Prot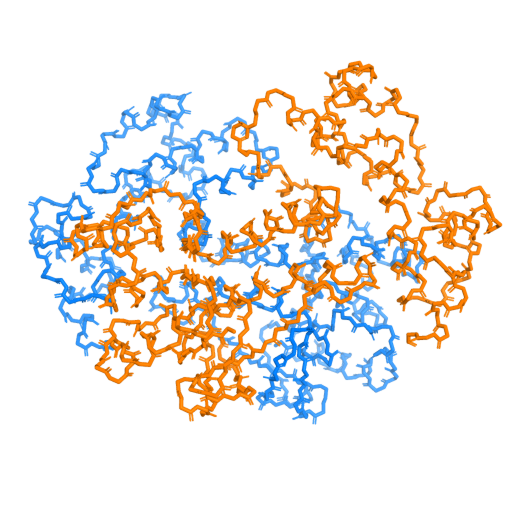ein AF-0000000078981317 (afdb_homodimer)

Organism: Ruegeria pomeroyi (strain ATCC 700808 / DSM 15171 / DSS-3) (NCBI:txid246200)

Nearest PDB structures (foldseek):
  3gra-assembly1_A  TM=8.826E-01  e=1.393E-12  Pseudomonas putida KT2440
  3oio-assembly1_A  TM=9.422E-01  e=3.203E-07  Chromobacterium violaceum
  3w6v-assembly1_A  TM=9.359E-01  e=4.358E-06  Streptomyces griseus
  6swi-assembly1_A  TM=9.236E-01  e=1.293E-05  Geobacillus stearothermophilus
  4fe7-assembly1_A-2  TM=3.419E-01  e=1.391E-06  Escherichia coli

Structure (mmCIF, N/CA/C/O backbone):
data_AF-0000000078981317-model_v1
#
loop_
_entity.id
_entity.type
_entity.pdbx_description
1 polymer 'Transcriptional regulator, AraC family'
#
loop_
_atom_site.group_PDB
_atom_site.id
_atom_site.type_symbol
_atom_site.label_atom_id
_atom_site.label_alt_id
_atom_site.label_comp_id
_atom_site.label_asym_id
_atom_site.label_entity_id
_atom_site.label_seq_id
_atom_site.pdbx_PDB_ins_code
_atom_site.Cartn_x
_atom_site.Cartn_y
_atom_site.Cartn_z
_atom_site.occupancy
_atom_site.B_iso_or_equiv
_atom_site.auth_seq_id
_atom_site.auth_comp_id
_atom_site.auth_asym_id
_atom_site.auth_atom_id
_atom_site.pdbx_PDB_model_num
ATOM 1 N N . MET A 1 1 ? 15.586 -2.607 10.516 1 96.06 1 MET A N 1
ATOM 2 C CA . MET A 1 1 ? 14.547 -1.584 10.578 1 96.06 1 MET A CA 1
ATOM 3 C C . MET A 1 1 ? 14.289 -1.156 12.016 1 96.06 1 MET A C 1
ATOM 5 O O . MET A 1 1 ? 14 -1.992 12.875 1 96.06 1 MET A O 1
ATOM 9 N N . LEU A 1 2 ? 14.453 0.09 12.234 1 97.19 2 LEU A N 1
ATOM 10 C CA . LEU A 1 2 ? 14.25 0.643 13.57 1 97.19 2 LEU A CA 1
ATOM 11 C C . LEU A 1 2 ? 12.82 1.151 13.734 1 97.19 2 LEU A C 1
ATOM 13 O O . LEU A 1 2 ? 12.43 2.123 13.086 1 97.19 2 LEU A O 1
ATOM 17 N N . LEU A 1 3 ? 12.125 0.528 14.609 1 95.5 3 LEU A N 1
ATOM 18 C CA . LEU A 1 3 ? 10.719 0.836 14.828 1 95.5 3 LEU A CA 1
ATOM 19 C C . LEU A 1 3 ? 10.516 1.532 16.172 1 95.5 3 LEU A C 1
ATOM 21 O O . LEU A 1 3 ? 11.273 1.293 17.125 1 95.5 3 LEU A O 1
ATOM 25 N N . PHE A 1 4 ? 9.539 2.42 16.203 1 94.88 4 PHE A N 1
ATOM 26 C CA . PHE A 1 4 ? 9.078 3.119 17.406 1 94.88 4 PHE A CA 1
ATOM 27 C C . PHE A 1 4 ? 7.598 2.869 17.641 1 94.88 4 PHE A C 1
ATOM 29 O O . PHE A 1 4 ? 6.898 2.346 16.766 1 94.88 4 PHE A O 1
ATOM 36 N N . ASP A 1 5 ? 7.168 3.17 18.828 1 91.94 5 ASP A N 1
ATOM 37 C CA . ASP A 1 5 ? 5.73 3.08 19.062 1 91.94 5 ASP A CA 1
ATOM 38 C C . ASP A 1 5 ? 4.957 3.961 18.094 1 91.94 5 ASP A C 1
ATOM 40 O O . ASP A 1 5 ? 5.363 5.09 17.812 1 91.94 5 ASP A O 1
ATOM 44 N N . ASN A 1 6 ? 3.916 3.381 17.516 1 90.25 6 ASN A N 1
ATOM 45 C CA . ASN A 1 6 ? 3.014 4.039 16.578 1 90.25 6 ASN A CA 1
ATOM 46 C C . ASN A 1 6 ? 3.641 4.164 15.195 1 90.25 6 ASN A C 1
ATOM 48 O O . ASN A 1 6 ? 3.301 5.074 14.438 1 90.25 6 ASN A O 1
ATOM 52 N N . PHE A 1 7 ? 4.551 3.277 14.938 1 91.62 7 PHE A N 1
ATOM 53 C CA . PHE A 1 7 ? 5.059 3.264 13.57 1 91.62 7 PHE A CA 1
ATOM 54 C C . PHE A 1 7 ? 3.945 2.93 12.578 1 91.62 7 PHE A C 1
ATOM 56 O O . PHE A 1 7 ? 2.949 2.305 12.953 1 91.62 7 PHE A O 1
ATOM 63 N N . SER A 1 8 ? 4.141 3.418 11.383 1 91.12 8 SER A N 1
ATOM 64 C CA . SER A 1 8 ? 3.162 3.137 10.344 1 91.12 8 SER A CA 1
ATOM 65 C C . SER A 1 8 ? 3.293 1.706 9.828 1 91.12 8 SER A C 1
ATOM 67 O O . SER A 1 8 ? 4.262 1.37 9.148 1 91.12 8 SER A O 1
ATOM 69 N N . ASN A 1 9 ? 2.328 0.909 10.094 1 91.62 9 ASN A N 1
ATOM 70 C CA . ASN A 1 9 ? 2.311 -0.439 9.539 1 91.62 9 ASN A CA 1
ATOM 71 C C . ASN A 1 9 ? 2.256 -0.412 8.008 1 91.62 9 ASN A C 1
ATOM 73 O O . ASN A 1 9 ? 2.799 -1.299 7.352 1 91.62 9 ASN A O 1
ATOM 77 N N . HIS A 1 10 ? 1.558 0.57 7.547 1 91.38 10 HIS A N 1
ATOM 78 C CA . HIS A 1 10 ? 1.468 0.735 6.102 1 91.38 10 HIS A CA 1
ATOM 79 C C . HIS A 1 10 ? 2.846 0.949 5.484 1 91.38 10 HIS A C 1
ATOM 81 O O . HIS A 1 10 ? 3.176 0.337 4.465 1 91.38 10 HIS A O 1
ATOM 87 N N . CYS A 1 11 ? 3.602 1.801 6.074 1 92.75 11 CYS A N 1
ATOM 88 C CA . CYS A 1 11 ? 4.957 2.057 5.598 1 92.75 11 CYS A CA 1
ATOM 89 C C . CYS A 1 11 ? 5.816 0.804 5.707 1 92.75 11 CYS A C 1
ATOM 91 O O . CYS A 1 11 ? 6.543 0.463 4.773 1 92.75 11 CYS A O 1
ATOM 93 N N . LEU A 1 12 ? 5.719 0.129 6.824 1 94.06 12 LEU A N 1
ATOM 94 C CA . LEU A 1 12 ? 6.5 -1.082 7.039 1 94.06 12 LEU A CA 1
ATOM 95 C C . LEU A 1 12 ? 6.141 -2.152 6.016 1 94.06 12 LEU A C 1
ATOM 97 O O . LEU A 1 12 ? 7.027 -2.781 5.434 1 94.06 12 LEU A O 1
ATOM 101 N N . ALA A 1 13 ? 4.891 -2.383 5.832 1 92.62 13 ALA A N 1
ATOM 102 C CA . ALA A 1 13 ? 4.43 -3.406 4.895 1 92.62 13 ALA A CA 1
ATOM 103 C C . ALA A 1 13 ? 4.898 -3.098 3.475 1 92.62 13 ALA A C 1
ATOM 105 O O . ALA A 1 13 ? 5.348 -3.99 2.754 1 92.62 13 ALA A O 1
ATOM 106 N N . ASN A 1 14 ? 4.789 -1.853 3.109 1 91.75 14 ASN A N 1
ATOM 107 C CA . ASN A 1 14 ? 5.211 -1.424 1.781 1 91.75 14 ASN A CA 1
ATOM 108 C C . ASN A 1 14 ? 6.723 -1.538 1.61 1 91.75 14 ASN A C 1
ATOM 110 O O . ASN A 1 14 ? 7.227 -1.541 0.486 1 91.75 14 ASN A O 1
ATOM 114 N N . THR A 1 15 ? 7.426 -1.597 2.678 1 94.94 15 THR A N 1
ATOM 115 C CA . THR A 1 15 ? 8.875 -1.753 2.652 1 94.94 15 THR A CA 1
ATOM 116 C C . THR A 1 15 ? 9.258 -3.229 2.582 1 94.94 15 THR A C 1
ATOM 118 O O . THR A 1 15 ? 10.047 -3.631 1.722 1 94.94 15 THR A O 1
ATOM 121 N N . VAL A 1 16 ? 8.664 -4.07 3.367 1 95.38 16 VAL A N 1
ATOM 122 C CA . VAL A 1 16 ? 9.102 -5.445 3.576 1 95.38 16 VAL A CA 1
ATOM 123 C C . VAL A 1 16 ? 8.578 -6.332 2.449 1 95.38 16 VAL A C 1
ATOM 125 O O . VAL A 1 16 ? 9.297 -7.191 1.939 1 95.38 16 VAL A O 1
ATOM 128 N N . GLU A 1 17 ? 7.375 -6.113 2.021 1 91.5 17 GLU A N 1
ATOM 129 C CA . GLU A 1 17 ? 6.691 -7.082 1.169 1 91.5 17 GLU A CA 1
ATOM 130 C C . GLU A 1 17 ? 7.348 -7.164 -0.206 1 91.5 17 GLU A C 1
ATOM 132 O O . GLU A 1 17 ? 7.527 -8.258 -0.749 1 91.5 17 GLU A O 1
ATOM 137 N N . PRO A 1 18 ? 7.723 -6.016 -0.777 1 92.06 18 PRO A N 1
ATOM 138 C CA . PRO A 1 18 ? 8.422 -6.164 -2.057 1 92.06 18 PRO A CA 1
ATOM 139 C C . PRO A 1 18 ? 9.766 -6.883 -1.916 1 92.06 18 PRO A C 1
ATOM 141 O O . PRO A 1 18 ? 10.188 -7.598 -2.83 1 92.06 18 PRO A O 1
ATOM 144 N N . MET A 1 19 ? 10.445 -6.734 -0.813 1 95.62 19 MET A N 1
ATOM 145 C CA . MET A 1 19 ? 11.68 -7.477 -0.571 1 95.62 19 MET A CA 1
ATOM 146 C C . MET A 1 19 ? 11.398 -8.969 -0.451 1 95.62 19 MET A C 1
ATOM 148 O O . MET A 1 19 ? 12.133 -9.789 -1.006 1 95.62 19 MET A O 1
ATOM 152 N N . ARG A 1 20 ? 10.375 -9.242 0.26 1 92.12 20 ARG A N 1
ATOM 153 C CA . ARG A 1 20 ? 9.969 -10.633 0.39 1 92.12 20 ARG A CA 1
ATOM 154 C C . ARG A 1 20 ? 9.641 -11.242 -0.971 1 92.12 20 ARG A C 1
ATOM 156 O O . ARG A 1 20 ? 10.062 -12.352 -1.28 1 92.12 20 ARG A O 1
ATOM 163 N N . ALA A 1 21 ? 8.898 -10.523 -1.735 1 89.38 21 ALA A N 1
ATOM 164 C CA . ALA A 1 21 ? 8.523 -10.969 -3.074 1 89.38 21 ALA A CA 1
ATOM 165 C C . ALA A 1 21 ? 9.758 -11.188 -3.945 1 89.38 21 ALA A C 1
ATOM 167 O O . ALA A 1 21 ? 9.828 -12.148 -4.711 1 89.38 21 ALA A O 1
ATOM 168 N N . ALA A 1 22 ? 10.719 -10.281 -3.842 1 93.62 22 ALA A N 1
ATOM 169 C CA . ALA A 1 22 ? 11.961 -10.414 -4.602 1 93.62 22 ALA A CA 1
ATOM 170 C C . ALA A 1 22 ? 12.688 -11.711 -4.246 1 93.62 22 ALA A C 1
ATOM 172 O O . ALA A 1 22 ? 13.172 -12.422 -5.129 1 93.62 22 ALA A O 1
ATOM 173 N N . ASN A 1 23 ? 12.75 -11.992 -2.926 1 92.12 23 ASN A N 1
ATOM 174 C CA . ASN A 1 23 ? 13.344 -13.242 -2.482 1 92.12 23 ASN A CA 1
ATOM 175 C C . ASN A 1 23 ? 12.617 -14.453 -3.074 1 92.12 23 ASN A C 1
ATOM 177 O O . ASN A 1 23 ? 13.258 -15.375 -3.58 1 92.12 23 ASN A O 1
ATOM 181 N N . MET A 1 24 ? 11.352 -14.336 -2.998 1 83.38 24 MET A N 1
ATOM 182 C CA . MET A 1 24 ? 10.523 -15.445 -3.471 1 83.38 24 MET A CA 1
ATOM 183 C C . MET A 1 24 ? 10.703 -15.656 -4.969 1 83.38 24 MET A C 1
ATOM 185 O O . MET A 1 24 ? 10.977 -16.766 -5.414 1 83.38 24 MET A O 1
ATOM 189 N N . LEU A 1 25 ? 10.656 -14.617 -5.742 1 82.75 25 LEU A N 1
ATOM 190 C CA . LEU A 1 25 ? 10.688 -14.688 -7.199 1 82.75 25 LEU A CA 1
ATOM 191 C C . LEU A 1 25 ? 12.07 -15.086 -7.691 1 82.75 25 LEU A C 1
ATOM 193 O O . LEU A 1 25 ? 12.195 -15.828 -8.672 1 82.75 25 LEU A O 1
ATOM 197 N N . SER A 1 26 ? 13.062 -14.594 -7.008 1 86.81 26 SER A N 1
ATOM 198 C CA . SER A 1 26 ? 14.43 -14.875 -7.426 1 86.81 26 SER A CA 1
ATOM 199 C C . SER A 1 26 ? 14.906 -16.219 -6.883 1 86.81 26 SER A C 1
ATOM 201 O O . SER A 1 26 ? 15.93 -16.75 -7.324 1 86.81 26 SER A O 1
ATOM 203 N N . ARG A 1 27 ? 14.188 -16.672 -5.824 1 82.62 27 ARG A N 1
ATOM 204 C CA . ARG A 1 27 ? 14.539 -17.891 -5.102 1 82.62 27 ARG A CA 1
ATOM 205 C C . ARG A 1 27 ? 15.914 -17.75 -4.453 1 82.62 27 ARG A C 1
ATOM 207 O O . ARG A 1 27 ? 16.672 -18.734 -4.387 1 82.62 27 ARG A O 1
ATOM 214 N N . ARG A 1 28 ? 16.297 -16.625 -4.184 1 90.38 28 ARG A N 1
ATOM 215 C CA . ARG A 1 28 ? 17.531 -16.297 -3.473 1 90.38 28 ARG A CA 1
ATOM 216 C C . ARG A 1 28 ? 17.25 -15.367 -2.293 1 90.38 28 ARG A C 1
ATOM 218 O O . ARG A 1 28 ? 16.328 -14.539 -2.348 1 90.38 28 ARG A O 1
ATOM 225 N N . PRO A 1 29 ? 18 -15.578 -1.292 1 93.38 29 PRO A N 1
ATOM 226 C CA . PRO A 1 29 ? 17.859 -14.641 -0.176 1 93.38 29 PRO A CA 1
ATOM 227 C C . PRO A 1 29 ? 18.547 -13.297 -0.449 1 93.38 29 PRO A C 1
ATOM 229 O O . PRO A 1 29 ? 19.531 -12.953 0.21 1 93.38 29 PRO A O 1
ATOM 232 N N . LEU A 1 30 ? 18 -12.586 -1.387 1 96.38 30 LEU A N 1
ATOM 233 C CA . LEU A 1 30 ? 18.562 -11.297 -1.777 1 96.38 30 LEU A CA 1
ATOM 234 C C . LEU A 1 30 ? 18.5 -10.305 -0.619 1 96.38 30 LEU A C 1
ATOM 236 O O . LEU A 1 30 ? 19.375 -9.43 -0.5 1 96.38 30 LEU A O 1
ATOM 240 N N . TYR A 1 31 ? 17.469 -10.461 0.193 1 96.25 31 TYR A N 1
ATOM 241 C CA . TYR A 1 31 ? 17.25 -9.57 1.327 1 96.25 31 TYR A CA 1
ATOM 242 C C . TYR A 1 31 ? 16.984 -10.367 2.602 1 96.25 31 TYR A C 1
ATOM 244 O O . TYR A 1 31 ? 16.312 -11.406 2.566 1 96.25 31 TYR A O 1
ATOM 252 N N . ALA A 1 32 ? 17.594 -9.922 3.588 1 95.44 32 ALA A N 1
ATOM 253 C CA . ALA A 1 32 ? 17.281 -10.305 4.965 1 95.44 32 ALA A CA 1
ATOM 254 C C . ALA A 1 32 ? 17.078 -9.078 5.844 1 95.44 32 ALA A C 1
ATOM 256 O O . ALA A 1 32 ? 17.766 -8.07 5.688 1 95.44 32 ALA A O 1
ATOM 257 N N . TRP A 1 33 ? 16.031 -9.164 6.734 1 94.25 33 TRP A N 1
ATOM 258 C CA . TRP A 1 33 ? 15.781 -7.98 7.543 1 94.25 33 TRP A CA 1
ATOM 259 C C . TRP A 1 33 ? 15.484 -8.359 8.992 1 94.25 33 TRP A C 1
ATOM 261 O O . TRP A 1 33 ? 15.086 -9.492 9.273 1 94.25 33 TRP A O 1
ATOM 271 N N . ARG A 1 34 ? 15.773 -7.461 9.875 1 94.69 34 ARG A N 1
ATOM 272 C CA . ARG A 1 34 ? 15.469 -7.559 11.297 1 94.69 34 ARG A CA 1
ATOM 273 C C . ARG A 1 34 ? 14.75 -6.309 11.789 1 94.69 34 ARG A C 1
ATOM 275 O O . ARG A 1 34 ? 15.016 -5.207 11.305 1 94.69 34 ARG A O 1
ATOM 282 N N . PHE A 1 35 ? 13.914 -6.559 12.742 1 95.25 35 PHE A N 1
ATOM 283 C CA . PHE A 1 35 ? 13.258 -5.449 13.414 1 95.25 35 PHE A CA 1
ATOM 284 C C . PHE A 1 35 ? 13.977 -5.09 14.711 1 95.25 35 PHE A C 1
ATOM 286 O O . PHE A 1 35 ? 14.281 -5.965 15.523 1 95.25 35 PHE A O 1
ATOM 293 N N . LEU A 1 36 ? 14.266 -3.811 14.812 1 96.38 36 LEU A N 1
ATOM 294 C CA . LEU A 1 36 ? 14.922 -3.291 16.016 1 96.38 36 LEU A CA 1
ATOM 295 C C . LEU A 1 36 ? 14.062 -2.225 16.688 1 96.38 36 LEU A C 1
ATOM 297 O O . LEU A 1 36 ? 13.242 -1.576 16.016 1 96.38 36 LEU A O 1
ATOM 301 N N . THR A 1 37 ? 14.148 -2.1 17.984 1 95.19 37 THR A N 1
ATOM 302 C CA . THR A 1 37 ? 13.625 -0.965 18.734 1 95.19 37 THR A CA 1
ATOM 303 C C . THR A 1 37 ? 14.734 -0.309 19.562 1 95.19 37 THR A C 1
ATOM 305 O O . THR A 1 37 ? 15.812 -0.878 19.734 1 95.19 37 THR A O 1
ATOM 308 N N . PRO A 1 38 ? 14.477 0.902 20.016 1 94.38 38 PRO A N 1
ATOM 309 C CA . PRO A 1 38 ? 15.562 1.584 20.719 1 94.38 38 PRO A CA 1
ATOM 310 C C . PRO A 1 38 ? 16.062 0.79 21.938 1 94.38 38 PRO A C 1
ATOM 312 O O . PRO A 1 38 ? 17.266 0.675 22.141 1 94.38 38 PRO A O 1
ATOM 315 N N . ASP A 1 39 ? 15.172 0.093 22.625 1 94.12 39 ASP A N 1
ATOM 316 C CA . ASP A 1 39 ? 15.57 -0.527 23.891 1 94.12 39 ASP A CA 1
ATOM 317 C C . ASP A 1 39 ? 15.281 -2.027 23.875 1 94.12 39 ASP A C 1
ATOM 319 O O . ASP A 1 39 ? 15.438 -2.701 24.906 1 94.12 39 ASP A O 1
ATOM 323 N N . GLY A 1 40 ? 14.82 -2.545 22.828 1 93.88 40 GLY A N 1
ATOM 324 C CA . GLY A 1 40 ? 14.547 -3.969 22.719 1 93.88 40 GLY A CA 1
ATOM 325 C C . GLY A 1 40 ? 13.156 -4.344 23.188 1 93.88 40 GLY A C 1
ATOM 326 O O . GLY A 1 40 ? 12.766 -5.512 23.125 1 93.88 40 GLY A O 1
ATOM 327 N N . ALA A 1 41 ? 12.383 -3.391 23.578 1 94 41 ALA A N 1
ATOM 328 C CA . ALA A 1 41 ? 11.016 -3.639 24.031 1 94 41 ALA A CA 1
ATOM 329 C C . ALA A 1 41 ? 10.055 -3.691 22.844 1 94 41 ALA A C 1
ATOM 331 O O . ALA A 1 41 ? 10.297 -3.07 21.812 1 94 41 ALA A O 1
ATOM 332 N N . PRO A 1 42 ? 8.961 -4.438 23.031 1 92.81 42 PRO A N 1
ATOM 333 C CA . PRO A 1 42 ? 7.945 -4.469 21.969 1 92.81 42 PRO A CA 1
ATOM 334 C C . PRO A 1 42 ? 7.32 -3.1 21.719 1 92.81 42 PRO A C 1
ATOM 336 O O . PRO A 1 42 ? 7.277 -2.258 22.625 1 92.81 42 PRO A O 1
ATOM 339 N N . VAL A 1 43 ? 6.895 -2.887 20.453 1 92.44 43 VAL A N 1
ATOM 340 C CA . VAL A 1 43 ? 6.211 -1.655 20.078 1 92.44 43 VAL A CA 1
ATOM 341 C C . VAL A 1 43 ? 4.91 -1.988 19.344 1 92.44 43 VAL A C 1
ATOM 343 O O . VAL A 1 43 ? 4.719 -3.119 18.891 1 92.44 43 VAL A O 1
ATOM 346 N N . HIS A 1 44 ? 4.059 -0.973 19.266 1 89.75 44 HIS A N 1
ATOM 347 C CA . HIS A 1 44 ? 2.783 -1.13 18.578 1 89.75 44 HIS A CA 1
ATOM 348 C C . HIS A 1 44 ? 2.711 -0.235 17.344 1 89.75 44 HIS A C 1
ATOM 350 O O . HIS A 1 44 ? 3.158 0.914 17.391 1 89.75 44 HIS A O 1
ATOM 356 N N . SER A 1 45 ? 2.164 -0.84 16.312 1 89.81 45 SER A N 1
ATOM 357 C CA . SER A 1 45 ? 1.966 -0.063 15.086 1 89.81 45 SER A CA 1
ATOM 358 C C . SER A 1 45 ? 0.765 0.869 15.211 1 89.81 45 SER A C 1
ATOM 360 O O . SER A 1 45 ? -0.025 0.747 16.156 1 89.81 45 SER A O 1
ATOM 362 N N . SER A 1 46 ? 0.673 1.776 14.219 1 83.81 46 SER A N 1
ATOM 363 C CA . SER A 1 46 ? -0.469 2.68 14.133 1 83.81 46 SER A CA 1
ATOM 364 C C . SER A 1 46 ? -1.775 1.908 13.984 1 83.81 46 SER A C 1
ATOM 366 O O . SER A 1 46 ? -2.836 2.385 14.391 1 83.81 46 SER A O 1
ATOM 368 N N . SER A 1 47 ? -1.678 0.637 13.477 1 81.25 47 SER A N 1
ATOM 369 C CA . SER A 1 47 ? -2.855 -0.193 13.25 1 81.25 47 SER A CA 1
ATOM 370 C C . SER A 1 47 ? -3.15 -1.074 14.461 1 81.25 47 SER A C 1
ATOM 372 O O . SER A 1 47 ? -4.059 -1.904 14.43 1 81.25 47 SER A O 1
ATOM 374 N N . GLY A 1 48 ? -2.338 -0.958 15.398 1 79.62 48 GLY A N 1
ATOM 375 C CA . GLY A 1 48 ? -2.582 -1.701 16.625 1 79.62 48 GLY A CA 1
ATOM 376 C C . GLY A 1 48 ? -1.873 -3.041 16.656 1 79.62 48 GLY A C 1
ATOM 377 O O . GLY A 1 48 ? -2.156 -3.877 17.516 1 79.62 48 GLY A O 1
ATOM 378 N N . LEU A 1 49 ? -0.985 -3.279 15.75 1 83.62 49 LEU A N 1
ATOM 379 C CA . LEU A 1 49 ? -0.244 -4.535 15.711 1 83.62 49 LEU A CA 1
ATOM 380 C C . LEU A 1 49 ? 1.003 -4.457 16.594 1 83.62 49 LEU A C 1
ATOM 382 O O . LEU A 1 49 ? 1.7 -3.439 16.594 1 83.62 49 LEU A O 1
ATOM 386 N N . GLN A 1 50 ? 1.187 -5.477 17.266 1 84.25 50 GLN A N 1
ATOM 387 C CA . GLN A 1 50 ? 2.379 -5.512 18.109 1 84.25 50 GLN A CA 1
ATOM 388 C C . GLN A 1 50 ? 3.555 -6.141 17.375 1 84.25 50 GLN A C 1
ATOM 390 O O . GLN A 1 50 ? 3.383 -7.117 16.641 1 84.25 50 GLN A O 1
ATOM 395 N N . VAL A 1 51 ? 4.688 -5.594 17.516 1 85 51 VAL A N 1
ATOM 396 C CA . VAL A 1 51 ? 5.934 -6.16 17 1 85 51 VAL A CA 1
ATOM 397 C C . VAL A 1 51 ? 6.906 -6.402 18.156 1 85 51 VAL A C 1
ATOM 399 O O . VAL A 1 51 ? 7.254 -5.473 18.875 1 85 51 VAL A O 1
ATOM 402 N N . ALA A 1 52 ? 7.211 -7.68 18.281 1 87.88 52 ALA A N 1
ATOM 403 C CA . ALA A 1 52 ? 8.359 -8.008 19.125 1 87.88 52 ALA A CA 1
ATOM 404 C C . ALA A 1 52 ? 9.664 -7.895 18.328 1 87.88 52 ALA A C 1
ATOM 406 O O . ALA A 1 52 ? 9.898 -8.656 17.391 1 87.88 52 ALA A O 1
ATOM 407 N N . PRO A 1 53 ? 10.477 -6.934 18.734 1 92 53 PRO A N 1
ATOM 408 C CA . PRO A 1 53 ? 11.703 -6.762 17.953 1 92 53 PRO A CA 1
ATOM 409 C C . PRO A 1 53 ? 12.656 -7.945 18.094 1 92 53 PRO A C 1
ATOM 411 O O . PRO A 1 53 ? 12.562 -8.711 19.047 1 92 53 PRO A O 1
ATOM 414 N N . HIS A 1 54 ? 13.508 -8.117 17.109 1 92.31 54 HIS A N 1
ATOM 415 C CA . HIS A 1 54 ? 14.57 -9.109 17.172 1 92.31 54 HIS A CA 1
ATOM 416 C C . HIS A 1 54 ? 15.648 -8.695 18.172 1 92.31 54 HIS A C 1
ATOM 418 O O . HIS A 1 54 ? 16.281 -9.547 18.797 1 92.31 54 HIS A O 1
ATOM 424 N N . ASP A 1 55 ? 15.852 -7.395 18.281 1 94.12 55 ASP A N 1
ATOM 425 C CA . ASP A 1 55 ? 16.891 -6.875 19.172 1 94.12 55 ASP A CA 1
ATOM 426 C C . ASP A 1 55 ? 16.703 -5.379 19.406 1 94.12 55 ASP A C 1
ATOM 428 O O . ASP A 1 55 ? 15.812 -4.754 18.828 1 94.12 55 ASP A O 1
ATOM 432 N N . ARG A 1 56 ? 17.547 -4.871 20.391 1 96.25 56 ARG A N 1
ATOM 433 C CA . ARG A 1 56 ? 17.656 -3.424 20.547 1 96.25 56 ARG A CA 1
ATOM 434 C C . ARG A 1 56 ? 18.594 -2.832 19.5 1 96.25 56 ARG A C 1
ATOM 436 O O . ARG A 1 56 ? 19.438 -3.539 18.953 1 96.25 56 ARG A O 1
ATOM 443 N N . LEU A 1 57 ? 18.469 -1.521 19.234 1 96.94 57 LEU A N 1
ATOM 444 C CA . LEU A 1 57 ? 19.25 -0.854 18.203 1 96.94 57 LEU A CA 1
ATOM 445 C C . LEU A 1 57 ? 20.75 -1.036 18.453 1 96.94 57 LEU A C 1
ATOM 447 O O . LEU A 1 57 ? 21.5 -1.303 17.516 1 96.94 57 LEU A O 1
ATOM 451 N N . ALA A 1 58 ? 21.172 -0.914 19.672 1 95.94 58 ALA A N 1
ATOM 452 C CA . ALA A 1 58 ? 22.594 -0.931 20.047 1 95.94 58 ALA A CA 1
ATOM 453 C C . ALA A 1 58 ? 23.234 -2.266 19.688 1 95.94 58 ALA A C 1
ATOM 455 O O . ALA A 1 58 ? 24.453 -2.34 19.484 1 95.94 58 ALA A O 1
ATOM 456 N N . ALA A 1 59 ? 22.516 -3.277 19.516 1 95.88 59 ALA A N 1
ATOM 457 C CA . ALA A 1 59 ? 23.031 -4.613 19.25 1 95.88 59 ALA A CA 1
ATOM 458 C C . ALA A 1 59 ? 23.016 -4.926 17.75 1 95.88 59 ALA A C 1
ATOM 460 O O . ALA A 1 59 ? 23.516 -5.969 17.328 1 95.88 59 ALA A O 1
ATOM 461 N N . GLY A 1 60 ? 22.516 -4.02 17.031 1 94.94 60 GLY A N 1
ATOM 462 C CA . GLY A 1 60 ? 22.297 -4.324 15.633 1 94.94 60 GLY A CA 1
ATOM 463 C C . GLY A 1 60 ? 23.422 -3.844 14.734 1 94.94 60 GLY A C 1
ATOM 464 O O . GLY A 1 60 ? 24.172 -2.93 15.094 1 94.94 60 GLY A O 1
ATOM 465 N N . ARG A 1 61 ? 23.594 -4.5 13.578 1 96.19 61 ARG A N 1
ATOM 466 C CA . ARG A 1 61 ? 24.453 -4.117 12.469 1 96.19 61 ARG A CA 1
ATOM 467 C C . ARG A 1 61 ? 23.891 -4.625 11.141 1 96.19 61 ARG A C 1
ATOM 469 O O . ARG A 1 61 ? 23.047 -5.52 11.125 1 96.19 61 ARG A O 1
ATOM 476 N N . GLY A 1 62 ? 24.312 -4.004 10.07 1 96.25 62 GLY A N 1
ATOM 477 C CA . GLY A 1 62 ? 23.812 -4.453 8.773 1 96.25 62 GLY A CA 1
ATOM 478 C C . GLY A 1 62 ? 24.203 -3.535 7.633 1 96.25 62 GLY A C 1
ATOM 479 O O . GLY A 1 62 ? 25 -2.615 7.816 1 96.25 62 GLY A O 1
ATOM 480 N N . ALA A 1 63 ? 23.672 -3.805 6.477 1 97.12 63 ALA A N 1
ATOM 481 C CA . ALA A 1 63 ? 24 -3.041 5.277 1 97.12 63 ALA A CA 1
ATOM 482 C C . ALA A 1 63 ? 23.297 -1.69 5.273 1 97.12 63 ALA A C 1
ATOM 484 O O . ALA A 1 63 ? 23.812 -0.715 4.715 1 97.12 63 ALA A O 1
ATOM 485 N N . MET A 1 64 ? 22.094 -1.651 5.934 1 98 64 MET A N 1
ATOM 486 C CA . MET A 1 64 ? 21.266 -0.449 5.91 1 98 64 MET A CA 1
ATOM 487 C C . MET A 1 64 ? 20.375 -0.382 7.145 1 98 64 MET A C 1
ATOM 489 O O . MET A 1 64 ? 19.844 -1.402 7.59 1 98 64 MET A O 1
ATOM 493 N N . LEU A 1 65 ? 20.281 0.755 7.734 1 98.44 65 LEU A N 1
ATOM 494 C CA . LEU A 1 65 ? 19.312 1.008 8.797 1 98.44 65 LEU A CA 1
ATOM 495 C C . LEU A 1 65 ? 18.156 1.862 8.297 1 98.44 65 LEU A C 1
ATOM 497 O O . LEU A 1 65 ? 18.375 2.99 7.84 1 98.44 65 LEU A O 1
ATOM 501 N N . LEU A 1 66 ? 17.016 1.308 8.305 1 98.19 66 LEU A N 1
ATOM 502 C CA . LEU A 1 66 ? 15.805 2.051 7.984 1 98.19 66 LEU A CA 1
ATOM 503 C C . LEU A 1 66 ? 15.125 2.566 9.25 1 98.19 66 LEU A C 1
ATOM 505 O O . LEU A 1 66 ? 14.711 1.778 10.102 1 98.19 66 LEU A O 1
ATOM 509 N N . VAL A 1 67 ? 15.008 3.867 9.383 1 97.88 67 VAL A N 1
ATOM 510 C CA . VAL A 1 67 ? 14.438 4.496 10.57 1 97.88 67 VAL A CA 1
ATOM 511 C C . VAL A 1 67 ? 12.969 4.828 10.312 1 97.88 67 VAL A C 1
ATOM 513 O O . VAL A 1 67 ? 12.648 5.621 9.422 1 97.88 67 VAL A O 1
ATOM 516 N N . MET A 1 68 ? 12.062 4.234 11.156 1 94.62 68 MET A N 1
ATOM 517 C CA . MET A 1 68 ? 10.633 4.355 10.891 1 94.62 68 MET A CA 1
ATOM 518 C C . MET A 1 68 ? 9.867 4.711 12.164 1 94.62 68 MET A C 1
ATOM 520 O O . MET A 1 68 ? 9.164 3.873 12.727 1 94.62 68 MET A O 1
ATOM 524 N N . PRO A 1 69 ? 9.828 5.91 12.539 1 89.25 69 PRO A N 1
ATOM 525 C CA . PRO A 1 69 ? 8.984 6.312 13.664 1 89.25 69 PRO A CA 1
ATOM 526 C C . PRO A 1 69 ? 7.531 6.555 13.258 1 89.25 69 PRO A C 1
ATOM 528 O O . PRO A 1 69 ? 6.605 6.145 13.961 1 89.25 69 PRO A O 1
ATOM 531 N N . SER A 1 70 ? 7.207 7.258 12.234 1 83.12 70 SER A N 1
ATOM 532 C CA . SER A 1 70 ? 5.984 7.68 11.562 1 83.12 70 SER A CA 1
ATOM 533 C C . SER A 1 70 ? 5.18 8.641 12.422 1 83.12 70 SER A C 1
ATOM 535 O O . SER A 1 70 ? 5.402 9.852 12.391 1 83.12 70 SER A O 1
ATOM 537 N N . TYR A 1 71 ? 4.492 8.195 13.516 1 76.44 71 TYR A N 1
ATOM 538 C CA . TYR A 1 71 ? 3.658 9.094 14.297 1 76.44 71 TYR A CA 1
ATOM 539 C C . TYR A 1 71 ? 4.324 9.445 15.625 1 76.44 71 TYR A C 1
ATOM 541 O O . TYR A 1 71 ? 5.125 8.664 16.141 1 76.44 71 TYR A O 1
ATOM 549 N N . GLY A 1 72 ? 4.059 10.672 16.109 1 77.25 72 GLY A N 1
ATOM 550 C CA . GLY A 1 72 ? 4.609 11.109 17.375 1 77.25 72 GLY A CA 1
ATOM 551 C C . GLY A 1 72 ? 6.117 11.266 17.359 1 77.25 72 GLY A C 1
ATOM 552 O O . GLY A 1 72 ? 6.77 11.203 18.391 1 77.25 72 GLY A O 1
ATOM 553 N N . PHE A 1 73 ? 6.688 11.398 16.25 1 80.88 73 PHE A N 1
ATOM 554 C CA . PHE A 1 73 ? 8.125 11.336 16.031 1 80.88 73 PHE A CA 1
ATOM 555 C C . PHE A 1 73 ? 8.836 12.508 16.688 1 80.88 73 PHE A C 1
ATOM 557 O O . PHE A 1 73 ? 10.016 12.422 17.031 1 80.88 73 PHE A O 1
ATOM 564 N N . ARG A 1 74 ? 8.195 13.539 16.906 1 76.75 74 ARG A N 1
ATOM 565 C CA . ARG A 1 74 ? 8.836 14.742 17.438 1 76.75 74 ARG A CA 1
ATOM 566 C C . ARG A 1 74 ? 9.211 14.562 18.906 1 76.75 74 ARG A C 1
ATOM 568 O O . ARG A 1 74 ? 10.078 15.281 19.422 1 76.75 74 ARG A O 1
ATOM 575 N N . THR A 1 75 ? 8.484 13.633 19.531 1 77.81 75 THR A N 1
ATOM 576 C CA . THR A 1 75 ? 8.805 13.375 20.922 1 77.81 75 THR A CA 1
ATOM 577 C C . THR A 1 75 ? 9.867 12.289 21.047 1 77.81 75 THR A C 1
ATOM 579 O O . THR A 1 75 ? 10.297 11.953 22.156 1 77.81 75 THR A O 1
ATOM 582 N N . LEU A 1 76 ? 10.281 11.852 19.938 1 83.19 76 LEU A N 1
ATOM 583 C CA . LEU A 1 76 ? 11.227 10.734 19.938 1 83.19 76 LEU A CA 1
ATOM 584 C C . LEU A 1 76 ? 12.656 11.234 19.75 1 83.19 76 LEU A C 1
ATOM 586 O O . LEU A 1 76 ? 13.594 10.445 19.734 1 83.19 76 LEU A O 1
ATOM 590 N N . ASP A 1 77 ? 12.836 12.547 19.656 1 80.06 77 ASP A N 1
ATOM 591 C CA . ASP A 1 77 ? 14.148 13.055 19.281 1 80.06 77 ASP A CA 1
ATOM 592 C C . ASP A 1 77 ? 14.922 13.516 20.516 1 80.06 77 ASP A C 1
ATOM 594 O O . ASP A 1 77 ? 15.711 14.461 20.453 1 80.06 77 ASP A O 1
ATOM 598 N N . GLY A 1 78 ? 14.633 12.844 21.594 1 85.5 78 GLY A N 1
ATOM 599 C CA . GLY A 1 78 ? 15.43 13.102 22.781 1 85.5 78 GLY A CA 1
ATOM 600 C C . GLY A 1 78 ? 16.859 12.625 22.656 1 85.5 78 GLY A C 1
ATOM 601 O O . GLY A 1 78 ? 17.203 11.898 21.719 1 85.5 78 GLY A O 1
ATOM 602 N N . TRP A 1 79 ? 17.688 13.023 23.672 1 85.56 79 TRP A N 1
ATOM 603 C CA . TRP A 1 79 ? 19.125 12.789 23.625 1 85.56 79 TRP A CA 1
ATOM 604 C C . TRP A 1 79 ? 19.422 11.297 23.516 1 85.56 79 TRP A C 1
ATOM 606 O O . TRP A 1 79 ? 20.281 10.891 22.734 1 85.56 79 TRP A O 1
ATOM 616 N N . PRO A 1 80 ? 18.797 10.461 24.172 1 89.44 80 PRO A N 1
ATOM 617 C CA . PRO A 1 80 ? 19.125 9.039 24.062 1 89.44 80 PRO A CA 1
ATOM 618 C C . PRO A 1 80 ? 18.906 8.484 22.656 1 89.44 80 PRO A C 1
ATOM 620 O O . PRO A 1 80 ? 19.734 7.707 22.156 1 89.44 80 PRO A O 1
ATOM 623 N N . THR A 1 81 ? 17.812 8.914 22.031 1 91.62 81 THR A N 1
ATOM 624 C CA . THR A 1 81 ? 17.5 8.445 20.688 1 91.62 81 THR A CA 1
ATOM 625 C C . THR A 1 81 ? 18.547 8.961 19.688 1 91.62 81 THR A C 1
ATOM 627 O O . THR A 1 81 ? 19.047 8.195 18.859 1 91.62 81 THR A O 1
ATOM 630 N N . LEU A 1 82 ? 18.922 10.203 19.812 1 94.88 82 LEU A N 1
ATOM 631 C CA . LEU A 1 82 ? 19.844 10.828 18.875 1 94.88 82 LEU A CA 1
ATOM 632 C C . LEU A 1 82 ? 21.25 10.242 19.031 1 94.88 82 LEU A C 1
ATOM 634 O O . LEU A 1 82 ? 21.938 10 18.031 1 94.88 82 LEU A O 1
ATOM 638 N N . ARG A 1 83 ? 21.672 10.039 20.234 1 95.19 83 ARG A N 1
ATOM 639 C CA . ARG A 1 83 ? 22.953 9.422 20.484 1 95.19 83 ARG A CA 1
ATOM 640 C C . ARG A 1 83 ? 23.016 8.008 19.906 1 95.19 83 ARG A C 1
ATOM 642 O O . ARG A 1 83 ? 24.031 7.605 19.328 1 95.19 83 ARG A O 1
ATOM 649 N N . ALA A 1 84 ? 21.953 7.293 20.094 1 95.81 84 ALA A N 1
ATOM 650 C CA . ALA A 1 84 ? 21.891 5.926 19.594 1 95.81 84 ALA A CA 1
ATOM 651 C C . ALA A 1 84 ? 21.969 5.898 18.062 1 95.81 84 ALA A C 1
ATOM 653 O O . ALA A 1 84 ? 22.625 5.023 17.5 1 95.81 84 ALA A O 1
ATOM 654 N N . LEU A 1 85 ? 21.328 6.844 17.422 1 96.81 85 LEU A N 1
ATOM 655 C CA . LEU A 1 85 ? 21.359 6.926 15.961 1 96.81 85 LEU A CA 1
ATOM 656 C C . LEU A 1 85 ? 22.766 7.258 15.461 1 96.81 85 LEU A C 1
ATOM 658 O O . LEU A 1 85 ? 23.234 6.672 14.484 1 96.81 85 LEU A O 1
ATOM 662 N N . ARG A 1 86 ? 23.422 8.188 16.109 1 97.19 86 ARG A N 1
ATOM 663 C CA . ARG A 1 86 ? 24.781 8.539 15.727 1 97.19 86 ARG A CA 1
ATOM 664 C C . ARG A 1 86 ? 25.719 7.344 15.883 1 97.19 86 ARG A C 1
ATOM 666 O O . ARG A 1 86 ? 26.578 7.109 15.031 1 97.19 86 ARG A O 1
ATOM 673 N N . ALA A 1 87 ? 25.516 6.648 16.969 1 97.19 87 ALA A N 1
ATOM 674 C CA . ALA A 1 87 ? 26.328 5.449 17.172 1 97.19 87 ALA A CA 1
ATOM 675 C C . ALA A 1 87 ? 26.047 4.402 16.109 1 97.19 87 ALA A C 1
ATOM 677 O O . ALA A 1 87 ? 26.969 3.725 15.633 1 97.19 87 ALA A O 1
ATOM 678 N N . ALA A 1 88 ? 24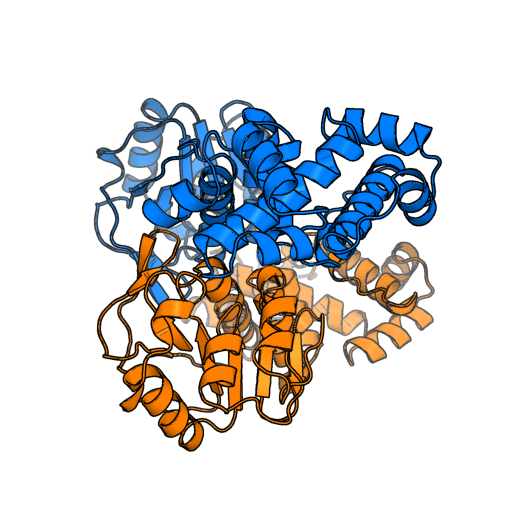.797 4.242 15.719 1 97 88 ALA A N 1
ATOM 679 C CA . ALA A 1 88 ? 24.391 3.254 14.727 1 97 88 ALA A CA 1
ATOM 680 C C . ALA A 1 88 ? 25 3.568 13.359 1 97 88 ALA A C 1
ATOM 682 O O . ALA A 1 88 ? 25.266 2.662 12.562 1 97 88 ALA A O 1
ATOM 683 N N . ALA A 1 89 ? 25.219 4.844 13.078 1 97.06 89 ALA A N 1
ATOM 684 C CA . ALA A 1 89 ? 25.75 5.285 11.789 1 97.06 89 ALA A CA 1
ATOM 685 C C . ALA A 1 89 ? 27.094 4.625 11.5 1 97.06 89 ALA A C 1
ATOM 687 O O . ALA A 1 89 ? 27.469 4.469 10.336 1 97.06 89 ALA A O 1
ATOM 688 N N . GLN A 1 90 ? 27.766 4.176 12.523 1 96.25 90 GLN A N 1
ATOM 689 C CA . GLN A 1 90 ? 29.047 3.521 12.359 1 96.25 90 GLN A CA 1
ATOM 690 C C . GLN A 1 90 ? 28.891 2.051 11.992 1 96.25 90 GLN A C 1
ATOM 692 O O . GLN A 1 90 ? 29.812 1.43 11.461 1 96.25 90 GLN A O 1
ATOM 697 N N . ARG A 1 91 ? 27.766 1.528 12.234 1 97.69 91 ARG A N 1
ATOM 698 C CA . ARG A 1 91 ? 27.531 0.1 12.047 1 97.69 91 ARG A CA 1
ATOM 699 C C . ARG A 1 91 ? 26.703 -0.159 10.797 1 97.69 91 ARG A C 1
ATOM 701 O O . ARG A 1 91 ? 26.562 -1.304 10.359 1 97.69 91 ARG A O 1
ATOM 708 N N . TYR A 1 92 ? 26.141 0.864 10.258 1 98.12 92 TYR A N 1
ATOM 709 C CA . TYR A 1 92 ? 25.328 0.775 9.047 1 98.12 92 TYR A CA 1
ATOM 710 C C . TYR A 1 92 ? 25.844 1.737 7.977 1 98.12 92 TYR A C 1
ATOM 712 O O . TYR A 1 92 ? 25.672 2.953 8.102 1 98.12 92 TYR A O 1
ATOM 720 N N . PRO A 1 93 ? 26.391 1.222 6.949 1 97.31 93 PRO A N 1
ATOM 721 C CA . PRO A 1 93 ? 26.938 2.076 5.891 1 97.31 93 PRO A CA 1
ATOM 722 C C . PRO A 1 93 ? 25.875 2.957 5.234 1 97.31 93 PRO A C 1
ATOM 724 O O . PRO A 1 93 ? 26.188 4.055 4.77 1 97.31 93 PRO A O 1
ATOM 727 N N . VAL A 1 94 ? 24.672 2.455 5.148 1 98.38 94 VAL A N 1
ATOM 728 C CA . VAL A 1 94 ? 23.578 3.219 4.559 1 98.38 94 VAL A CA 1
ATOM 729 C C . VAL A 1 94 ? 22.531 3.514 5.617 1 98.38 94 VAL A C 1
ATOM 731 O O . VAL A 1 94 ? 22.141 2.629 6.387 1 98.38 94 VAL A O 1
ATOM 734 N N . LEU A 1 95 ? 22.141 4.758 5.719 1 98.62 95 LEU A N 1
ATOM 735 C CA . LEU A 1 95 ? 21.047 5.191 6.582 1 98.62 95 LEU A CA 1
ATOM 736 C C . LEU A 1 95 ? 19.859 5.684 5.754 1 98.62 95 LEU A C 1
ATOM 738 O O . LEU A 1 95 ? 20.031 6.492 4.836 1 98.62 95 LEU A O 1
ATOM 742 N N . ALA A 1 96 ? 18.703 5.16 6.102 1 98.69 96 ALA A N 1
ATOM 743 C CA . ALA A 1 96 ? 17.5 5.551 5.387 1 98.69 96 ALA A CA 1
ATOM 744 C C . ALA A 1 96 ? 16.422 6.043 6.352 1 98.69 96 ALA A C 1
ATOM 746 O O . ALA A 1 96 ? 16.188 5.426 7.391 1 98.69 96 ALA A O 1
ATOM 747 N N . GLY A 1 97 ? 15.883 7.195 6.082 1 98.19 97 GLY A N 1
ATOM 748 C CA . GLY A 1 97 ? 14.734 7.711 6.812 1 98.19 97 GLY A CA 1
ATOM 749 C C . GLY A 1 97 ? 13.43 7.586 6.043 1 98.19 97 GLY A C 1
ATOM 750 O O . GLY A 1 97 ? 13.266 8.195 4.984 1 98.19 97 GLY A O 1
ATOM 751 N N . LEU A 1 98 ? 12.477 6.828 6.574 1 96.19 98 LEU A N 1
ATOM 752 C CA . LEU A 1 98 ? 11.188 6.633 5.91 1 96.19 98 LEU A CA 1
ATOM 753 C C . LEU A 1 98 ? 10.094 7.422 6.613 1 96.19 98 LEU A C 1
ATOM 755 O O . LEU A 1 98 ? 10.031 7.445 7.844 1 96.19 98 LEU A O 1
ATOM 759 N N . ASP A 1 99 ? 9.164 8 5.77 1 91.19 99 ASP A N 1
ATOM 760 C CA . ASP A 1 99 ? 8.117 8.852 6.324 1 91.19 99 ASP A CA 1
ATOM 761 C C . ASP A 1 99 ? 8.711 9.969 7.184 1 91.19 99 ASP A C 1
ATOM 763 O O . ASP A 1 99 ? 9.484 10.789 6.695 1 91.19 99 ASP A O 1
ATOM 767 N N . THR A 1 100 ? 8.555 9.961 8.516 1 92.12 100 THR A N 1
ATOM 768 C CA . THR A 1 100 ? 9.094 11 9.383 1 92.12 100 THR A CA 1
ATOM 769 C C . THR A 1 100 ? 10.445 10.578 9.961 1 92.12 100 THR A C 1
ATOM 771 O O . THR A 1 100 ? 11.023 11.281 10.789 1 92.12 100 THR A O 1
ATOM 774 N N . GLY A 1 101 ? 10.969 9.469 9.453 1 95.88 101 GLY A N 1
ATOM 775 C CA . GLY A 1 101 ? 12.289 9.031 9.875 1 95.88 101 GLY A CA 1
ATOM 776 C C . GLY A 1 101 ? 13.398 9.992 9.484 1 95.88 101 GLY A C 1
ATOM 777 O O . GLY A 1 101 ? 14.414 10.094 10.164 1 95.88 101 GLY A O 1
ATOM 778 N N . SER A 1 102 ? 13.164 10.734 8.43 1 96.94 102 SER A N 1
ATOM 779 C CA . SER A 1 102 ? 14.125 11.734 7.969 1 96.94 102 SER A CA 1
ATOM 780 C C . SER A 1 102 ? 14.328 12.828 9.008 1 96.94 102 SER A C 1
ATOM 782 O O . SER A 1 102 ? 15.422 13.383 9.117 1 96.94 102 SER A O 1
ATOM 784 N N . TRP A 1 103 ? 13.281 13.07 9.758 1 95.5 103 TRP A N 1
ATOM 785 C CA . TRP A 1 103 ? 13.383 14.086 10.805 1 95.5 103 TRP A CA 1
ATOM 786 C C . TRP A 1 103 ? 14.406 13.68 11.859 1 95.5 103 TRP A C 1
ATOM 788 O O . TRP A 1 103 ? 15.266 14.477 12.242 1 95.5 103 TRP A O 1
ATOM 798 N N . LEU A 1 104 ? 14.328 12.43 12.32 1 96.44 104 LEU A N 1
ATOM 799 C CA . LEU A 1 104 ? 15.227 11.938 13.367 1 96.44 104 LEU A CA 1
ATOM 800 C C . LEU A 1 104 ? 16.672 11.898 12.867 1 96.44 104 LEU A C 1
ATOM 802 O O . LEU A 1 104 ? 17.594 12.234 13.609 1 96.44 104 LEU A O 1
ATOM 806 N N . LEU A 1 105 ? 16.859 11.516 11.625 1 97.88 105 LEU A N 1
ATOM 807 C CA . LEU A 1 105 ? 18.203 11.5 11.055 1 97.88 105 LEU A CA 1
ATOM 808 C C . LEU A 1 105 ? 18.766 12.914 10.969 1 97.88 105 LEU A C 1
ATOM 810 O O . LEU A 1 105 ? 19.938 13.133 11.281 1 97.88 105 LEU A O 1
ATOM 814 N N . ALA A 1 106 ? 17.938 13.828 10.531 1 97.81 106 ALA A N 1
ATOM 815 C CA . ALA A 1 106 ? 18.375 15.219 10.43 1 97.81 106 ALA A CA 1
ATOM 816 C C . ALA A 1 106 ? 18.719 15.789 11.797 1 97.81 106 ALA A C 1
ATOM 818 O O . ALA A 1 106 ? 19.75 16.453 11.961 1 97.81 106 ALA A O 1
ATOM 819 N N . ARG A 1 107 ? 17.828 15.531 12.766 1 96.62 107 ARG A N 1
ATOM 820 C CA . ARG A 1 107 ? 18.047 16.016 14.125 1 96.62 107 ARG A CA 1
ATOM 821 C C . ARG A 1 107 ? 19.359 15.461 14.695 1 96.62 107 ARG A C 1
ATOM 823 O O . ARG A 1 107 ? 20.016 16.125 15.492 1 96.62 107 ARG A O 1
ATOM 830 N N . ALA A 1 108 ? 19.719 14.297 14.281 1 97.06 108 ALA A N 1
ATOM 831 C CA . ALA A 1 108 ? 20.938 13.656 14.734 1 97.06 108 ALA A CA 1
ATOM 832 C C . ALA A 1 108 ? 22.156 14.172 13.953 1 97.06 108 ALA A C 1
ATOM 834 O O . ALA A 1 108 ? 23.281 13.766 14.219 1 97.06 108 ALA A O 1
ATOM 835 N N . GLY A 1 109 ? 21.891 15.062 12.953 1 97.69 109 GLY A N 1
ATOM 836 C CA . GLY A 1 109 ? 22.969 15.617 12.148 1 97.69 109 GLY A CA 1
ATOM 837 C C . GLY A 1 109 ? 23.438 14.672 11.055 1 97.69 109 GLY A C 1
ATOM 838 O O . GLY A 1 109 ? 24.453 14.922 10.406 1 97.69 109 GLY A O 1
ATOM 839 N N . LEU A 1 110 ? 22.734 13.656 10.828 1 98.31 110 LEU A N 1
ATOM 840 C CA . LEU A 1 110 ? 23.172 12.586 9.938 1 98.31 110 LEU A CA 1
ATOM 841 C C . LEU A 1 110 ? 22.75 12.859 8.5 1 98.31 110 LEU A C 1
ATOM 843 O O . LEU A 1 110 ? 23.125 12.125 7.586 1 98.31 110 LEU A O 1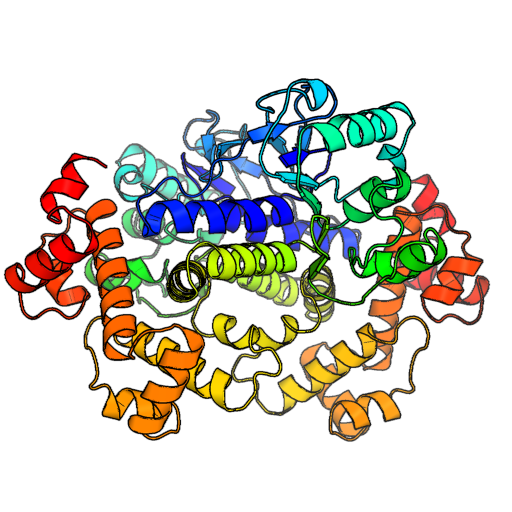
ATOM 847 N N . LEU A 1 111 ? 22 13.922 8.258 1 98.56 111 LEU A N 1
ATOM 848 C CA . LEU A 1 111 ? 21.609 14.297 6.906 1 98.56 111 LEU A CA 1
ATOM 849 C C . LEU A 1 111 ? 22.25 15.617 6.5 1 98.56 111 LEU A C 1
ATOM 851 O O . LEU A 1 111 ? 21.953 16.156 5.43 1 98.56 111 LEU A O 1
ATOM 855 N N . ASP A 1 112 ? 23.109 16.172 7.355 1 98.12 112 ASP A N 1
ATOM 856 C CA . ASP A 1 112 ? 23.766 17.438 7.047 1 98.12 112 ASP A CA 1
ATOM 857 C C . ASP A 1 112 ? 24.562 17.344 5.75 1 98.12 112 ASP A C 1
ATOM 859 O O . ASP A 1 112 ? 25.359 16.422 5.574 1 98.12 112 ASP A O 1
ATOM 863 N N . GLY A 1 113 ? 24.312 18.297 4.836 1 98.19 113 GLY A N 1
ATOM 864 C CA . GLY A 1 113 ? 25.047 18.359 3.584 1 98.19 113 GLY A CA 1
ATOM 865 C C . GLY A 1 113 ? 24.5 17.406 2.529 1 98.19 113 GLY A C 1
ATOM 866 O O . GLY A 1 113 ? 25.062 17.297 1.441 1 98.19 113 GLY A O 1
ATOM 867 N N . HIS A 1 114 ? 23.375 16.766 2.822 1 98.38 114 HIS A N 1
ATOM 868 C CA . HIS A 1 114 ? 22.781 15.82 1.885 1 98.38 114 HIS A CA 1
ATOM 869 C C . HIS A 1 114 ? 21.453 16.328 1.349 1 98.38 114 HIS A C 1
ATOM 871 O O . HIS A 1 114 ? 20.828 17.203 1.951 1 98.38 114 HIS A O 1
ATOM 877 N N . ARG A 1 115 ? 21.078 15.812 0.228 1 98.62 115 ARG A N 1
ATOM 878 C CA . ARG A 1 115 ? 19.703 15.961 -0.266 1 98.62 115 ARG A CA 1
ATOM 879 C C . ARG A 1 115 ? 18.766 14.961 0.404 1 98.62 115 ARG A C 1
ATOM 881 O O . ARG A 1 115 ? 19.141 13.805 0.626 1 98.62 115 ARG A O 1
ATOM 888 N N . ALA A 1 116 ? 17.578 15.398 0.746 1 98.44 116 ALA A N 1
ATOM 889 C CA . ALA A 1 116 ? 16.672 14.5 1.453 1 98.44 116 ALA A CA 1
ATOM 890 C C . ALA A 1 116 ? 15.219 14.938 1.266 1 98.44 116 ALA A C 1
ATOM 892 O O . ALA A 1 116 ? 14.953 16.062 0.858 1 98.44 116 ALA A O 1
ATOM 893 N N . THR A 1 117 ? 14.289 14.047 1.44 1 95.75 117 THR A N 1
ATOM 894 C CA . THR A 1 117 ? 12.867 14.328 1.526 1 95.75 117 THR A CA 1
ATOM 895 C C . THR A 1 117 ? 12.281 13.797 2.832 1 95.75 117 THR A C 1
ATOM 897 O O . THR A 1 117 ? 13.016 13.258 3.668 1 95.75 117 THR A O 1
ATOM 900 N N . ILE A 1 118 ? 11.07 14.016 3.094 1 93 118 ILE A N 1
ATOM 901 C CA . ILE A 1 118 ? 10.312 13.562 4.262 1 93 118 ILE A CA 1
ATOM 902 C C . ILE A 1 118 ? 8.828 13.492 3.918 1 93 118 ILE A C 1
ATOM 904 O O . ILE A 1 118 ? 8.43 13.812 2.797 1 93 118 ILE A O 1
ATOM 908 N N . HIS A 1 119 ? 8.094 13.031 4.82 1 85.06 119 HIS A N 1
ATOM 909 C CA . HIS A 1 119 ? 6.652 13.07 4.613 1 85.06 119 HIS A CA 1
ATOM 910 C C . HIS A 1 119 ? 6.207 14.461 4.152 1 85.06 119 HIS A C 1
ATOM 912 O O . HIS A 1 119 ? 6.652 15.469 4.695 1 85.06 119 HIS A O 1
ATOM 918 N N . TRP A 1 120 ? 5.387 14.461 3.199 1 74.5 120 TRP A N 1
ATOM 919 C CA . TRP A 1 120 ? 5.062 15.688 2.479 1 74.5 120 TRP A CA 1
ATOM 920 C C . TRP A 1 120 ? 4.527 16.75 3.432 1 74.5 120 TRP A C 1
ATOM 922 O O . TRP A 1 120 ? 4.812 17.938 3.264 1 74.5 120 TRP A O 1
ATOM 932 N N . GLU A 1 121 ? 3.816 16.312 4.395 1 73.62 121 GLU A N 1
ATOM 933 C CA . GLU A 1 121 ? 3.219 17.266 5.324 1 73.62 121 GLU A CA 1
ATOM 934 C C . GLU A 1 121 ? 4.285 17.984 6.148 1 73.62 121 GLU A C 1
ATOM 936 O O . GLU A 1 121 ? 4.035 19.047 6.711 1 73.62 121 GLU A O 1
ATOM 941 N N . GLU A 1 122 ? 5.379 17.359 6.25 1 82 122 GLU A N 1
ATOM 942 C CA . GLU A 1 122 ? 6.445 17.891 7.098 1 82 122 GLU A CA 1
ATOM 943 C C . GLU A 1 122 ? 7.535 18.562 6.266 1 82 122 GLU A C 1
ATOM 945 O O . GLU A 1 122 ? 8.5 19.094 6.816 1 82 122 GLU A O 1
ATOM 950 N N . LEU A 1 123 ? 7.324 18.641 5.004 1 86.25 123 LEU A N 1
ATOM 951 C CA . LEU A 1 123 ? 8.391 19.031 4.086 1 86.25 123 LEU A CA 1
ATOM 952 C C . LEU A 1 123 ? 8.844 20.453 4.359 1 86.25 123 LEU A C 1
ATOM 954 O O . LEU A 1 123 ? 10.047 20.719 4.473 1 86.25 123 LEU A O 1
ATOM 958 N N . THR A 1 124 ? 7.938 21.359 4.484 1 81.81 124 THR A N 1
ATOM 959 C CA . THR A 1 124 ? 8.266 22.766 4.695 1 81.81 124 THR A CA 1
ATOM 960 C C . THR A 1 124 ? 8.984 22.953 6.027 1 81.81 124 THR A C 1
ATOM 962 O O . THR A 1 124 ? 10.031 23.609 6.09 1 81.81 124 THR A O 1
ATOM 965 N N . ARG A 1 125 ? 8.43 22.391 7.035 1 84.19 125 ARG A N 1
ATOM 966 C CA . ARG A 1 125 ? 9.031 22.5 8.359 1 84.19 125 ARG A CA 1
ATOM 967 C C . ARG A 1 125 ? 10.414 21.875 8.383 1 84.19 125 ARG A C 1
ATOM 969 O O . ARG A 1 125 ? 11.32 22.359 9.062 1 84.19 125 ARG A O 1
ATOM 976 N N . PHE A 1 126 ? 10.484 20.812 7.777 1 91.94 126 PHE A N 1
ATOM 977 C CA . PHE A 1 126 ? 11.758 20.094 7.664 1 91.94 126 PHE A CA 1
ATOM 978 C C . PHE A 1 126 ? 12.828 20.984 7.051 1 91.94 126 PHE A C 1
ATOM 980 O O . PHE A 1 126 ? 13.93 21.109 7.582 1 91.94 126 PHE A O 1
ATOM 987 N N . ALA A 1 127 ? 12.516 21.703 6.004 1 93.12 127 ALA A N 1
ATOM 988 C CA . ALA A 1 127 ? 13.438 22.594 5.305 1 93.12 127 ALA A CA 1
ATOM 989 C C . ALA A 1 127 ? 13.828 23.781 6.184 1 93.12 127 ALA A C 1
ATOM 991 O O . ALA A 1 127 ? 14.977 24.219 6.176 1 93.12 127 ALA A O 1
ATOM 992 N N . GLU A 1 128 ? 12.891 24.25 6.941 1 90.75 128 GLU A N 1
ATOM 993 C CA . GLU A 1 128 ? 13.117 25.406 7.801 1 90.75 128 GLU A CA 1
ATOM 994 C C . GLU A 1 128 ? 13.961 25.031 9.016 1 90.75 128 GLU A C 1
ATOM 996 O O . GLU A 1 128 ? 14.812 25.812 9.453 1 90.75 128 GLU A O 1
ATOM 1001 N N . THR A 1 129 ? 13.719 23.891 9.555 1 92.94 129 THR A N 1
ATOM 1002 C CA . THR A 1 129 ? 14.359 23.453 10.789 1 92.94 129 THR A CA 1
ATOM 1003 C C . THR A 1 129 ? 15.789 23 10.516 1 92.94 129 THR A C 1
ATOM 1005 O O . THR A 1 129 ? 16.672 23.172 11.359 1 92.94 129 THR A O 1
ATOM 1008 N N . PHE A 1 130 ? 15.969 22.406 9.32 1 97.25 130 PHE A N 1
ATOM 1009 C CA . PHE A 1 130 ? 17.266 21.828 8.984 1 97.25 130 PHE A CA 1
ATOM 1010 C C . PHE A 1 130 ? 17.812 22.453 7.703 1 97.25 130 PHE A C 1
ATOM 1012 O O . PHE A 1 130 ? 17.953 21.766 6.688 1 97.25 130 PHE A O 1
ATOM 1019 N N . PRO A 1 131 ? 18.297 23.656 7.77 1 96.94 131 PRO A N 1
ATOM 1020 C CA . PRO A 1 131 ? 18.766 24.344 6.566 1 96.94 131 PRO A CA 1
ATOM 1021 C C . PRO A 1 131 ? 20 23.703 5.953 1 96.94 131 PRO A C 1
ATOM 1023 O O . PRO A 1 131 ? 20.328 23.969 4.793 1 96.94 131 PRO A O 1
ATOM 1026 N N . GLN A 1 132 ? 20.703 22.922 6.699 1 97.31 132 GLN A N 1
ATOM 1027 C CA . GLN A 1 132 ? 21.891 22.25 6.199 1 97.31 132 GLN A CA 1
ATOM 1028 C C . GLN A 1 132 ? 21.516 21.094 5.273 1 97.31 132 GLN A C 1
ATOM 1030 O O . GLN A 1 132 ? 22.375 20.531 4.586 1 97.31 132 GLN A O 1
ATOM 1035 N N . VAL A 1 133 ? 20.281 20.672 5.281 1 98.38 133 VAL A N 1
ATOM 1036 C CA . VAL A 1 133 ? 19.781 19.625 4.406 1 98.38 133 VAL A CA 1
ATOM 1037 C C . VAL A 1 133 ? 19.141 20.234 3.166 1 98.38 133 VAL A C 1
ATOM 1039 O O . VAL A 1 133 ? 18.359 21.188 3.27 1 98.38 133 VAL A O 1
ATOM 1042 N N . GLU A 1 134 ? 19.516 19.812 2.02 1 98.38 134 GLU A N 1
ATOM 1043 C CA . GLU A 1 134 ? 18.797 20.203 0.809 1 98.38 134 GLU A CA 1
ATOM 1044 C C . GLU A 1 134 ? 17.5 19.438 0.651 1 98.38 134 GLU A C 1
ATOM 1046 O O . GLU A 1 134 ? 17.484 18.312 0.136 1 98.38 134 GLU A O 1
ATOM 1051 N N . THR A 1 135 ? 16.453 20.078 1.016 1 97 135 THR A N 1
ATOM 1052 C CA . THR A 1 135 ? 15.141 19.438 1.039 1 97 135 THR A CA 1
ATOM 1053 C C . THR A 1 135 ? 14.531 19.406 -0.359 1 97 135 THR A C 1
ATOM 1055 O O . THR A 1 135 ? 14.453 20.438 -1.032 1 97 135 THR A O 1
ATOM 1058 N N . LEU A 1 136 ? 14.141 18.219 -0.804 1 93.94 136 LEU A N 1
ATOM 1059 C CA . LEU A 1 136 ? 13.531 18.047 -2.117 1 93.94 136 LEU A CA 1
ATOM 1060 C C . LEU A 1 136 ? 12.109 17.516 -1.992 1 93.94 136 LEU A C 1
ATOM 1062 O O . LEU A 1 136 ? 11.828 16.672 -1.146 1 93.94 136 LEU A O 1
ATOM 1066 N N . ARG A 1 137 ? 11.25 18.031 -2.748 1 87.19 137 ARG A N 1
ATOM 1067 C CA . ARG A 1 137 ? 9.883 17.516 -2.844 1 87.19 137 ARG A CA 1
ATOM 1068 C C . ARG A 1 137 ? 9.812 16.328 -3.803 1 87.19 137 ARG A C 1
ATOM 1070 O O . ARG A 1 137 ? 9.43 16.5 -4.965 1 87.19 137 ARG A O 1
ATOM 1077 N N . GLU A 1 138 ? 10.227 15.164 -3.344 1 86.19 138 GLU A N 1
ATOM 1078 C CA . GLU A 1 138 ? 10.258 13.914 -4.094 1 86.19 138 GLU A CA 1
ATOM 1079 C C . GLU A 1 138 ? 9.695 12.758 -3.264 1 86.19 138 GLU A C 1
ATOM 1081 O O . GLU A 1 138 ? 9.594 12.859 -2.039 1 86.19 138 GLU A O 1
ATOM 1086 N N . ARG A 1 139 ? 9.25 11.75 -3.965 1 87.62 139 ARG A N 1
ATOM 1087 C CA . ARG A 1 139 ? 8.758 10.562 -3.271 1 87.62 139 ARG A CA 1
ATOM 1088 C C . ARG A 1 139 ? 9.859 9.906 -2.453 1 87.62 139 ARG A C 1
ATOM 1090 O O . ARG A 1 139 ? 9.617 9.422 -1.346 1 87.62 139 ARG A O 1
ATOM 1097 N N . PHE A 1 140 ? 10.984 9.828 -3.072 1 93.94 140 PHE A N 1
ATOM 1098 C CA . PHE A 1 140 ? 12.172 9.359 -2.361 1 93.94 140 PHE A CA 1
ATOM 1099 C C . PHE A 1 140 ? 13.438 9.977 -2.951 1 93.94 140 PHE A C 1
ATOM 1101 O O . PHE A 1 140 ? 13.43 10.445 -4.09 1 93.94 140 PHE A O 1
ATOM 1108 N N . VAL A 1 141 ? 14.492 10.086 -2.145 1 97 141 VAL A N 1
ATOM 1109 C CA . VAL A 1 141 ? 15.766 10.688 -2.539 1 97 141 VAL A CA 1
ATOM 1110 C C . VAL A 1 141 ? 16.906 9.75 -2.164 1 97 141 VAL A C 1
ATOM 1112 O O . VAL A 1 141 ? 16.984 9.273 -1.028 1 97 141 VAL A O 1
ATOM 1115 N N . LEU A 1 142 ? 17.672 9.406 -3.156 1 97.69 142 LEU A N 1
ATOM 1116 C CA . LEU A 1 142 ? 18.922 8.703 -2.924 1 97.69 142 LEU A CA 1
ATOM 1117 C C . LEU A 1 142 ? 20.109 9.656 -3.037 1 97.69 142 LEU A C 1
ATOM 1119 O O . LEU A 1 142 ? 20.344 10.25 -4.094 1 97.69 142 LEU A O 1
ATOM 1123 N N . ASP A 1 143 ? 20.781 9.898 -1.977 1 98.19 143 ASP A N 1
ATOM 1124 C CA . ASP A 1 143 ? 21.984 10.719 -1.946 1 98.19 143 ASP A CA 1
ATOM 1125 C C . ASP A 1 143 ? 23.156 9.961 -1.303 1 98.19 143 ASP A C 1
ATOM 1127 O O . ASP A 1 143 ? 23.453 10.172 -0.128 1 98.19 143 ASP A O 1
ATOM 1131 N N . GLY A 1 144 ? 23.906 9.148 -2.223 1 96.25 144 GLY A N 1
ATOM 1132 C CA . GLY A 1 144 ? 24.953 8.297 -1.69 1 96.25 144 GLY A CA 1
ATOM 1133 C C . GLY A 1 144 ? 24.453 7.336 -0.626 1 96.25 144 GLY A C 1
ATOM 1134 O O . GLY A 1 144 ? 23.531 6.562 -0.863 1 96.25 144 GLY A O 1
ATOM 1135 N N . PRO A 1 145 ? 25.094 7.48 0.603 1 97.31 145 PRO A N 1
ATOM 1136 C CA . PRO A 1 145 ? 24.734 6.547 1.672 1 97.31 145 PRO A CA 1
ATOM 1137 C C . PRO A 1 145 ? 23.484 6.988 2.447 1 97.31 145 PRO A C 1
ATOM 1139 O O . PRO A 1 145 ? 23.141 6.383 3.467 1 97.31 145 PRO A O 1
ATOM 1142 N N . ARG A 1 146 ? 22.875 8.062 2.014 1 98.69 146 ARG A N 1
ATOM 1143 C CA . ARG A 1 146 ? 21.656 8.57 2.658 1 98.69 146 ARG A CA 1
ATOM 1144 C C . ARG A 1 146 ? 20.453 8.414 1.746 1 98.69 146 ARG A C 1
ATOM 1146 O O . ARG A 1 146 ? 20.453 8.891 0.611 1 98.69 146 ARG A O 1
ATOM 1153 N N . ILE A 1 147 ? 19.484 7.715 2.268 1 98.62 147 ILE A N 1
ATOM 1154 C CA . ILE A 1 147 ? 18.234 7.512 1.537 1 98.62 147 ILE A CA 1
ATOM 1155 C C . ILE A 1 147 ? 17.062 8.055 2.355 1 98.62 147 ILE A C 1
ATOM 1157 O O . ILE A 1 147 ? 17 7.855 3.572 1 98.62 147 ILE A O 1
ATOM 1161 N N . THR A 1 148 ? 16.141 8.773 1.732 1 98.19 148 THR A N 1
ATOM 1162 C CA . THR A 1 148 ? 14.945 9.258 2.418 1 98.19 148 THR A CA 1
ATOM 1163 C C . THR A 1 148 ? 13.703 9.039 1.559 1 98.19 148 THR A C 1
ATOM 1165 O O . THR A 1 148 ? 13.789 9.023 0.329 1 98.19 148 THR A O 1
ATOM 1168 N N . CYS A 1 149 ? 12.578 8.852 2.234 1 95.19 149 CYS A N 1
ATOM 1169 C CA . CYS A 1 149 ? 11.328 8.516 1.568 1 95.19 149 CYS A CA 1
ATOM 1170 C C . CYS A 1 149 ? 10.148 9.227 2.225 1 95.19 149 CYS A C 1
ATOM 1172 O O . CYS A 1 149 ? 10.078 9.32 3.451 1 95.19 149 CYS A O 1
ATOM 1174 N N . SER A 1 150 ? 9.195 9.734 1.491 1 87.94 150 SER A N 1
ATOM 1175 C CA . SER A 1 150 ? 8.18 10.672 1.95 1 87.94 150 SER A CA 1
ATOM 1176 C C . SER A 1 150 ? 7.035 9.945 2.652 1 87.94 150 SER A C 1
ATOM 1178 O O . SER A 1 150 ? 6.324 10.531 3.465 1 87.94 150 SER A O 1
ATOM 1180 N N . GLY A 1 151 ? 6.695 8.625 2.242 1 83 151 GLY A N 1
ATOM 1181 C CA . GLY A 1 151 ? 5.586 7.957 2.908 1 83 151 GLY A CA 1
ATOM 1182 C C . GLY A 1 151 ? 5.469 6.488 2.545 1 83 151 GLY A C 1
ATOM 1183 O O . GLY A 1 151 ? 6.402 5.902 1.998 1 83 151 GLY A O 1
ATOM 1184 N N . ALA A 1 152 ? 4.277 6 3.006 1 83.38 152 ALA A N 1
ATOM 1185 C CA . ALA A 1 152 ? 4.074 4.555 2.949 1 83.38 152 ALA A CA 1
ATOM 1186 C C . ALA A 1 152 ? 4.082 4.059 1.506 1 83.38 152 ALA A C 1
ATOM 1188 O O . ALA A 1 152 ? 4.801 3.117 1.169 1 83.38 152 ALA A O 1
ATOM 1189 N N . MET A 1 153 ? 3.34 4.699 0.699 1 80.94 153 MET A N 1
ATOM 1190 C CA . MET A 1 153 ? 3.266 4.234 -0.683 1 80.94 153 MET A CA 1
ATOM 1191 C C . MET A 1 153 ? 4.578 4.488 -1.415 1 80.94 153 MET A C 1
ATOM 1193 O O . MET A 1 153 ? 4.973 3.711 -2.285 1 80.94 153 MET A O 1
ATOM 1197 N N . ALA A 1 154 ? 5.23 5.594 -1.081 1 87.62 154 ALA A N 1
ATOM 1198 C CA . ALA A 1 154 ? 6.535 5.895 -1.663 1 87.62 154 ALA A CA 1
ATOM 1199 C C . ALA A 1 154 ? 7.566 4.844 -1.27 1 87.62 154 ALA A C 1
ATOM 1201 O O . ALA A 1 154 ? 8.5 4.57 -2.025 1 87.62 154 ALA A O 1
ATOM 1202 N N . ALA A 1 155 ? 7.371 4.262 -0.084 1 92.81 155 ALA A N 1
ATOM 1203 C CA . ALA A 1 155 ? 8.289 3.225 0.375 1 92.81 155 ALA A CA 1
ATOM 1204 C C . ALA A 1 155 ? 8.281 2.023 -0.567 1 92.81 155 ALA A C 1
ATOM 1206 O O . ALA A 1 155 ? 9.32 1.426 -0.837 1 92.81 155 ALA A O 1
ATOM 1207 N N . PHE A 1 156 ? 7.117 1.647 -1.029 1 89.56 156 PHE A N 1
ATOM 1208 C CA . PHE A 1 156 ? 7.016 0.56 -1.995 1 89.56 156 PHE A CA 1
ATOM 1209 C C . PHE A 1 156 ? 7.832 0.867 -3.246 1 89.56 156 PHE A C 1
ATOM 1211 O O . PHE A 1 156 ? 8.602 0.027 -3.711 1 89.56 156 PHE A O 1
ATOM 1218 N N . ASP A 1 157 ? 7.719 2.094 -3.742 1 88.81 157 ASP A N 1
ATOM 1219 C CA . ASP A 1 157 ? 8.438 2.533 -4.934 1 88.81 157 ASP A CA 1
ATOM 1220 C C . ASP A 1 157 ? 9.945 2.578 -4.684 1 88.81 157 ASP A C 1
ATOM 1222 O O . ASP A 1 157 ? 10.734 2.242 -5.566 1 88.81 157 ASP A O 1
ATOM 1226 N N . LEU A 1 158 ? 10.266 3.031 -3.547 1 94 158 LEU A N 1
ATOM 1227 C CA . LEU A 1 158 ? 11.672 3.074 -3.182 1 94 158 LEU A CA 1
ATOM 1228 C C . LEU A 1 158 ? 12.289 1.681 -3.223 1 94 158 LEU A C 1
ATOM 1230 O O . LEU A 1 158 ? 13.352 1.483 -3.824 1 94 158 LEU A O 1
ATOM 1234 N N . ILE A 1 159 ? 11.633 0.734 -2.621 1 96.19 159 ILE A N 1
ATOM 1235 C CA . ILE A 1 159 ? 12.18 -0.616 -2.551 1 96.19 159 ILE A CA 1
ATOM 1236 C C . ILE A 1 159 ? 12.219 -1.23 -3.947 1 96.19 159 ILE A C 1
ATOM 1238 O O . ILE A 1 159 ? 13.18 -1.919 -4.305 1 96.19 159 ILE A O 1
ATOM 1242 N N . LEU A 1 160 ? 11.203 -0.949 -4.754 1 91.94 160 LEU A N 1
ATOM 1243 C CA . LEU A 1 160 ? 11.227 -1.416 -6.133 1 91.94 160 LEU A CA 1
ATOM 1244 C C . LEU A 1 160 ? 12.43 -0.842 -6.879 1 91.94 160 LEU A C 1
ATOM 1246 O O . LEU A 1 160 ? 13.086 -1.549 -7.648 1 91.94 160 LEU A O 1
ATOM 1250 N N . HIS A 1 161 ? 12.641 0.449 -6.664 1 93.88 161 HIS A N 1
ATOM 1251 C CA . HIS A 1 161 ? 13.797 1.096 -7.281 1 93.88 161 HIS A CA 1
ATOM 1252 C C . HIS A 1 161 ? 15.094 0.418 -6.867 1 93.88 161 HIS A C 1
ATOM 1254 O O . HIS A 1 161 ? 15.953 0.141 -7.711 1 93.88 161 HIS A O 1
ATOM 1260 N N . LEU A 1 162 ? 15.211 0.092 -5.637 1 96.88 162 LEU A N 1
ATOM 1261 C CA . LEU A 1 162 ? 16.422 -0.55 -5.129 1 96.88 162 LEU A CA 1
ATOM 1262 C C . LEU A 1 162 ? 16.562 -1.96 -5.691 1 96.88 162 LEU A C 1
ATOM 1264 O O . LEU A 1 162 ? 17.672 -2.389 -6.031 1 96.88 162 LEU A O 1
ATOM 1268 N N . ILE A 1 163 ? 15.461 -2.695 -5.789 1 96 163 ILE A N 1
ATOM 1269 C CA . ILE A 1 163 ? 15.477 -4.023 -6.391 1 96 163 ILE A CA 1
ATOM 1270 C C . ILE A 1 163 ? 15.969 -3.932 -7.836 1 96 163 ILE A C 1
ATOM 1272 O O . ILE A 1 163 ? 16.828 -4.707 -8.258 1 96 163 ILE A O 1
ATOM 1276 N N . GLY A 1 164 ? 15.414 -2.967 -8.578 1 93.62 164 GLY A N 1
ATOM 1277 C CA . GLY A 1 164 ? 15.836 -2.777 -9.953 1 93.62 164 GLY A CA 1
ATOM 1278 C C . GLY A 1 164 ? 17.297 -2.414 -10.086 1 93.62 164 GLY A C 1
ATOM 1279 O O . GLY A 1 164 ? 18.016 -2.963 -10.93 1 93.62 164 GLY A O 1
ATOM 1280 N N . ARG A 1 165 ? 17.688 -1.528 -9.258 1 93.31 165 ARG A N 1
ATOM 1281 C CA . ARG A 1 165 ? 19.078 -1.062 -9.273 1 93.31 165 ARG A CA 1
ATOM 1282 C C . ARG A 1 165 ? 20.031 -2.193 -8.922 1 93.31 165 ARG A C 1
ATOM 1284 O O . ARG A 1 165 ? 21.062 -2.367 -9.586 1 93.31 165 ARG A O 1
ATOM 1291 N N . ASP A 1 166 ? 19.703 -3.008 -7.941 1 95.56 166 ASP A N 1
ATOM 1292 C CA . ASP A 1 166 ? 20.656 -3.943 -7.359 1 95.56 166 ASP A CA 1
ATOM 1293 C C . ASP A 1 166 ? 20.531 -5.32 -8.008 1 95.56 166 ASP A C 1
ATOM 1295 O O . ASP A 1 166 ? 21.5 -6.09 -8.016 1 95.56 166 ASP A O 1
ATOM 1299 N N . HIS A 1 167 ? 19.344 -5.605 -8.555 1 95.31 167 HIS A N 1
ATOM 1300 C CA . HIS A 1 167 ? 19.125 -6.984 -8.977 1 95.31 167 HIS A CA 1
ATOM 1301 C C . HIS A 1 167 ? 18.484 -7.039 -10.359 1 95.31 167 HIS A C 1
ATOM 1303 O O . HIS A 1 167 ? 18.125 -8.117 -10.844 1 95.31 167 HIS A O 1
ATOM 1309 N N . GLY A 1 168 ? 18.328 -5.871 -10.945 1 92 168 GLY A N 1
ATOM 1310 C CA . GLY A 1 168 ? 17.812 -5.832 -12.312 1 92 168 GLY A CA 1
ATOM 1311 C C . GLY A 1 168 ? 16.375 -5.352 -12.398 1 92 168 GLY A C 1
ATOM 1312 O O . GLY A 1 168 ? 15.562 -5.68 -11.539 1 92 168 GLY A O 1
ATOM 1313 N N . GLN A 1 169 ? 16.062 -4.66 -13.492 1 89.06 169 GLN A N 1
ATOM 1314 C CA . GLN A 1 169 ? 14.758 -4.035 -13.688 1 89.06 169 GLN A CA 1
ATOM 1315 C C . GLN A 1 169 ? 13.688 -5.082 -13.969 1 89.06 169 GLN A C 1
ATOM 1317 O O . GLN A 1 169 ? 12.516 -4.879 -13.648 1 89.06 169 GLN A O 1
ATOM 1322 N N . LEU A 1 170 ? 14.102 -6.109 -14.547 1 85.25 170 LEU A N 1
ATOM 1323 C CA . LEU A 1 170 ? 13.133 -7.168 -14.828 1 85.25 170 LEU A CA 1
ATOM 1324 C C . LEU A 1 170 ? 12.578 -7.75 -13.531 1 85.25 170 LEU A C 1
ATOM 1326 O O . LEU A 1 170 ? 11.367 -7.973 -13.422 1 85.25 170 LEU A O 1
ATOM 1330 N N . LEU A 1 171 ? 13.477 -7.988 -12.547 1 89.5 171 LEU A N 1
ATOM 1331 C CA . LEU A 1 171 ? 13 -8.469 -11.25 1 89.5 171 LEU A CA 1
ATOM 1332 C C . LEU A 1 171 ? 12.078 -7.449 -10.602 1 89.5 171 LEU A C 1
ATOM 1334 O O . LEU A 1 171 ? 11.047 -7.816 -10.023 1 89.5 171 LEU A O 1
ATOM 1338 N N . ALA A 1 172 ? 12.438 -6.191 -10.703 1 90.75 172 ALA A N 1
ATOM 1339 C CA . ALA A 1 172 ? 11.594 -5.137 -10.156 1 90.75 172 ALA A CA 1
ATOM 1340 C C . ALA A 1 172 ? 10.203 -5.168 -10.789 1 90.75 172 ALA A C 1
ATOM 1342 O O . ALA A 1 172 ? 9.195 -5.008 -10.094 1 90.75 172 ALA A O 1
ATOM 1343 N N . LEU A 1 173 ? 10.172 -5.406 -12.047 1 81.94 173 LEU A N 1
ATOM 1344 C CA . LEU A 1 173 ? 8.906 -5.5 -12.766 1 81.94 173 LEU A CA 1
ATOM 1345 C C . LEU A 1 173 ? 8.086 -6.691 -12.273 1 81.94 173 LEU A C 1
ATOM 1347 O O . LEU A 1 173 ? 6.879 -6.574 -12.055 1 81.94 173 LEU A O 1
ATOM 1351 N N . GLU A 1 174 ? 8.734 -7.793 -12.133 1 83.62 174 GLU A N 1
ATOM 1352 C CA . GLU A 1 174 ? 8.062 -9 -11.656 1 83.62 174 GLU A CA 1
ATOM 1353 C C . GLU A 1 174 ? 7.457 -8.781 -10.273 1 83.62 174 GLU A C 1
ATOM 1355 O O . GLU A 1 174 ? 6.324 -9.195 -10.016 1 83.62 174 GLU A O 1
ATOM 1360 N N . VAL A 1 175 ? 8.227 -8.188 -9.445 1 87.31 175 VAL A N 1
ATOM 1361 C CA . VAL A 1 175 ? 7.762 -7.891 -8.094 1 87.31 175 VAL A CA 1
ATOM 1362 C C . VAL A 1 175 ? 6.559 -6.953 -8.156 1 87.31 175 VAL A C 1
ATOM 1364 O O . VAL A 1 175 ? 5.539 -7.199 -7.504 1 87.31 175 VAL A O 1
ATOM 1367 N N . ALA A 1 176 ? 6.664 -5.887 -8.93 1 81.88 176 ALA A N 1
ATOM 1368 C CA . ALA A 1 176 ? 5.578 -4.922 -9.055 1 81.88 176 ALA A CA 1
ATOM 1369 C C . ALA A 1 176 ? 4.289 -5.598 -9.523 1 81.88 176 ALA A C 1
ATOM 1371 O O . ALA A 1 176 ? 3.205 -5.293 -9.023 1 81.88 176 ALA A O 1
ATOM 1372 N N . GLN A 1 177 ? 4.398 -6.504 -10.359 1 73.81 177 GLN A N 1
ATOM 1373 C CA . GLN A 1 177 ? 3.25 -7.164 -10.977 1 73.81 177 GLN A CA 1
ATOM 1374 C C . GLN A 1 177 ? 2.51 -8.031 -9.953 1 73.81 177 GLN A C 1
ATOM 1376 O O . GLN A 1 177 ? 1.309 -8.273 -10.094 1 73.81 177 GLN A O 1
ATOM 1381 N N . LEU A 1 178 ? 3.252 -8.461 -8.992 1 74.25 178 LEU A N 1
ATOM 1382 C CA . LEU A 1 178 ? 2.615 -9.266 -7.949 1 74.25 178 LEU A CA 1
ATOM 1383 C C . LEU A 1 178 ? 1.664 -8.414 -7.113 1 74.25 178 LEU A C 1
ATOM 1385 O O . LEU A 1 178 ? 0.744 -8.938 -6.484 1 74.25 178 LEU A O 1
ATOM 1389 N N . PHE A 1 179 ? 1.927 -7.113 -7.066 1 72.94 179 PHE A N 1
ATOM 1390 C CA . PHE A 1 179 ? 1.171 -6.262 -6.156 1 72.94 179 PHE A CA 1
ATOM 1391 C C . PHE A 1 179 ? 0.221 -5.352 -6.93 1 72.94 179 PHE A C 1
ATOM 1393 O O . PHE A 1 179 ? -0.665 -4.727 -6.34 1 72.94 179 PHE A O 1
ATOM 1400 N N . MET A 1 180 ? 0.461 -5.043 -8.141 1 57.31 180 MET A N 1
ATOM 1401 C CA . MET A 1 180 ? -0.294 -4.023 -8.859 1 57.31 180 MET A CA 1
ATOM 1402 C C . MET A 1 180 ? -1.255 -4.66 -9.859 1 57.31 180 MET A C 1
ATOM 1404 O O . MET A 1 180 ? -0.951 -5.703 -10.438 1 57.31 180 MET A O 1
ATOM 1408 N N . THR A 1 181 ? -2.438 -4.387 -9.508 1 48 181 THR A N 1
ATOM 1409 C CA . THR A 1 181 ? -3.373 -4.781 -10.555 1 48 181 THR A CA 1
ATOM 1410 C C . THR A 1 181 ? -3.189 -3.918 -11.797 1 48 181 THR A C 1
ATOM 1412 O O . THR A 1 181 ? -2.471 -2.916 -11.766 1 48 181 THR A O 1
ATOM 1415 N N . ARG A 1 182 ? -3.969 -4.242 -12.773 1 43.78 182 ARG A N 1
ATOM 1416 C CA . ARG A 1 182 ? -4.047 -3.684 -14.117 1 43.78 182 ARG A CA 1
ATOM 1417 C C . ARG A 1 182 ? -3.922 -2.164 -14.086 1 43.78 182 ARG A C 1
ATOM 1419 O O . ARG A 1 182 ? -3.139 -1.588 -14.844 1 43.78 182 ARG A O 1
ATOM 1426 N N . ASP A 1 183 ? -4.723 -1.639 -13.367 1 42.69 183 ASP A N 1
ATOM 1427 C CA . ASP A 1 183 ? -4.902 -0.195 -13.484 1 42.69 183 ASP A CA 1
ATOM 1428 C C . ASP A 1 183 ? -3.887 0.557 -12.633 1 42.69 183 ASP A C 1
ATOM 1430 O O . ASP A 1 183 ? -3.629 1.74 -12.859 1 42.69 183 ASP A O 1
ATOM 1434 N N . SER A 1 184 ? -3.322 -0.057 -11.703 1 44.91 184 SER A N 1
ATOM 1435 C CA . SER A 1 184 ? -2.389 0.641 -10.82 1 44.91 184 SER A CA 1
ATOM 1436 C C . SER A 1 184 ? -1.019 0.784 -11.477 1 44.91 184 SER A C 1
ATOM 1438 O O . SER A 1 184 ? -0.205 1.606 -11.047 1 44.91 184 SER A O 1
ATOM 1440 N N . ALA A 1 185 ? -0.574 -0.277 -12.211 1 39.25 185 ALA A N 1
ATOM 1441 C CA . ALA A 1 185 ? 0.701 -0.121 -12.906 1 39.25 185 ALA A CA 1
ATOM 1442 C C . ALA A 1 185 ? 0.729 1.173 -13.719 1 39.25 185 ALA A C 1
ATOM 1444 O O . ALA A 1 185 ? 1.798 1.633 -14.125 1 39.25 185 ALA A O 1
ATOM 1445 N N . ARG A 1 186 ? -0.457 1.58 -14.008 1 38.5 186 ARG A N 1
ATOM 1446 C CA . ARG A 1 186 ? -0.574 2.768 -14.852 1 38.5 186 ARG A CA 1
ATOM 1447 C C . ARG A 1 186 ? -0.072 4.008 -14.117 1 38.5 186 ARG A C 1
ATOM 1449 O O . ARG A 1 186 ? 0.226 5.027 -14.742 1 38.5 186 ARG A O 1
ATOM 1456 N N . SER A 1 187 ? -0.368 3.93 -12.867 1 39.03 187 SER A N 1
ATOM 1457 C CA . SER A 1 187 ? -0.159 5.184 -12.148 1 39.03 187 SER A CA 1
ATOM 1458 C C . SER A 1 187 ? 1.325 5.512 -12.031 1 39.03 187 SER A C 1
ATOM 1460 O O . SER A 1 187 ? 1.69 6.609 -11.602 1 39.03 187 SER A O 1
ATOM 1462 N N . HIS A 1 188 ? 2.039 4.492 -11.961 1 36.78 188 HIS A N 1
ATOM 1463 C CA . HIS A 1 188 ? 3.447 4.828 -11.781 1 36.78 188 HIS A CA 1
ATOM 1464 C C . HIS A 1 188 ? 4.004 5.531 -13.016 1 36.78 188 HIS A C 1
ATOM 1466 O O . HIS A 1 188 ? 5.223 5.578 -13.211 1 36.78 188 HIS A O 1
ATOM 1472 N N . ASP A 1 189 ? 3.189 5.789 -13.812 1 35.66 189 ASP A N 1
ATOM 1473 C CA . ASP A 1 189 ? 3.791 6.438 -14.977 1 35.66 189 ASP A CA 1
ATOM 1474 C C . ASP A 1 189 ? 4.379 7.797 -14.602 1 35.66 189 ASP A C 1
ATOM 1476 O O . ASP A 1 189 ? 3.641 8.742 -14.336 1 35.66 189 ASP A O 1
ATOM 1480 N N . ALA A 1 190 ? 5.363 7.824 -13.891 1 37.38 190 ALA A N 1
ATOM 1481 C CA . ALA A 1 190 ? 6.07 9.094 -14.07 1 37.38 190 ALA A CA 1
ATOM 1482 C C . ALA A 1 190 ? 5.773 9.695 -15.438 1 37.38 190 ALA A C 1
ATOM 1484 O O . ALA A 1 190 ? 5.445 8.977 -16.391 1 37.38 190 ALA A O 1
ATOM 1485 N N . PRO A 1 191 ? 5.598 10.969 -15.367 1 38.66 191 PRO A N 1
ATOM 1486 C CA . PRO A 1 191 ? 5.586 11.469 -16.75 1 38.66 191 PRO A CA 1
ATOM 1487 C C . PRO A 1 191 ? 6.453 10.641 -17.688 1 38.66 191 PRO A C 1
ATOM 1489 O O . PRO A 1 191 ? 7.676 10.82 -17.734 1 38.66 191 PRO A O 1
ATOM 1492 N N . ALA A 1 192 ? 6.18 9.461 -17.641 1 43.88 192 ALA A N 1
ATOM 1493 C CA . ALA A 1 192 ? 7.027 8.641 -18.5 1 43.88 192 ALA A CA 1
ATOM 1494 C C . ALA A 1 192 ? 6.949 9.102 -19.953 1 43.88 192 ALA A C 1
ATOM 1496 O O . ALA A 1 192 ? 5.879 9.461 -20.438 1 43.88 192 ALA A O 1
ATOM 1497 N N . GLY A 1 193 ? 8.016 9.484 -20.359 1 51.75 193 GLY A N 1
ATOM 1498 C CA . GLY A 1 193 ? 8.086 9.719 -21.797 1 51.75 193 GLY A CA 1
ATOM 1499 C C . GLY A 1 193 ? 7.348 8.664 -22.609 1 51.75 193 GLY A C 1
ATOM 1500 O O . GLY A 1 193 ? 6.887 7.664 -22.062 1 51.75 193 GLY A O 1
ATOM 1501 N N . GLY A 1 194 ? 6.883 8.984 -23.688 1 51.47 194 GLY A N 1
ATOM 1502 C CA . GLY A 1 194 ? 6.172 8.133 -24.625 1 51.47 194 GLY A CA 1
ATOM 1503 C C . GLY A 1 194 ? 6.652 6.691 -24.609 1 51.47 194 GLY A C 1
ATOM 1504 O O . GLY A 1 194 ? 5.844 5.762 -24.625 1 51.47 194 GLY A O 1
ATOM 1505 N N . GLY A 1 195 ? 7.883 6.465 -24.453 1 64.56 195 GLY A N 1
ATOM 1506 C CA . GLY A 1 195 ? 8.461 5.129 -24.453 1 64.56 195 GLY A CA 1
ATOM 1507 C C . GLY A 1 195 ? 8.078 4.305 -23.234 1 64.56 195 GLY A C 1
ATOM 1508 O O . GLY A 1 195 ? 7.734 3.129 -23.375 1 64.56 195 GLY A O 1
ATOM 1509 N N . THR A 1 196 ? 7.973 4.863 -22.203 1 73.62 196 THR A N 1
ATOM 1510 C CA . THR A 1 196 ? 7.637 4.176 -20.953 1 73.62 196 THR A CA 1
ATOM 1511 C C . THR A 1 196 ? 6.168 3.76 -20.953 1 73.62 196 THR A C 1
ATOM 1513 O O . THR A 1 196 ? 5.828 2.666 -20.5 1 73.62 196 THR A O 1
ATOM 1516 N N . ARG A 1 197 ? 5.41 4.512 -21.578 1 77.19 197 ARG A N 1
ATOM 1517 C CA . ARG A 1 197 ? 3.982 4.211 -21.656 1 77.19 197 ARG A CA 1
ATOM 1518 C C . ARG A 1 197 ? 3.721 2.977 -22.5 1 77.19 197 ARG A C 1
ATOM 1520 O O . ARG A 1 197 ? 2.912 2.121 -22.141 1 77.19 197 ARG A O 1
ATOM 1527 N N . GLN A 1 198 ? 4.418 2.984 -23.578 1 86.31 198 GLN A N 1
ATOM 1528 C CA . GLN A 1 198 ? 4.23 1.858 -24.5 1 86.31 198 GLN A CA 1
ATOM 1529 C C . GLN A 1 198 ? 4.703 0.554 -23.859 1 86.31 198 GLN A C 1
ATOM 1531 O O . GLN A 1 198 ? 4.055 -0.485 -24 1 86.31 198 GLN A O 1
ATOM 1536 N N . VAL A 1 199 ? 5.805 0.636 -23.156 1 87.69 199 VAL A N 1
ATOM 1537 C CA . VAL A 1 199 ? 6.34 -0.543 -22.484 1 87.69 199 VAL A CA 1
ATOM 1538 C C . VAL A 1 199 ? 5.371 -1.002 -21.391 1 87.69 199 VAL A C 1
ATOM 1540 O O . VAL A 1 199 ? 5.074 -2.193 -21.281 1 87.69 199 VAL A O 1
ATOM 1543 N N . ASN A 1 200 ? 4.836 -0.104 -20.719 1 80.81 200 ASN A N 1
ATOM 1544 C CA . ASN A 1 200 ? 3.881 -0.43 -19.672 1 80.81 200 ASN A CA 1
ATOM 1545 C C . ASN A 1 200 ? 2.615 -1.069 -20.234 1 80.81 200 ASN A C 1
ATOM 1547 O O . ASN A 1 200 ? 2.107 -2.047 -19.672 1 80.81 200 ASN A O 1
ATOM 1551 N N . ARG A 1 201 ? 2.156 -0.5 -21.219 1 81.94 201 ARG A N 1
ATOM 1552 C CA . ARG A 1 201 ? 0.967 -1.049 -21.859 1 81.94 201 ARG A CA 1
ATOM 1553 C C . ARG A 1 201 ? 1.222 -2.465 -22.375 1 81.94 201 ARG A C 1
ATOM 1555 O O . ARG A 1 201 ? 0.358 -3.338 -22.25 1 81.94 201 ARG A O 1
ATOM 1562 N N . ALA A 1 202 ? 2.35 -2.605 -22.938 1 90.12 202 ALA A N 1
ATOM 1563 C CA . ALA A 1 202 ? 2.705 -3.934 -23.438 1 90.12 202 ALA A CA 1
ATOM 1564 C C . ALA A 1 202 ? 2.715 -4.957 -22.297 1 90.12 202 ALA A C 1
ATOM 1566 O O . ALA A 1 202 ? 2.195 -6.066 -22.453 1 90.12 202 ALA A O 1
ATOM 1567 N N . VAL A 1 203 ? 3.283 -4.582 -21.234 1 87.06 203 VAL A N 1
ATOM 1568 C CA . VAL A 1 203 ? 3.371 -5.477 -20.078 1 87.06 203 VAL A CA 1
ATOM 1569 C C . VAL A 1 203 ? 1.97 -5.805 -19.578 1 87.06 203 VAL A C 1
ATOM 1571 O O . VAL A 1 203 ? 1.688 -6.941 -19.203 1 87.06 203 VAL A O 1
ATOM 1574 N N . MET A 1 204 ? 1.119 -4.887 -19.641 1 79.94 204 MET A N 1
ATOM 1575 C CA . MET A 1 204 ? -0.263 -5.098 -19.219 1 79.94 204 MET A CA 1
ATOM 1576 C C . MET A 1 204 ? -0.962 -6.098 -20.141 1 79.94 204 MET A C 1
ATOM 1578 O O . MET A 1 204 ? -1.688 -6.977 -19.672 1 79.94 204 MET A O 1
ATOM 1582 N N . VAL A 1 205 ? -0.757 -5.926 -21.344 1 85.44 205 VAL A N 1
ATOM 1583 C CA . VAL A 1 205 ? -1.333 -6.844 -22.328 1 85.44 205 VAL A CA 1
ATOM 1584 C C . VAL A 1 205 ? -0.802 -8.258 -22.078 1 85.44 205 VAL A C 1
ATOM 1586 O O . VAL A 1 205 ? -1.561 -9.227 -22.125 1 85.44 205 VAL A O 1
ATOM 1589 N N . MET A 1 206 ? 0.456 -8.297 -21.812 1 89.19 206 MET A N 1
ATOM 1590 C CA . MET A 1 206 ? 1.069 -9.586 -21.516 1 89.19 206 MET A CA 1
ATOM 1591 C C . MET A 1 206 ? 0.412 -10.242 -20.312 1 89.19 206 MET A C 1
ATOM 1593 O O . MET A 1 206 ? 0.066 -11.422 -20.344 1 89.19 206 MET A O 1
ATO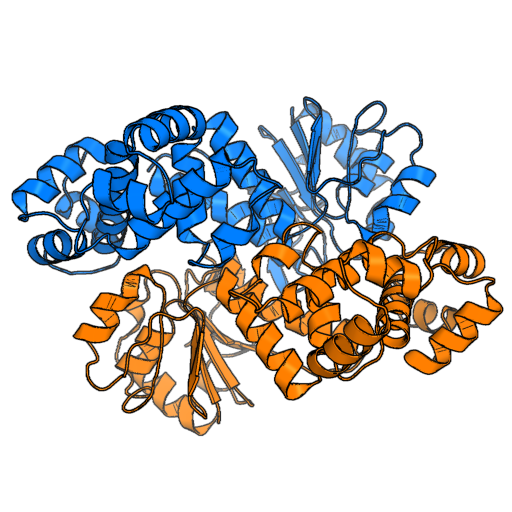M 1597 N N . GLN A 1 207 ? 0.226 -9.508 -19.359 1 81.69 207 GLN A N 1
ATOM 1598 C CA . GLN A 1 207 ? -0.361 -10.016 -18.125 1 81.69 207 GLN A CA 1
ATOM 1599 C C . GLN A 1 207 ? -1.779 -10.523 -18.359 1 81.69 207 GLN A C 1
ATOM 1601 O O . GLN A 1 207 ? -2.195 -11.516 -17.766 1 81.69 207 GLN A O 1
ATOM 1606 N N . ASP A 1 208 ? -2.43 -9.875 -19.234 1 76.81 208 ASP A N 1
ATOM 1607 C CA . ASP A 1 208 ? -3.834 -10.188 -19.484 1 76.81 208 ASP A CA 1
ATOM 1608 C C . ASP A 1 208 ? -3.971 -11.414 -20.375 1 76.81 208 ASP A C 1
ATOM 1610 O O . ASP A 1 208 ? -5.059 -11.984 -20.5 1 76.81 208 ASP A O 1
ATOM 1614 N N . THR A 1 209 ? -2.877 -11.844 -20.891 1 88.12 209 THR A N 1
ATOM 1615 C CA . THR A 1 209 ? -2.977 -12.891 -21.906 1 88.12 209 THR A CA 1
ATOM 1616 C C . THR A 1 209 ? -1.985 -14.016 -21.609 1 88.12 209 THR A C 1
ATOM 1618 O O . THR A 1 209 ? -1.399 -14.586 -22.531 1 88.12 209 THR A O 1
ATOM 1621 N N . LEU A 1 210 ? -1.751 -14.32 -20.391 1 87.62 210 LEU A N 1
ATOM 1622 C CA . LEU A 1 210 ? -0.767 -15.328 -20 1 87.62 210 LEU A CA 1
ATOM 1623 C C . LEU A 1 210 ? -1.23 -16.719 -20.391 1 87.62 210 LEU A C 1
ATOM 1625 O O . LEU A 1 210 ? -0.417 -17.562 -20.781 1 87.62 210 LEU A O 1
ATOM 1629 N N . GLU A 1 211 ? -2.516 -16.938 -20.297 1 86.5 211 GLU A N 1
ATOM 1630 C CA . GLU A 1 211 ? -3.064 -18.25 -20.625 1 86.5 211 GLU A CA 1
ATOM 1631 C C . GLU A 1 211 ? -3.104 -18.484 -22.125 1 86.5 211 GLU A C 1
ATOM 1633 O O . GLU A 1 211 ? -2.916 -19.609 -22.594 1 86.5 211 GLU A O 1
ATOM 1638 N N . GLN A 1 212 ? -3.426 -17.484 -22.844 1 91.94 212 GLN A N 1
ATOM 1639 C CA . GLN A 1 212 ? -3.439 -17.484 -24.297 1 91.94 212 GLN A CA 1
ATOM 1640 C C . GLN A 1 212 ? -2.533 -16.391 -24.859 1 91.94 212 GLN A C 1
ATOM 1642 O O . GLN A 1 212 ? -3.018 -15.375 -25.359 1 91.94 212 GLN A O 1
ATOM 1647 N N . PRO A 1 213 ? -1.27 -16.797 -24.844 1 94.44 213 PRO A N 1
ATOM 1648 C CA . PRO A 1 213 ? -0.305 -15.758 -25.219 1 94.44 213 PRO A CA 1
ATOM 1649 C C . PRO A 1 213 ? -0.491 -15.258 -26.641 1 94.44 213 PRO A C 1
ATOM 1651 O O . PRO A 1 213 ? -0.781 -16.047 -27.547 1 94.44 213 PRO A O 1
ATOM 1654 N N . LEU A 1 214 ? -0.287 -13.992 -26.797 1 95.5 214 LEU A N 1
ATOM 1655 C CA . LEU A 1 214 ? -0.348 -13.344 -28.094 1 95.5 214 LEU A CA 1
ATOM 1656 C C . LEU A 1 214 ? 1.04 -13.242 -28.719 1 95.5 214 LEU A C 1
ATOM 1658 O O . LEU A 1 214 ? 2.047 -13.234 -28.016 1 95.5 214 LEU A O 1
ATOM 1662 N N . PRO A 1 215 ? 0.991 -13.195 -30.062 1 96.88 215 PRO A N 1
ATOM 1663 C CA . PRO A 1 215 ? 2.268 -12.859 -30.703 1 96.88 215 PRO A CA 1
ATOM 1664 C C . PRO A 1 215 ? 2.775 -11.477 -30.312 1 96.88 215 PRO A C 1
ATOM 1666 O O . PRO A 1 215 ? 1.979 -10.555 -30.125 1 96.88 215 PRO A O 1
ATOM 1669 N N . ILE A 1 216 ? 4.105 -11.344 -30.281 1 96.94 216 ILE A N 1
ATOM 1670 C CA . ILE A 1 216 ? 4.727 -10.102 -29.844 1 96.94 216 ILE A CA 1
ATOM 1671 C C . ILE A 1 216 ? 4.266 -8.953 -30.75 1 96.94 216 ILE A C 1
ATOM 1673 O O . ILE A 1 216 ? 4.074 -7.828 -30.281 1 96.94 216 ILE A O 1
ATOM 1677 N N . ALA A 1 217 ? 4.082 -9.281 -32.031 1 97.06 217 ALA A N 1
ATOM 1678 C CA . ALA A 1 217 ? 3.607 -8.266 -32.969 1 97.06 217 ALA A CA 1
ATOM 1679 C C . ALA A 1 217 ? 2.242 -7.727 -32.531 1 97.06 217 ALA A C 1
ATOM 1681 O O . ALA A 1 217 ? 1.978 -6.527 -32.656 1 97.06 217 ALA A O 1
ATOM 1682 N N . GLU A 1 218 ? 1.423 -8.57 -32.094 1 97.12 218 GLU A N 1
ATOM 1683 C CA . GLU A 1 218 ? 0.088 -8.172 -31.656 1 97.12 218 GLU A CA 1
ATOM 1684 C C . GLU A 1 218 ? 0.15 -7.371 -30.344 1 97.12 218 GLU A C 1
ATOM 1686 O O . GLU A 1 218 ? -0.599 -6.406 -30.172 1 97.12 218 GLU A O 1
ATOM 1691 N N . ILE A 1 219 ? 1.033 -7.777 -29.453 1 96.19 219 ILE A N 1
ATOM 1692 C CA . ILE A 1 219 ? 1.244 -7.043 -28.219 1 96.19 219 ILE A CA 1
ATOM 1693 C C . ILE A 1 219 ? 1.709 -5.621 -28.531 1 96.19 219 ILE A C 1
ATOM 1695 O O . ILE A 1 219 ? 1.223 -4.66 -27.938 1 96.19 219 ILE A O 1
ATOM 1699 N N . ALA A 1 220 ? 2.617 -5.5 -29.438 1 96.06 220 ALA A N 1
ATOM 1700 C CA . ALA A 1 220 ? 3.133 -4.195 -29.844 1 96.06 220 ALA A CA 1
ATOM 1701 C C . ALA A 1 220 ? 2.02 -3.318 -30.406 1 96.06 220 ALA A C 1
ATOM 1703 O O . ALA A 1 220 ? 1.922 -2.135 -30.078 1 96.06 220 ALA A O 1
ATOM 1704 N N . ARG A 1 221 ? 1.184 -3.896 -31.234 1 95.25 221 ARG A N 1
ATOM 1705 C CA . ARG A 1 221 ? 0.068 -3.172 -31.828 1 95.25 221 ARG A CA 1
ATOM 1706 C C . ARG A 1 221 ? -0.872 -2.631 -30.75 1 95.25 221 ARG A C 1
ATOM 1708 O O . ARG A 1 221 ? -1.267 -1.464 -30.797 1 95.25 221 ARG A O 1
ATOM 1715 N N . ARG A 1 222 ? -1.105 -3.404 -29.812 1 92.75 222 ARG A N 1
ATOM 1716 C CA . ARG A 1 222 ? -2.014 -2.996 -28.75 1 92.75 222 ARG A CA 1
ATOM 1717 C C . ARG A 1 222 ? -1.37 -1.938 -27.859 1 92.75 222 ARG A C 1
ATOM 1719 O O . ARG A 1 222 ? -2.068 -1.135 -27.234 1 92.75 222 ARG A O 1
ATOM 1726 N N . ALA A 1 223 ? -0.106 -2.014 -27.812 1 90.69 223 ALA A N 1
ATOM 1727 C CA . ALA A 1 223 ? 0.625 -1.022 -27.031 1 90.69 223 ALA A CA 1
ATOM 1728 C C . ALA A 1 223 ? 0.838 0.261 -27.828 1 90.69 223 ALA A C 1
ATOM 1730 O O . ALA A 1 223 ? 1.369 1.243 -27.297 1 90.69 223 ALA A O 1
ATOM 1731 N N . GLY A 1 224 ? 0.493 0.248 -29.109 1 92.44 224 GLY A N 1
ATOM 1732 C CA . GLY A 1 224 ? 0.526 1.446 -29.938 1 92.44 224 GLY A CA 1
ATOM 1733 C C . GLY A 1 224 ? 1.873 1.683 -30.594 1 92.44 224 GLY A C 1
ATOM 1734 O O . GLY A 1 224 ? 2.293 2.828 -30.766 1 92.44 224 GLY A O 1
ATOM 1735 N N . CYS A 1 225 ? 2.604 0.63 -30.922 1 94.06 225 CYS A N 1
ATOM 1736 C CA . CYS A 1 225 ? 3.898 0.796 -31.578 1 94.06 225 CYS A CA 1
ATOM 1737 C C . CYS A 1 225 ? 4.23 -0.412 -32.438 1 94.06 225 CYS A C 1
ATOM 1739 O O . CYS A 1 225 ? 3.424 -1.334 -32.562 1 94.06 225 CYS A O 1
ATOM 1741 N N . THR A 1 226 ? 5.316 -0.302 -33.156 1 95 226 THR A N 1
ATOM 1742 C CA . THR A 1 226 ? 5.797 -1.435 -33.938 1 95 226 THR A CA 1
ATOM 1743 C C . THR A 1 226 ? 6.543 -2.426 -33.062 1 95 226 THR A C 1
ATOM 1745 O O . THR A 1 226 ? 6.961 -2.086 -31.953 1 95 226 THR A O 1
ATOM 1748 N N . GLN A 1 227 ? 6.645 -3.609 -33.562 1 96.12 227 GLN A N 1
ATOM 1749 C CA . GLN A 1 227 ? 7.387 -4.621 -32.812 1 96.12 227 GLN A CA 1
ATOM 1750 C C . GLN A 1 227 ? 8.836 -4.188 -32.594 1 96.12 227 GLN A C 1
ATOM 1752 O O . GLN A 1 227 ? 9.398 -4.422 -31.531 1 96.12 227 GLN A O 1
ATOM 1757 N N . LYS A 1 228 ? 9.406 -3.609 -33.594 1 96.06 228 LYS A N 1
ATOM 1758 C CA . LYS A 1 228 ? 10.789 -3.137 -33.469 1 96.06 228 LYS A CA 1
ATOM 1759 C C . LYS A 1 228 ? 10.914 -2.098 -32.375 1 96.06 228 LYS A C 1
ATOM 1761 O O . LYS A 1 228 ? 11.852 -2.15 -31.578 1 96.06 228 LYS A O 1
ATOM 1766 N N . THR A 1 229 ? 10.016 -1.207 -32.312 1 95.31 229 THR A N 1
ATOM 1767 C CA . THR A 1 229 ? 10 -0.176 -31.281 1 95.31 229 THR A CA 1
ATOM 1768 C C . THR A 1 229 ? 9.859 -0.799 -29.891 1 95.31 229 THR A C 1
ATOM 1770 O O . THR A 1 229 ? 10.547 -0.399 -28.953 1 95.31 229 THR A O 1
ATOM 1773 N N . LEU A 1 230 ? 8.984 -1.723 -29.781 1 96 230 LEU A N 1
ATOM 1774 C CA . LEU A 1 230 ? 8.773 -2.385 -28.5 1 96 230 LEU A CA 1
ATOM 1775 C C . LEU A 1 230 ? 10.039 -3.102 -28.047 1 96 230 LEU A C 1
ATOM 1777 O O . LEU A 1 230 ? 10.398 -3.051 -26.859 1 96 230 LEU A O 1
ATOM 1781 N N . GLU A 1 231 ? 10.641 -3.762 -28.938 1 95.5 231 GLU A N 1
ATOM 1782 C CA . GLU A 1 231 ? 11.875 -4.469 -28.625 1 95.5 231 GLU A CA 1
ATOM 1783 C C . GLU A 1 231 ? 12.953 -3.512 -28.109 1 95.5 231 GLU A C 1
ATOM 1785 O O . GLU A 1 231 ? 13.602 -3.777 -27.109 1 95.5 231 GLU A O 1
ATOM 1790 N N . THR A 1 232 ? 13.109 -2.424 -28.797 1 94.94 232 THR A N 1
ATOM 1791 C CA . THR A 1 232 ? 14.109 -1.429 -28.422 1 94.94 232 THR A CA 1
ATOM 1792 C C . THR A 1 232 ? 13.805 -0.852 -27.047 1 94.94 232 THR A C 1
ATOM 1794 O O . THR A 1 232 ? 14.688 -0.768 -26.188 1 94.94 232 THR A O 1
ATOM 1797 N N . ARG A 1 233 ? 12.609 -0.564 -26.859 1 92.94 233 ARG A N 1
ATOM 1798 C CA . ARG A 1 233 ? 12.219 0.098 -25.609 1 92.94 233 ARG A CA 1
ATOM 1799 C C . ARG A 1 233 ? 12.266 -0.871 -24.438 1 92.94 233 ARG A C 1
ATOM 1801 O O . ARG A 1 233 ? 12.625 -0.486 -23.328 1 92.94 233 ARG A O 1
ATOM 1808 N N . MET A 1 234 ? 11.891 -2.051 -24.672 1 92.06 234 MET A N 1
ATOM 1809 C CA . MET A 1 234 ? 11.914 -3.037 -23.594 1 92.06 234 MET A CA 1
ATOM 1810 C C . MET A 1 234 ? 13.344 -3.416 -23.234 1 92.06 234 MET A C 1
ATOM 1812 O O . MET A 1 234 ? 13.648 -3.646 -22.062 1 92.06 234 MET A O 1
ATOM 1816 N N . ARG A 1 235 ? 14.148 -3.514 -24.234 1 92.81 235 ARG A N 1
ATOM 1817 C CA . ARG A 1 235 ? 15.562 -3.736 -23.938 1 92.81 235 ARG A CA 1
ATOM 1818 C C . ARG A 1 235 ? 16.141 -2.594 -23.109 1 92.81 235 ARG A C 1
ATOM 1820 O O . ARG A 1 235 ? 16.906 -2.828 -22.172 1 92.81 235 ARG A O 1
ATOM 1827 N N . ALA A 1 236 ? 15.758 -1.465 -23.5 1 90.25 236 ALA A N 1
ATOM 1828 C CA . ALA A 1 236 ? 16.219 -0.289 -22.766 1 90.25 236 ALA A CA 1
ATOM 1829 C C . ALA A 1 236 ? 15.695 -0.286 -21.328 1 90.25 236 ALA A C 1
ATOM 1831 O O . ALA A 1 236 ? 16.406 0.085 -20.406 1 90.25 236 ALA A O 1
ATOM 1832 N N . ALA A 1 237 ? 14.508 -0.772 -21.203 1 86.69 237 ALA A N 1
ATOM 1833 C CA . ALA A 1 237 ? 13.828 -0.675 -19.906 1 86.69 237 ALA A CA 1
ATOM 1834 C C . ALA A 1 237 ? 14.227 -1.822 -18.984 1 86.69 237 ALA A C 1
ATOM 1836 O O . ALA A 1 237 ? 14.406 -1.626 -17.781 1 86.69 237 ALA A O 1
ATOM 1837 N N . PHE A 1 238 ? 14.32 -3.049 -19.594 1 89.38 238 PHE A N 1
ATOM 1838 C CA . PHE A 1 238 ? 14.414 -4.23 -18.75 1 89.38 238 PHE A CA 1
ATOM 1839 C C . PHE A 1 238 ? 15.648 -5.055 -19.109 1 89.38 238 PHE A C 1
ATOM 1841 O O . PHE A 1 238 ? 15.906 -6.086 -18.484 1 89.38 238 PHE A O 1
ATOM 1848 N N . ASP A 1 239 ? 16.391 -4.629 -20.078 1 90.88 239 ASP A N 1
ATOM 1849 C CA . ASP A 1 239 ? 17.516 -5.402 -20.609 1 90.88 239 ASP A CA 1
ATOM 1850 C C . ASP A 1 239 ? 17.078 -6.805 -21 1 90.88 239 ASP A C 1
ATOM 1852 O O . ASP A 1 239 ? 17.75 -7.789 -20.688 1 90.88 239 ASP A O 1
ATOM 1856 N N . ALA A 1 240 ? 15.922 -6.805 -21.625 1 92.38 240 ALA A N 1
ATOM 1857 C CA . ALA A 1 240 ? 15.328 -8.062 -22.062 1 92.38 240 ALA A CA 1
ATOM 1858 C C . ALA A 1 240 ? 14.383 -7.844 -23.25 1 92.38 240 ALA A C 1
ATOM 1860 O O . ALA A 1 240 ? 13.812 -6.762 -23.406 1 92.38 240 ALA A O 1
ATOM 1861 N N . THR A 1 241 ? 14.227 -8.836 -24 1 94.69 241 THR A N 1
ATOM 1862 C CA . THR A 1 241 ? 13.289 -8.773 -25.109 1 94.69 241 THR A CA 1
ATOM 1863 C C . THR A 1 241 ? 11.852 -8.984 -24.625 1 94.69 241 THR A C 1
ATOM 1865 O O . THR A 1 241 ? 11.633 -9.531 -23.547 1 94.69 241 THR A O 1
ATOM 1868 N N . PRO A 1 242 ? 10.93 -8.547 -25.484 1 95.31 242 PRO A N 1
ATOM 1869 C CA . PRO A 1 242 ? 9.531 -8.805 -25.125 1 95.31 242 PRO A CA 1
ATOM 1870 C C . PRO A 1 242 ? 9.25 -10.289 -24.906 1 95.31 242 PRO A C 1
ATOM 1872 O O . PRO A 1 242 ? 8.492 -10.648 -24 1 95.31 242 PRO A O 1
ATOM 1875 N N . GLN A 1 243 ? 9.859 -11.055 -25.688 1 94.94 243 GLN A N 1
ATOM 1876 C CA . GLN A 1 243 ? 9.664 -12.492 -25.547 1 94.94 243 GLN A CA 1
ATOM 1877 C C . GLN A 1 243 ? 10.148 -12.984 -24.188 1 94.94 243 GLN A C 1
ATOM 1879 O O . GLN A 1 243 ? 9.484 -13.797 -23.531 1 94.94 243 GLN A O 1
ATOM 1884 N N . THR A 1 244 ? 11.281 -12.484 -23.828 1 94.06 244 THR A N 1
ATOM 1885 C CA . THR A 1 244 ? 11.867 -12.875 -22.547 1 94.06 244 THR A CA 1
ATOM 1886 C C . THR A 1 244 ? 10.984 -12.414 -21.391 1 94.06 244 THR A C 1
ATOM 1888 O O . THR A 1 244 ? 10.734 -13.172 -20.453 1 94.06 244 THR A O 1
ATOM 1891 N N . VAL A 1 245 ? 10.516 -11.188 -21.484 1 93 245 VAL A N 1
ATOM 1892 C CA . VAL A 1 245 ? 9.664 -10.625 -20.453 1 93 245 VAL A CA 1
ATOM 1893 C C . VAL A 1 245 ? 8.383 -11.453 -20.328 1 93 245 VAL A C 1
ATOM 1895 O O . VAL A 1 245 ? 7.973 -11.82 -19.234 1 93 245 VAL A O 1
ATOM 1898 N N . TYR A 1 246 ? 7.801 -11.758 -21.453 1 94 246 TYR A N 1
ATOM 1899 C CA . TYR A 1 246 ? 6.555 -12.516 -21.5 1 94 246 TYR A CA 1
ATOM 1900 C C . TYR A 1 246 ? 6.73 -13.898 -20.906 1 94 246 TYR A C 1
ATOM 1902 O O . TYR A 1 246 ? 5.895 -14.352 -20.125 1 94 246 TYR A O 1
ATOM 1910 N N . ARG A 1 247 ? 7.805 -14.492 -21.234 1 93.75 247 ARG A N 1
ATOM 1911 C CA . ARG A 1 247 ? 8.125 -15.812 -20.703 1 93.75 247 ARG A CA 1
ATOM 1912 C C . ARG A 1 247 ? 8.305 -15.773 -19.188 1 93.75 247 ARG A C 1
ATOM 1914 O O . ARG A 1 247 ? 7.848 -16.672 -18.484 1 93.75 247 ARG A O 1
ATOM 1921 N N . ARG A 1 248 ? 8.969 -14.781 -18.75 1 92.19 248 ARG A N 1
ATOM 1922 C CA . ARG A 1 248 ? 9.211 -14.641 -17.328 1 92.19 248 ARG A CA 1
ATOM 1923 C C . ARG A 1 248 ? 7.895 -14.5 -16.562 1 92.19 248 ARG A C 1
ATOM 1925 O O . ARG A 1 248 ? 7.723 -15.078 -15.492 1 92.19 248 ARG A O 1
ATOM 1932 N N . LEU A 1 249 ? 7.051 -13.727 -17.125 1 88.81 249 LEU A N 1
ATOM 1933 C CA . LEU A 1 249 ? 5.75 -13.531 -16.484 1 88.81 249 LEU A CA 1
ATOM 1934 C C . LEU A 1 249 ? 4.973 -14.844 -16.422 1 88.81 249 LEU A C 1
ATOM 1936 O O . LEU A 1 249 ? 4.355 -15.156 -15.398 1 88.81 249 LEU A O 1
ATOM 1940 N N . ARG A 1 250 ? 5.023 -15.594 -17.453 1 91.44 250 ARG A N 1
ATOM 1941 C CA . ARG A 1 250 ? 4.324 -16.875 -17.516 1 91.44 250 ARG A CA 1
ATOM 1942 C C . ARG A 1 250 ? 4.934 -17.875 -16.531 1 91.44 250 ARG A C 1
ATOM 1944 O O . ARG A 1 250 ? 4.215 -18.625 -15.875 1 91.44 250 ARG A O 1
ATOM 1951 N N . LEU A 1 251 ? 6.203 -17.859 -16.453 1 91.56 251 LEU A N 1
ATOM 1952 C CA . LEU A 1 251 ? 6.883 -18.781 -15.562 1 91.56 251 LEU A CA 1
ATOM 1953 C C . LEU A 1 251 ? 6.648 -18.406 -14.102 1 91.56 251 LEU A C 1
ATOM 1955 O O . LEU A 1 251 ? 6.566 -19.281 -13.234 1 91.56 251 LEU A O 1
ATOM 1959 N N . ASN A 1 252 ? 6.578 -17.156 -13.859 1 86.94 252 ASN A N 1
ATOM 1960 C CA . ASN A 1 252 ? 6.238 -16.719 -12.508 1 86.94 252 ASN A CA 1
ATOM 1961 C C . ASN A 1 252 ? 4.863 -17.234 -12.094 1 86.94 252 ASN A C 1
ATOM 1963 O O . ASN A 1 252 ? 4.672 -17.641 -10.945 1 86.94 252 ASN A O 1
ATOM 1967 N N . LEU A 1 253 ? 3.967 -17.109 -13 1 84.19 253 LEU A N 1
ATOM 1968 C CA . LEU A 1 253 ? 2.641 -17.641 -12.727 1 84.19 253 LEU A CA 1
ATOM 1969 C C . LEU A 1 253 ? 2.709 -19.156 -12.477 1 84.19 253 LEU A C 1
ATOM 1971 O O . LEU A 1 253 ? 2.072 -19.656 -11.555 1 84.19 253 LEU A O 1
ATOM 1975 N N . ALA A 1 254 ? 3.479 -19.812 -13.266 1 90.06 254 ALA A N 1
ATOM 1976 C CA . ALA A 1 254 ? 3.643 -21.25 -13.109 1 90.06 254 ALA A CA 1
ATOM 1977 C C . ALA A 1 254 ? 4.199 -21.594 -11.727 1 90.06 254 ALA A C 1
ATOM 1979 O O . ALA A 1 254 ? 3.711 -22.516 -11.062 1 90.06 254 ALA A O 1
ATOM 1980 N N . ARG A 1 255 ? 5.191 -20.953 -11.375 1 86.75 255 ARG A N 1
ATOM 1981 C CA . ARG A 1 255 ? 5.797 -21.188 -10.062 1 86.75 255 ARG A CA 1
ATOM 1982 C C . ARG A 1 255 ? 4.777 -21 -8.945 1 86.75 255 ARG A C 1
ATOM 1984 O O . ARG A 1 255 ? 4.734 -21.781 -8 1 86.75 255 ARG A O 1
ATOM 1991 N N . LYS A 1 256 ? 4.105 -19.953 -9.055 1 76.75 256 LYS A N 1
ATOM 1992 C CA . LYS A 1 256 ? 3.078 -19.672 -8.062 1 76.75 256 LYS A CA 1
ATOM 1993 C C . LYS A 1 256 ? 2.068 -20.812 -7.977 1 76.75 256 LYS A C 1
ATOM 1995 O O . LYS A 1 256 ? 1.72 -21.25 -6.883 1 76.75 256 LYS A O 1
ATOM 2000 N N . LEU A 1 257 ? 1.644 -21.297 -9.164 1 81 257 LEU A N 1
ATOM 2001 C CA . LEU A 1 257 ? 0.656 -22.359 -9.211 1 81 257 LEU A CA 1
ATOM 2002 C C . LEU A 1 257 ? 1.237 -23.656 -8.672 1 81 257 LEU A C 1
ATOM 2004 O O . LEU A 1 257 ? 0.551 -24.406 -7.965 1 81 257 LEU A O 1
ATOM 2008 N N . VAL A 1 258 ? 2.453 -23.828 -8.922 1 85.75 258 VAL A N 1
ATOM 2009 C CA . VAL A 1 258 ? 3.133 -25.031 -8.445 1 85.75 258 VAL A CA 1
ATOM 2010 C C . VAL A 1 258 ? 3.217 -25.031 -6.926 1 85.75 258 VAL A C 1
ATOM 2012 O O . VAL A 1 258 ? 3.008 -26.047 -6.273 1 85.75 258 VAL A O 1
ATOM 2015 N N . THR A 1 259 ? 3.494 -23.922 -6.371 1 75.81 259 THR A N 1
ATOM 2016 C CA . THR A 1 259 ? 3.764 -23.812 -4.941 1 75.81 259 THR A CA 1
ATOM 2017 C C . THR A 1 259 ? 2.463 -23.688 -4.156 1 75.81 259 THR A C 1
ATOM 2019 O O . THR A 1 259 ? 2.385 -24.109 -3.002 1 75.81 259 THR A O 1
ATOM 2022 N N . GLU A 1 260 ? 1.471 -23.188 -4.828 1 67.94 260 GLU A N 1
ATOM 2023 C CA . GLU A 1 260 ? 0.3 -22.812 -4.043 1 67.94 260 GLU A CA 1
ATOM 2024 C C . GLU A 1 260 ? -0.893 -23.703 -4.359 1 67.94 260 GLU A C 1
ATOM 2026 O O . GLU A 1 260 ? -1.938 -23.609 -3.717 1 67.94 260 GLU A O 1
ATOM 2031 N N . THR A 1 261 ? -0.745 -24.531 -5.402 1 69.81 261 THR A N 1
ATOM 2032 C CA . THR A 1 261 ? -1.858 -25.391 -5.777 1 69.81 261 THR A CA 1
ATOM 2033 C C . THR A 1 261 ? -1.393 -26.844 -5.945 1 69.81 261 THR A C 1
ATOM 2035 O O . THR A 1 261 ? -0.193 -27.125 -5.91 1 69.81 261 THR A O 1
ATOM 2038 N N . ASP A 1 262 ? -2.412 -27.641 -5.98 1 74.81 262 ASP A N 1
ATOM 2039 C CA . ASP A 1 262 ? -2.113 -29.031 -6.25 1 74.81 262 ASP A CA 1
ATOM 2040 C C . ASP A 1 262 ? -2.48 -29.406 -7.684 1 74.81 262 ASP A C 1
ATOM 2042 O O . ASP A 1 262 ? -2.764 -30.578 -7.977 1 74.81 262 ASP A O 1
ATOM 2046 N N . LEU A 1 263 ? -2.521 -28.453 -8.484 1 81.5 263 LEU A N 1
ATOM 2047 C CA . LEU A 1 263 ? -2.873 -28.703 -9.875 1 81.5 263 LEU A CA 1
ATOM 2048 C C . LEU A 1 263 ? -1.822 -29.578 -10.555 1 81.5 263 LEU A C 1
ATOM 2050 O O . LEU A 1 263 ? -0.626 -29.422 -10.297 1 81.5 263 LEU A O 1
ATOM 2054 N N . PRO A 1 264 ? -2.381 -30.438 -11.352 1 89.56 264 PRO A N 1
ATOM 2055 C CA . PRO A 1 264 ? -1.404 -31.188 -12.156 1 89.56 264 PRO A CA 1
ATOM 2056 C C . PRO A 1 264 ? -0.575 -30.281 -13.062 1 89.56 264 PRO A C 1
ATOM 2058 O O . PRO A 1 264 ? -1.062 -29.234 -13.516 1 89.56 264 PRO A O 1
ATOM 2061 N N . VAL A 1 265 ? 0.631 -30.688 -13.359 1 93.31 265 VAL A N 1
ATOM 2062 C CA . VAL A 1 265 ? 1.567 -29.906 -14.156 1 93.31 265 VAL A CA 1
ATOM 2063 C C . VAL A 1 265 ? 0.962 -29.625 -15.531 1 93.31 265 VAL A C 1
ATOM 2065 O O . VAL A 1 265 ? 1.187 -28.547 -16.109 1 93.31 265 VAL A O 1
ATOM 2068 N N . SER A 1 266 ? 0.182 -30.594 -16 1 94.25 266 SER A N 1
ATOM 2069 C CA . SER A 1 266 ? -0.456 -30.406 -17.297 1 94.25 266 SER A CA 1
ATOM 2070 C C . SER A 1 266 ? -1.442 -29.25 -17.266 1 94.25 266 SER A C 1
ATOM 2072 O O . SER A 1 266 ? -1.52 -28.469 -18.219 1 94.25 266 SER A O 1
ATOM 2074 N N . GLU A 1 267 ? -2.115 -29.125 -16.234 1 91.25 267 GLU A N 1
ATOM 2075 C CA . GLU A 1 267 ? -3.066 -28.031 -16.078 1 91.25 267 GLU A CA 1
ATOM 2076 C C . GLU A 1 267 ? -2.348 -26.703 -15.914 1 91.25 267 GLU A C 1
ATOM 2078 O O . GLU A 1 267 ? -2.783 -25.688 -16.453 1 91.25 267 GLU A O 1
ATOM 2083 N N . ILE A 1 268 ? -1.286 -26.734 -15.133 1 92.19 268 ILE A N 1
ATOM 2084 C CA . ILE A 1 268 ? -0.489 -25.516 -14.945 1 92.19 268 ILE A CA 1
ATOM 2085 C C . ILE A 1 268 ? 0.072 -25.047 -16.281 1 92.19 268 ILE A C 1
ATOM 2087 O O . ILE A 1 268 ? 0.08 -23.859 -16.578 1 92.19 268 ILE A O 1
ATOM 2091 N N . ALA A 1 269 ? 0.494 -26 -17.047 1 95.19 269 ALA A N 1
ATOM 2092 C CA . ALA A 1 269 ? 1.017 -25.672 -18.375 1 95.19 269 ALA A CA 1
ATOM 2093 C C . ALA A 1 269 ? -0.025 -24.938 -19.203 1 95.19 269 ALA A C 1
ATOM 2095 O O . ALA A 1 269 ? 0.277 -23.906 -19.812 1 95.19 269 ALA A O 1
ATOM 2096 N N . THR A 1 270 ? -1.198 -25.406 -19.203 1 91.88 270 THR A N 1
ATOM 2097 C CA . THR A 1 270 ? -2.291 -24.812 -19.953 1 91.88 270 THR A CA 1
ATOM 2098 C C . THR A 1 270 ? -2.588 -23.406 -19.453 1 91.88 270 THR A C 1
ATOM 2100 O O . THR A 1 270 ? -2.713 -22.469 -20.25 1 91.88 270 THR A O 1
ATOM 2103 N N . ARG A 1 271 ? -2.549 -23.203 -18.234 1 87.75 271 ARG A N 1
ATOM 2104 C CA . ARG A 1 271 ? -2.91 -21.922 -17.625 1 87.75 271 ARG A CA 1
ATOM 2105 C C . ARG A 1 271 ? -1.828 -20.875 -17.859 1 87.75 271 ARG A C 1
ATOM 2107 O O . ARG A 1 271 ? -2.092 -19.672 -17.781 1 87.75 271 ARG A O 1
ATOM 2114 N N . CYS A 1 272 ? -0.689 -21.375 -18.078 1 92.88 272 CYS A N 1
ATOM 2115 C CA . CYS A 1 272 ? 0.437 -20.469 -18.25 1 92.88 272 CYS A CA 1
ATOM 2116 C C . CYS A 1 272 ? 0.812 -20.359 -19.734 1 92.88 272 CYS A C 1
ATOM 2118 O O . CYS A 1 272 ? 1.823 -19.734 -20.078 1 92.88 272 CYS A O 1
ATOM 2120 N N . GLY A 1 273 ? 0.017 -20.969 -20.578 1 93.81 273 GLY A N 1
ATOM 2121 C CA . GLY A 1 273 ? 0.161 -20.781 -22.016 1 93.81 273 GLY A CA 1
ATOM 2122 C C . GLY A 1 273 ? 1.215 -21.672 -22.641 1 93.81 273 GLY A C 1
ATOM 2123 O O . GLY A 1 273 ? 1.817 -21.328 -23.656 1 93.81 273 GLY A O 1
ATOM 2124 N N . TYR A 1 274 ? 1.513 -22.75 -22.031 1 95.56 274 TYR A N 1
ATOM 2125 C CA . TYR A 1 274 ? 2.428 -23.719 -22.625 1 95.56 274 TYR A CA 1
ATOM 2126 C C . TYR A 1 274 ? 1.661 -24.828 -23.344 1 95.56 274 TYR A C 1
ATOM 2128 O O . TYR A 1 274 ? 0.556 -25.188 -22.922 1 95.56 274 TYR A O 1
ATOM 2136 N N . ASP A 1 275 ? 2.285 -25.391 -24.328 1 93.62 275 ASP A N 1
ATOM 2137 C CA . ASP A 1 275 ? 1.638 -26.359 -25.188 1 93.62 275 ASP A CA 1
ATOM 2138 C C . ASP A 1 275 ? 1.363 -27.672 -24.453 1 93.62 275 ASP A C 1
ATOM 2140 O O . ASP A 1 275 ? 0.402 -28.375 -24.766 1 93.62 275 ASP A O 1
ATOM 2144 N N . ASN A 1 276 ? 2.277 -27.953 -23.547 1 94.75 276 ASN A N 1
ATOM 2145 C CA . ASN A 1 276 ? 2.145 -29.188 -22.781 1 94.75 276 ASN A CA 1
ATOM 2146 C C . ASN A 1 276 ? 3.021 -29.172 -21.531 1 94.75 276 ASN A C 1
ATOM 2148 O O . ASN A 1 276 ? 3.801 -28.234 -21.328 1 94.75 276 ASN A O 1
ATOM 2152 N N . ALA A 1 277 ? 2.869 -30.219 -20.75 1 95.31 277 ALA A N 1
ATOM 2153 C CA . ALA A 1 277 ? 3.564 -30.312 -19.484 1 95.31 277 ALA A CA 1
ATOM 2154 C C . ALA A 1 277 ? 5.074 -30.359 -19.672 1 95.31 277 ALA A C 1
ATOM 2156 O O . ALA A 1 277 ? 5.836 -29.812 -18.875 1 95.31 277 ALA A O 1
ATOM 2157 N N . SER A 1 278 ? 5.484 -31.062 -20.688 1 95.94 278 SER A N 1
ATOM 2158 C CA . SER A 1 278 ? 6.91 -31.203 -20.953 1 95.94 278 SER A CA 1
ATOM 2159 C C . SER A 1 278 ? 7.539 -29.859 -21.281 1 95.94 278 SER A C 1
ATOM 2161 O O . SER A 1 278 ? 8.641 -29.547 -20.812 1 95.94 278 SER A O 1
ATOM 2163 N N . ALA A 1 279 ? 6.855 -29.109 -22.062 1 96.12 279 ALA A N 1
ATOM 2164 C CA . ALA A 1 279 ? 7.352 -27.781 -22.438 1 96.12 279 ALA A CA 1
ATOM 2165 C C . ALA A 1 279 ? 7.48 -26.891 -21.203 1 96.12 279 ALA A C 1
ATOM 2167 O O . ALA A 1 279 ? 8.477 -26.172 -21.047 1 96.12 279 ALA A O 1
ATOM 2168 N N . LEU A 1 280 ? 6.496 -26.906 -20.406 1 96.56 280 LEU A N 1
ATOM 2169 C CA . LEU A 1 280 ? 6.555 -26.125 -19.172 1 96.56 280 LEU A CA 1
ATOM 2170 C C . LEU A 1 280 ? 7.699 -26.578 -18.281 1 96.56 280 LEU A C 1
ATOM 2172 O O . LEU A 1 280 ? 8.445 -25.766 -17.75 1 96.56 280 LEU A O 1
ATOM 2176 N N . THR A 1 281 ? 7.812 -27.844 -18.156 1 95 281 THR A N 1
ATOM 2177 C CA . THR A 1 281 ? 8.82 -28.422 -17.266 1 95 281 THR A CA 1
ATOM 2178 C C . THR A 1 281 ? 10.219 -28 -17.703 1 95 281 THR A C 1
ATOM 2180 O O . THR A 1 281 ? 11.07 -27.656 -16.875 1 95 281 THR A O 1
ATOM 2183 N N . ARG A 1 282 ? 10.453 -28.047 -18.953 1 95.31 282 ARG A N 1
ATOM 2184 C CA . ARG A 1 282 ? 11.75 -27.641 -19.484 1 95.31 282 ARG A CA 1
ATOM 2185 C C . ARG A 1 282 ? 12.031 -26.172 -19.188 1 95.31 282 ARG A C 1
ATOM 2187 O O . ARG A 1 282 ? 13.117 -25.828 -18.703 1 95.31 282 ARG A O 1
ATOM 2194 N N . ALA A 1 283 ? 11.102 -25.375 -19.469 1 94.81 283 ALA A N 1
ATOM 2195 C CA . ALA A 1 283 ? 11.266 -23.938 -19.25 1 94.81 283 ALA A CA 1
ATOM 2196 C C . ALA A 1 283 ? 11.414 -23.625 -17.75 1 94.81 283 ALA A C 1
ATOM 2198 O O . ALA A 1 283 ? 12.211 -22.766 -17.375 1 94.81 283 ALA A O 1
ATOM 2199 N N . PHE A 1 284 ? 10.625 -24.281 -17.016 1 94.69 284 PHE A N 1
ATOM 2200 C CA . PHE A 1 284 ? 10.625 -24.125 -15.57 1 94.69 284 PHE A CA 1
ATOM 2201 C C . PHE A 1 284 ? 11.969 -24.516 -14.977 1 94.69 284 PHE A C 1
ATOM 2203 O O . PHE A 1 284 ? 12.531 -23.781 -14.164 1 94.69 284 PHE A O 1
ATOM 2210 N N . ARG A 1 285 ? 12.508 -25.578 -15.398 1 92.69 285 ARG A N 1
ATOM 2211 C CA . ARG A 1 285 ? 13.812 -26.031 -14.945 1 92.69 285 ARG A CA 1
ATOM 2212 C C . ARG A 1 285 ? 14.914 -25.047 -15.336 1 92.69 285 ARG A C 1
ATOM 2214 O O . ARG A 1 285 ? 15.836 -24.797 -14.562 1 92.69 285 ARG A O 1
ATOM 2221 N N . ALA A 1 286 ? 14.789 -24.688 -16.484 1 92.56 286 ALA A N 1
ATOM 2222 C CA . ALA A 1 286 ? 15.789 -23.734 -16.969 1 92.56 286 ALA A CA 1
ATOM 2223 C C . ALA A 1 286 ? 15.805 -22.469 -16.125 1 92.56 286 ALA A C 1
ATOM 2225 O O . ALA A 1 286 ? 16.859 -21.906 -15.844 1 92.56 286 ALA A O 1
ATOM 2226 N N . ARG A 1 287 ? 14.641 -22.062 -15.695 1 88.94 287 ARG A N 1
ATOM 2227 C CA . ARG A 1 287 ? 14.508 -20.797 -14.977 1 88.94 287 ARG A CA 1
ATOM 2228 C C . ARG A 1 287 ? 14.773 -20.984 -13.484 1 88.94 287 ARG A C 1
ATOM 2230 O O . ARG A 1 287 ? 15.398 -20.125 -12.852 1 88.94 287 ARG A O 1
ATOM 2237 N N . PHE A 1 288 ? 14.281 -22.094 -12.93 1 87.38 288 PHE A N 1
ATOM 2238 C CA . PHE A 1 288 ? 14.234 -22.188 -11.477 1 87.38 288 PHE A CA 1
ATOM 2239 C C . PHE A 1 288 ? 15.156 -23.297 -10.977 1 87.38 288 PHE A C 1
ATOM 2241 O O . PHE A 1 288 ? 15.281 -23.5 -9.766 1 87.38 288 PHE A O 1
ATOM 2248 N N . GLY A 1 289 ? 15.734 -24.047 -11.852 1 87.12 289 GLY A N 1
ATOM 2249 C CA . GLY A 1 289 ? 16.75 -25.016 -11.5 1 87.12 289 GLY A CA 1
ATOM 2250 C C . GLY A 1 289 ? 16.172 -26.344 -11.055 1 87.12 289 GLY A C 1
ATOM 2251 O O . GLY A 1 289 ? 16.922 -27.281 -10.75 1 87.12 289 GLY A O 1
ATOM 2252 N N . GLN A 1 290 ? 14.883 -26.438 -11 1 88.12 290 GLN A N 1
ATOM 2253 C CA . GLN A 1 290 ? 14.211 -27.672 -10.617 1 88.12 290 GLN A CA 1
ATOM 2254 C C . GLN A 1 290 ? 12.852 -27.781 -11.305 1 88.12 290 GLN A C 1
ATOM 2256 O O . GLN A 1 290 ? 12.266 -26.766 -11.703 1 88.12 290 GLN A O 1
ATOM 2261 N N . PRO A 1 291 ? 12.414 -29 -11.445 1 91 291 PRO A N 1
ATOM 2262 C CA . PRO A 1 291 ? 11.094 -29.172 -12.062 1 91 291 PRO A CA 1
ATOM 2263 C C . PRO A 1 291 ? 9.953 -28.781 -11.125 1 91 291 PRO A C 1
ATOM 2265 O O . PRO A 1 291 ? 10.156 -28.672 -9.914 1 91 291 PRO A O 1
ATOM 2268 N N . PRO A 1 292 ? 8.828 -28.516 -11.711 1 89.44 292 PRO A N 1
ATOM 2269 C CA . PRO A 1 292 ? 7.672 -28.141 -10.891 1 89.44 292 PRO A CA 1
ATOM 2270 C C . PRO A 1 292 ? 7.438 -29.125 -9.734 1 89.44 292 PRO A C 1
ATOM 2272 O O . PRO A 1 292 ? 7.188 -28.703 -8.609 1 89.44 292 PRO A O 1
ATOM 2275 N N . ARG A 1 293 ? 7.555 -30.375 -9.898 1 83.94 293 ARG A N 1
ATOM 2276 C CA . ARG A 1 293 ? 7.312 -31.391 -8.883 1 83.94 293 ARG A CA 1
ATOM 2277 C C . ARG A 1 293 ? 8.305 -31.25 -7.73 1 83.94 293 ARG A C 1
ATOM 2279 O O . ARG A 1 293 ? 7.957 -31.5 -6.574 1 83.94 293 ARG A O 1
ATOM 2286 N N . GLY A 1 294 ? 9.492 -30.922 -8.109 1 79.88 294 GLY A N 1
ATOM 2287 C CA . GLY A 1 294 ? 10.516 -30.719 -7.094 1 79.88 294 GLY A CA 1
ATOM 2288 C C . GLY A 1 294 ? 10.219 -29.547 -6.168 1 79.88 294 GLY A C 1
ATOM 2289 O O . GLY A 1 294 ? 10.562 -29.594 -4.984 1 79.88 294 GLY A O 1
ATOM 2290 N N . LEU A 1 295 ? 9.602 -28.547 -6.699 1 74.88 295 LEU A N 1
ATOM 2291 C CA . LEU A 1 295 ? 9.297 -27.359 -5.922 1 74.88 295 LEU A CA 1
ATOM 2292 C C . LEU A 1 295 ? 8.133 -27.609 -4.973 1 74.88 295 LEU A C 1
ATOM 2294 O O . LEU A 1 295 ? 8.07 -27.031 -3.885 1 74.88 295 LEU A O 1
ATOM 2298 N N . ARG A 1 296 ? 7.211 -28.391 -5.383 1 71.62 296 ARG A N 1
ATOM 2299 C CA . ARG A 1 296 ? 6.09 -28.75 -4.523 1 71.62 296 ARG A CA 1
ATOM 2300 C C . ARG A 1 296 ? 6.566 -29.547 -3.311 1 71.62 296 ARG A C 1
ATOM 2302 O O . ARG A 1 296 ? 6.047 -29.359 -2.207 1 71.62 296 ARG A O 1
ATOM 2309 N N . ALA A 1 297 ? 7.504 -30.453 -3.57 1 57.66 297 ALA A N 1
ATOM 2310 C CA . ALA A 1 297 ? 8.016 -31.297 -2.492 1 57.66 297 ALA A CA 1
ATOM 2311 C C . ALA A 1 297 ? 8.734 -30.469 -1.438 1 57.66 297 ALA A C 1
ATOM 2313 O O . ALA A 1 297 ? 8.797 -30.859 -0.268 1 57.66 297 ALA A O 1
ATOM 2314 N N . ASN A 1 298 ? 9.281 -29.328 -1.807 1 47.62 298 ASN A N 1
ATOM 2315 C CA . ASN A 1 298 ? 10.055 -28.5 -0.894 1 47.62 298 ASN A CA 1
ATOM 2316 C C . ASN A 1 298 ? 9.195 -27.406 -0.26 1 47.62 298 ASN A C 1
ATOM 2318 O O . ASN A 1 298 ? 9.68 -26.641 0.576 1 47.62 298 ASN A O 1
ATOM 2322 N N . GLY A 1 299 ? 8.047 -27.094 -0.656 1 46.25 299 GLY A N 1
ATOM 2323 C CA . GLY A 1 299 ? 7.184 -26.062 -0.078 1 46.25 299 GLY A CA 1
ATOM 2324 C C . GLY A 1 299 ? 6.184 -26.625 0.914 1 46.25 299 GLY A C 1
ATOM 2325 O O . GLY A 1 299 ? 5.91 -27.828 0.916 1 46.25 299 GLY A O 1
ATOM 2326 N N . MET B 1 1 ? -11.914 -8.633 11.547 1 96.12 1 MET B N 1
ATOM 2327 C CA . MET B 1 1 ? -11.016 -9.188 10.539 1 96.12 1 MET B CA 1
ATOM 2328 C C . MET B 1 1 ? -10.484 -10.547 10.984 1 96.12 1 MET B C 1
ATOM 2330 O O . MET B 1 1 ? -9.906 -10.672 12.062 1 96.12 1 MET B O 1
ATOM 2334 N N . LEU B 1 2 ? -10.734 -11.508 10.172 1 97.25 2 LEU B N 1
ATOM 2335 C CA . LEU B 1 2 ? -10.297 -12.867 10.469 1 97.25 2 LEU B CA 1
ATOM 2336 C C . LEU B 1 2 ? -8.938 -13.141 9.836 1 97.25 2 LEU B C 1
ATOM 2338 O O . LEU B 1 2 ? -8.812 -13.188 8.609 1 97.25 2 LEU B O 1
ATOM 2342 N N . LEU B 1 3 ? -7.992 -13.367 10.664 1 95.56 3 LEU B N 1
ATOM 2343 C CA . LEU B 1 3 ? -6.617 -13.57 10.219 1 95.56 3 LEU B CA 1
ATOM 2344 C C . LEU B 1 3 ? -6.191 -15.023 10.406 1 95.56 3 LEU B C 1
ATOM 2346 O O . LEU B 1 3 ? -6.68 -15.703 11.312 1 95.56 3 LEU B O 1
ATOM 2350 N N . PHE B 1 4 ? -5.328 -15.477 9.523 1 95 4 PHE B N 1
ATOM 2351 C CA . PHE B 1 4 ? -4.691 -16.781 9.562 1 95 4 PHE B CA 1
ATOM 2352 C C . PHE B 1 4 ? -3.174 -16.656 9.555 1 95 4 PHE B C 1
ATOM 2354 O O . PHE B 1 4 ? -2.645 -15.57 9.297 1 95 4 PHE B O 1
ATOM 2361 N N . ASP B 1 5 ? -2.508 -17.719 9.914 1 92.06 5 ASP B N 1
ATOM 2362 C CA . ASP B 1 5 ? -1.055 -17.688 9.781 1 92.06 5 ASP B CA 1
ATOM 2363 C C . ASP B 1 5 ? -0.643 -17.375 8.352 1 92.06 5 ASP B C 1
ATOM 2365 O O . ASP B 1 5 ? -1.23 -17.906 7.398 1 92.06 5 ASP B O 1
ATOM 2369 N N . ASN B 1 6 ? 0.298 -16.469 8.227 1 90.44 6 ASN B N 1
ATOM 2370 C CA . ASN B 1 6 ? 0.875 -16.031 6.961 1 90.44 6 ASN B CA 1
ATOM 2371 C C . ASN B 1 6 ? -0.068 -15.102 6.203 1 90.44 6 ASN B C 1
ATOM 2373 O O . ASN B 1 6 ? -0.032 -15.047 4.973 1 90.44 6 ASN B O 1
ATOM 2377 N N . PHE B 1 7 ? -0.9 -14.461 6.961 1 91.88 7 PHE B N 1
ATOM 2378 C CA . PHE B 1 7 ? -1.704 -13.438 6.301 1 91.88 7 PHE B CA 1
ATOM 2379 C C . PHE B 1 7 ? -0.817 -12.336 5.73 1 91.88 7 PHE B C 1
ATOM 2381 O O . PHE B 1 7 ? 0.3 -12.125 6.207 1 91.88 7 PHE B O 1
ATOM 2388 N N . SER B 1 8 ? -1.328 -11.719 4.703 1 91.31 8 SER B N 1
ATOM 2389 C CA . SER B 1 8 ? -0.588 -10.625 4.09 1 91.31 8 SER B CA 1
ATOM 2390 C C . SER B 1 8 ? -0.666 -9.359 4.945 1 91.31 8 SER B C 1
ATOM 2392 O O . SER B 1 8 ? -1.722 -8.734 5.035 1 91.31 8 SER B O 1
ATOM 2394 N N . ASN B 1 9 ? 0.417 -8.969 5.492 1 91.69 9 ASN B N 1
ATOM 2395 C CA . ASN B 1 9 ? 0.46 -7.703 6.215 1 91.69 9 ASN B CA 1
ATOM 2396 C C . ASN B 1 9 ? 0.156 -6.523 5.297 1 91.69 9 ASN B C 1
ATOM 2398 O O . ASN B 1 9 ? -0.423 -5.527 5.734 1 91.69 9 ASN B O 1
ATOM 2402 N N . HIS B 1 10 ? 0.618 -6.676 4.102 1 91.31 10 HIS B N 1
ATOM 2403 C CA . HIS B 1 10 ? 0.351 -5.633 3.115 1 91.31 10 HIS B CA 1
ATOM 2404 C C . HIS B 1 10 ? -1.147 -5.441 2.91 1 91.31 10 HIS B C 1
ATOM 2406 O O . HIS B 1 10 ? -1.634 -4.309 2.877 1 91.31 10 HIS B O 1
ATOM 2412 N N . CYS B 1 11 ? -1.848 -6.508 2.766 1 92.75 11 CYS B N 1
ATOM 2413 C CA . CYS B 1 11 ? -3.295 -6.449 2.604 1 92.75 11 CYS B CA 1
ATOM 2414 C C . CYS B 1 11 ? -3.961 -5.863 3.844 1 92.75 11 CYS B C 1
ATOM 2416 O O . CYS B 1 11 ? -4.84 -5.008 3.736 1 92.75 11 CYS B O 1
ATOM 2418 N N . LEU B 1 12 ? -3.523 -6.316 4.988 1 94.12 12 LEU B N 1
ATOM 2419 C CA . LEU B 1 12 ? -4.094 -5.836 6.242 1 94.12 12 LEU B CA 1
ATOM 2420 C C . LEU B 1 12 ? -3.861 -4.336 6.402 1 94.12 12 LEU B C 1
ATOM 2422 O O . LEU B 1 12 ? -4.781 -3.596 6.762 1 94.12 12 LEU B O 1
ATOM 2426 N N . ALA B 1 13 ? -2.666 -3.906 6.195 1 92.62 13 ALA B N 1
ATOM 2427 C CA . ALA B 1 13 ? -2.322 -2.494 6.348 1 92.62 13 ALA B CA 1
ATOM 2428 C C . ALA B 1 13 ? -3.135 -1.627 5.391 1 92.62 13 ALA B C 1
ATOM 2430 O O . ALA B 1 13 ? -3.635 -0.567 5.773 1 92.62 13 ALA B O 1
ATOM 2431 N N . ASN B 1 14 ? -3.256 -2.1 4.184 1 91.75 14 ASN B N 1
ATOM 2432 C CA . ASN B 1 14 ? -4.02 -1.372 3.174 1 91.75 14 ASN B CA 1
ATOM 2433 C C . ASN B 1 14 ? -5.504 -1.338 3.514 1 91.75 14 ASN B C 1
ATOM 2435 O O . ASN B 1 14 ? -6.25 -0.515 2.977 1 91.75 14 ASN B O 1
ATOM 2439 N N . THR B 1 15 ? -5.938 -2.201 4.344 1 94.94 15 THR B N 1
ATOM 2440 C CA . THR B 1 15 ? -7.328 -2.25 4.785 1 94.94 15 THR B CA 1
ATOM 2441 C C . THR B 1 15 ? -7.547 -1.335 5.988 1 94.94 15 THR B C 1
ATOM 2443 O O . THR B 1 15 ? -8.461 -0.508 5.988 1 94.94 15 THR B O 1
ATOM 2446 N N . VAL B 1 16 ? -6.691 -1.372 6.953 1 95.38 16 VAL B N 1
ATOM 2447 C CA . VAL B 1 16 ? -6.906 -0.743 8.25 1 95.38 16 VAL B CA 1
ATOM 2448 C C . VAL B 1 16 ? -6.555 0.741 8.172 1 95.38 16 VAL B C 1
ATOM 2450 O O . VAL B 1 16 ? -7.27 1.584 8.719 1 95.38 16 VAL B O 1
ATOM 2453 N N . GLU B 1 17 ? -5.516 1.076 7.477 1 91.44 17 GLU B N 1
ATOM 2454 C CA . GLU B 1 17 ? -4.938 2.414 7.582 1 91.44 17 GLU B CA 1
ATOM 2455 C C . GLU B 1 17 ? -5.879 3.467 7.004 1 91.44 17 GLU B C 1
ATOM 2457 O O . GLU B 1 17 ? -6.055 4.539 7.586 1 91.44 17 GLU B O 1
ATOM 2462 N N . PRO B 1 18 ? -6.512 3.162 5.859 1 92 18 PRO B N 1
ATOM 2463 C CA . PRO B 1 18 ? -7.465 4.172 5.398 1 92 18 PRO B CA 1
ATOM 2464 C C . PRO B 1 18 ? -8.648 4.352 6.348 1 92 18 PRO B C 1
ATOM 2466 O O . PRO B 1 18 ? -9.18 5.457 6.473 1 92 18 PRO B O 1
ATOM 2469 N N . MET B 1 19 ? -9.062 3.336 7.035 1 95.62 19 MET B N 1
ATOM 2470 C CA . MET B 1 19 ? -10.117 3.461 8.039 1 95.62 19 MET B CA 1
ATOM 2471 C C . MET B 1 19 ? -9.656 4.312 9.211 1 95.62 19 MET B C 1
ATOM 2473 O O . MET B 1 19 ? -10.398 5.168 9.695 1 95.62 19 MET B O 1
ATOM 2477 N N . ARG B 1 20 ? -8.469 4.031 9.594 1 92 20 ARG B N 1
ATOM 2478 C CA . ARG B 1 20 ? -7.887 4.828 10.672 1 92 20 ARG B CA 1
ATOM 2479 C C . ARG B 1 20 ? -7.812 6.301 10.281 1 92 20 ARG B C 1
ATOM 2481 O O . ARG B 1 20 ? -8.164 7.176 11.07 1 92 20 ARG B O 1
ATOM 2488 N N . ALA B 1 21 ? -7.348 6.543 9.102 1 89.25 21 ALA B N 1
ATOM 2489 C CA . ALA B 1 21 ? -7.242 7.906 8.594 1 89.25 21 ALA B CA 1
ATOM 2490 C C . ALA B 1 21 ? -8.609 8.578 8.539 1 89.25 21 ALA B C 1
ATOM 2492 O O . ALA B 1 21 ? -8.742 9.766 8.867 1 89.25 21 ALA B O 1
ATOM 2493 N N . ALA B 1 22 ? -9.625 7.844 8.117 1 93.56 22 ALA B N 1
ATOM 2494 C CA . ALA B 1 22 ? -10.984 8.383 8.07 1 93.56 22 ALA B CA 1
ATOM 2495 C C . ALA B 1 22 ? -11.453 8.812 9.453 1 93.56 22 ALA B C 1
ATOM 2497 O O . ALA B 1 22 ? -12.047 9.883 9.609 1 93.56 22 ALA B O 1
ATOM 2498 N N . ASN B 1 23 ? -11.172 7.941 10.445 1 91.94 23 ASN B N 1
ATOM 2499 C CA . ASN B 1 23 ? -11.508 8.297 11.82 1 91.94 23 ASN B CA 1
ATOM 2500 C C . ASN B 1 23 ? -10.805 9.578 12.258 1 91.94 23 ASN B C 1
ATOM 2502 O O . ASN B 1 23 ? -11.43 10.477 12.836 1 91.94 23 ASN B O 1
ATOM 2506 N N . MET B 1 24 ? -9.57 9.594 11.93 1 83.19 24 MET B N 1
ATOM 2507 C CA . MET B 1 24 ? -8.75 10.734 12.328 1 83.19 24 MET B CA 1
ATOM 2508 C C . MET B 1 24 ? -9.242 12.016 11.664 1 83.19 24 MET B C 1
ATOM 2510 O O . MET B 1 24 ? -9.484 13.016 12.336 1 83.19 24 MET B O 1
ATOM 2514 N N . LEU B 1 25 ? -9.5 11.984 10.391 1 82.56 25 LEU B N 1
ATOM 2515 C CA . LEU B 1 25 ? -9.859 13.156 9.609 1 82.56 25 LEU B CA 1
ATOM 2516 C C . LEU B 1 25 ? -11.266 13.641 9.953 1 82.56 25 LEU B C 1
ATOM 2518 O O . LEU B 1 25 ? -11.523 14.844 9.992 1 82.56 25 LEU B O 1
ATOM 2522 N N . SER B 1 26 ? -12.117 12.688 10.188 1 86.69 26 SER B N 1
ATOM 2523 C CA . SER B 1 26 ? -13.5 13.031 10.484 1 86.69 26 SER B CA 1
ATOM 2524 C C . SER B 1 26 ? -13.688 13.367 11.953 1 86.69 26 SER B C 1
ATOM 2526 O O . SER B 1 26 ? -14.719 13.922 12.352 1 86.69 26 SER B O 1
ATOM 2528 N N . ARG B 1 27 ? -12.703 12.891 12.758 1 82.31 27 ARG B N 1
ATOM 2529 C CA . ARG B 1 27 ? -12.742 13.031 14.203 1 82.31 27 ARG B CA 1
ATOM 2530 C C . ARG B 1 27 ? -13.93 12.281 14.797 1 82.31 27 ARG B C 1
ATOM 2532 O O . ARG B 1 27 ? -14.539 12.742 15.766 1 82.31 27 ARG B O 1
ATOM 2539 N N . ARG B 1 28 ? -14.367 11.352 14.148 1 90.19 28 ARG B N 1
ATOM 2540 C CA . ARG B 1 28 ? -15.43 10.453 14.586 1 90.19 28 ARG B CA 1
ATOM 2541 C C . ARG B 1 28 ? -14.992 8.992 14.484 1 90.19 28 ARG B C 1
ATOM 2543 O O . ARG B 1 28 ? -14.219 8.633 13.602 1 90.19 28 ARG B O 1
ATOM 2550 N N . PRO B 1 29 ? -15.461 8.266 15.414 1 93.25 29 PRO B N 1
ATOM 2551 C CA . PRO B 1 29 ? -15.18 6.832 15.297 1 93.25 29 PRO B CA 1
ATOM 2552 C C . PRO B 1 29 ? -16.047 6.141 14.25 1 93.25 29 PRO B C 1
ATOM 2554 O O . PRO B 1 29 ? -16.891 5.305 14.594 1 93.25 29 PRO B O 1
ATOM 2557 N N . LEU B 1 30 ? -15.828 6.504 13.016 1 96.31 30 LEU B N 1
ATOM 2558 C CA . LEU B 1 30 ? -16.609 5.957 11.914 1 96.31 30 LEU B CA 1
ATOM 2559 C C . LEU B 1 30 ? -16.406 4.449 11.797 1 96.31 30 LEU B C 1
ATOM 2561 O O . LEU B 1 30 ? -17.312 3.725 11.398 1 96.31 30 LEU B O 1
ATOM 2565 N N . TYR B 1 31 ? -15.195 4.039 12.148 1 96.25 31 TYR B N 1
ATOM 2566 C CA . TYR B 1 31 ? -14.828 2.633 12.055 1 96.25 31 TYR B CA 1
ATOM 2567 C C . TYR B 1 31 ? -14.188 2.15 13.352 1 96.25 31 TYR B C 1
ATOM 2569 O O . TYR B 1 31 ? -13.43 2.887 13.992 1 96.25 31 TYR B O 1
ATOM 2577 N N . ALA B 1 32 ? -14.586 1.035 13.719 1 95.44 32 ALA B N 1
ATOM 2578 C CA . ALA B 1 32 ? -13.93 0.228 14.742 1 95.44 32 ALA B CA 1
ATOM 2579 C C . ALA B 1 32 ? -13.672 -1.189 14.242 1 95.44 32 ALA B C 1
ATOM 2581 O O . ALA B 1 32 ? -14.5 -1.765 13.531 1 95.44 32 ALA B O 1
ATOM 2582 N N . TRP B 1 33 ? -12.453 -1.703 14.602 1 94.19 33 TRP B N 1
ATOM 2583 C CA . TRP B 1 33 ? -12.156 -3.035 14.086 1 94.19 33 TRP B CA 1
ATOM 2584 C C . TRP B 1 33 ? -11.492 -3.9 15.148 1 94.19 33 TRP B C 1
ATOM 2586 O O . TRP B 1 33 ? -10.922 -3.381 16.109 1 94.19 33 TRP B O 1
ATOM 2596 N N . ARG B 1 34 ? -11.672 -5.168 15.016 1 94.69 34 ARG B N 1
ATOM 2597 C CA . ARG B 1 34 ? -11.039 -6.188 15.844 1 94.69 34 ARG B CA 1
ATOM 2598 C C . ARG B 1 34 ? -10.383 -7.262 14.992 1 94.69 34 ARG B C 1
ATOM 2600 O O . ARG B 1 34 ? -10.875 -7.59 13.906 1 94.69 34 ARG B O 1
ATOM 2607 N N . PHE B 1 35 ? -9.32 -7.766 15.555 1 95.19 35 PHE B N 1
ATOM 2608 C CA . PHE B 1 35 ? -8.656 -8.898 14.922 1 95.19 35 PHE B CA 1
ATOM 2609 C C . PHE B 1 35 ? -9.102 -10.211 15.555 1 95.19 35 PHE B C 1
ATOM 2611 O O . PHE B 1 35 ? -9.109 -10.344 16.781 1 95.19 35 PHE B O 1
ATOM 2618 N N . LEU B 1 36 ? -9.508 -11.109 14.68 1 96.44 36 LEU B N 1
ATOM 2619 C CA . LEU B 1 36 ? -9.93 -12.438 15.117 1 96.44 36 LEU B CA 1
ATOM 2620 C C . LEU B 1 36 ? -9.062 -13.516 14.477 1 96.44 36 LEU B C 1
ATOM 2622 O O . LEU B 1 36 ? -8.5 -13.305 13.398 1 96.44 36 LEU B O 1
ATOM 2626 N N . THR B 1 37 ? -8.867 -14.625 15.156 1 95.31 37 THR B N 1
ATOM 2627 C CA . THR B 1 37 ? -8.32 -15.852 14.578 1 95.31 37 THR B CA 1
ATOM 2628 C C . THR B 1 37 ? -9.273 -17.016 14.805 1 95.31 37 THR B C 1
ATOM 2630 O O . THR B 1 37 ? -10.211 -16.922 15.586 1 95.31 37 THR B O 1
ATOM 2633 N N . PRO B 1 38 ? -9.07 -18.094 14.055 1 94.44 38 PRO B N 1
ATOM 2634 C CA . PRO B 1 38 ? -10.023 -19.188 14.188 1 94.44 38 PRO B CA 1
ATOM 2635 C C . PRO B 1 38 ? -10.141 -19.703 15.625 1 94.44 38 PRO B C 1
ATOM 2637 O O . PRO B 1 38 ? -11.25 -19.938 16.109 1 94.44 38 PRO B O 1
ATOM 2640 N N . ASP B 1 39 ? -9.039 -19.734 16.359 1 94.25 39 ASP B N 1
ATOM 2641 C CA . ASP B 1 39 ? -9.055 -20.375 17.656 1 94.25 39 ASP B CA 1
ATOM 2642 C C . ASP B 1 39 ? -8.609 -19.422 18.766 1 94.25 39 ASP B C 1
ATOM 2644 O O . ASP B 1 39 ? -8.438 -19.828 19.922 1 94.25 39 ASP B O 1
ATOM 2648 N N . GLY B 1 40 ? -8.352 -18.219 18.453 1 93.94 40 GLY B N 1
ATOM 2649 C CA . GLY B 1 40 ? -7.945 -17.234 19.453 1 93.94 40 GLY B CA 1
ATOM 2650 C C . GLY B 1 40 ? -6.449 -17.203 19.688 1 93.94 40 GLY B C 1
ATOM 2651 O O . GLY B 1 40 ? -5.957 -16.406 20.469 1 93.94 40 GLY B O 1
ATOM 2652 N N . ALA B 1 41 ? -5.719 -18 18.984 1 94.12 41 ALA B N 1
ATOM 2653 C CA . ALA B 1 41 ? -4.266 -18.047 19.125 1 94.12 41 ALA B CA 1
ATOM 2654 C C . ALA B 1 41 ? -3.598 -16.984 18.25 1 94.12 41 ALA B C 1
ATOM 2656 O O . ALA B 1 41 ? -4.145 -16.578 17.234 1 94.12 41 ALA B O 1
ATOM 2657 N N . PRO B 1 42 ? -2.418 -16.547 18.703 1 92.88 42 PRO B N 1
ATOM 2658 C CA . PRO B 1 42 ? -1.679 -15.578 17.875 1 92.88 42 PRO B CA 1
ATOM 2659 C C . PRO B 1 42 ? -1.288 -16.141 16.516 1 92.88 42 PRO B C 1
ATOM 2661 O O . PRO B 1 42 ? -1.136 -17.359 16.375 1 92.88 42 PRO B O 1
ATOM 2664 N N . VAL B 1 43 ? -1.192 -15.234 15.531 1 92.56 43 VAL B N 1
ATOM 2665 C CA . VAL B 1 43 ? -0.763 -15.617 14.188 1 92.56 43 VAL B CA 1
ATOM 2666 C C . VAL B 1 43 ? 0.361 -14.695 13.719 1 92.56 43 VAL B C 1
ATOM 2668 O O . VAL B 1 43 ? 0.571 -13.625 14.297 1 92.56 43 VAL B O 1
ATOM 2671 N N . HIS B 1 44 ? 1.055 -15.164 12.68 1 90 44 HIS B N 1
ATOM 2672 C CA . HIS B 1 44 ? 2.146 -14.383 12.109 1 90 44 HIS B CA 1
ATOM 2673 C C . HIS B 1 44 ? 1.835 -13.969 10.68 1 90 44 HIS B C 1
ATOM 2675 O O . HIS B 1 44 ? 1.291 -14.75 9.898 1 90 44 HIS B O 1
ATOM 2681 N N . SER B 1 45 ? 2.191 -12.711 10.414 1 89.94 45 SER B N 1
ATOM 2682 C CA . SER B 1 45 ? 2.014 -12.211 9.055 1 89.94 45 SER B CA 1
ATOM 2683 C C . SER B 1 45 ? 3.098 -12.742 8.125 1 89.94 45 SER B C 1
ATOM 2685 O O . SER B 1 45 ? 4.09 -13.312 8.586 1 89.94 45 SER B O 1
ATOM 2687 N N . SER B 1 46 ? 2.857 -12.523 6.828 1 84.31 46 SER B N 1
ATOM 2688 C CA . SER B 1 46 ? 3.84 -12.867 5.805 1 84.31 46 SER B CA 1
ATOM 2689 C C . SER B 1 46 ? 5.152 -12.125 6.023 1 84.31 46 SER B C 1
ATOM 2691 O O . SER B 1 46 ? 6.219 -12.609 5.645 1 84.31 46 SER B O 1
ATOM 2693 N N . SER B 1 47 ? 5.086 -10.961 6.738 1 81.44 47 SER B N 1
ATOM 2694 C CA . SER B 1 47 ? 6.266 -10.141 6.984 1 81.44 47 SER B CA 1
ATOM 2695 C C . SER B 1 47 ? 6.926 -10.508 8.312 1 81.44 47 SER B C 1
ATOM 2697 O O . SER B 1 47 ? 7.891 -9.867 8.727 1 81.44 47 SER B O 1
ATOM 2699 N N . GLY B 1 48 ? 6.348 -11.398 8.953 1 79.75 48 GLY B N 1
ATOM 2700 C CA . GLY B 1 48 ? 6.953 -11.867 10.188 1 79.75 48 GLY B CA 1
ATOM 2701 C C . GLY B 1 48 ? 6.422 -11.156 11.422 1 79.75 48 GLY B C 1
ATOM 2702 O O . GLY B 1 48 ? 6.988 -11.281 12.508 1 79.75 48 GLY B O 1
ATOM 2703 N N . LEU B 1 49 ? 5.383 -10.398 11.281 1 83.69 49 LEU B N 1
ATOM 2704 C CA . LEU B 1 49 ? 4.793 -9.688 12.414 1 83.69 49 LEU B CA 1
ATOM 2705 C C . LEU B 1 49 ? 3.785 -10.57 13.141 1 83.69 49 LEU B C 1
ATOM 2707 O O . LEU B 1 49 ? 3.006 -11.281 12.508 1 83.69 49 LEU B O 1
ATOM 2711 N N . GLN B 1 50 ? 3.865 -10.5 14.383 1 84.31 50 GLN B N 1
ATOM 2712 C CA . GLN B 1 50 ? 2.914 -11.273 15.172 1 84.31 50 GLN B CA 1
ATOM 2713 C C . GLN B 1 50 ? 1.676 -10.445 15.508 1 84.31 50 GLN B C 1
ATOM 2715 O O . GLN B 1 50 ? 1.78 -9.258 15.805 1 84.31 50 GLN B O 1
ATOM 2720 N N . VAL B 1 51 ? 0.555 -11.016 15.414 1 85.12 51 VAL B N 1
ATOM 2721 C CA . VAL B 1 51 ? -0.703 -10.414 15.852 1 85.12 51 VAL B CA 1
ATOM 2722 C C . VAL B 1 51 ? -1.344 -11.281 16.938 1 85.12 51 VAL B C 1
ATOM 2724 O O . VAL B 1 51 ? -1.613 -12.461 16.719 1 85.12 51 VAL B O 1
ATOM 2727 N N . ALA B 1 52 ? -1.455 -10.641 18.078 1 87.88 52 ALA B N 1
ATOM 2728 C CA . ALA B 1 52 ? -2.334 -11.227 19.094 1 87.88 52 ALA B CA 1
ATOM 2729 C C . ALA B 1 52 ? -3.787 -10.828 18.844 1 87.88 52 ALA B C 1
ATOM 2731 O O . ALA B 1 52 ? -4.145 -9.656 18.953 1 87.88 52 ALA B O 1
ATOM 2732 N N . PRO B 1 53 ? -4.594 -11.828 18.531 1 92 53 PRO B N 1
ATOM 2733 C CA . PRO B 1 53 ? -5.98 -11.461 18.219 1 92 53 PRO B CA 1
ATOM 2734 C C . PRO B 1 53 ? -6.738 -10.953 19.453 1 92 53 PRO B C 1
ATOM 2736 O O . PRO B 1 53 ? -6.336 -11.219 20.578 1 92 53 PRO B O 1
ATOM 2739 N N . HIS B 1 54 ? -7.766 -10.18 19.203 1 92.25 54 HIS B N 1
ATOM 2740 C CA . HIS B 1 54 ? -8.664 -9.75 20.266 1 92.25 54 HIS B CA 1
ATOM 2741 C C . HIS B 1 54 ? -9.523 -10.906 20.766 1 92.25 54 HIS B C 1
ATOM 2743 O O . HIS B 1 54 ? -9.898 -10.945 21.953 1 92.25 54 HIS B O 1
ATOM 2749 N N . ASP B 1 55 ? -9.852 -11.812 19.859 1 94.12 55 ASP B N 1
ATOM 2750 C CA . ASP B 1 55 ? -10.695 -12.945 20.203 1 94.12 55 ASP B CA 1
ATOM 2751 C C . ASP B 1 55 ? -10.641 -14.023 19.125 1 94.12 55 ASP B C 1
ATOM 2753 O O . ASP B 1 55 ? -9.984 -13.852 18.094 1 94.12 55 ASP B O 1
ATOM 2757 N N . ARG B 1 56 ? -11.273 -15.211 19.5 1 96.38 56 ARG B N 1
ATOM 2758 C CA . ARG B 1 56 ? -11.523 -16.234 18.484 1 96.38 56 ARG B CA 1
ATOM 2759 C C . ARG B 1 56 ? -12.734 -15.875 17.641 1 96.38 56 ARG B C 1
ATOM 2761 O O . ARG B 1 56 ? -13.602 -15.109 18.062 1 96.38 56 ARG B O 1
ATOM 2768 N N . LEU B 1 57 ? -12.812 -16.453 16.422 1 97 57 LEU B N 1
ATOM 2769 C CA . LEU B 1 57 ? -13.891 -16.141 15.484 1 97 57 LEU B CA 1
ATOM 2770 C C . LEU B 1 57 ? -15.25 -16.391 16.109 1 97 57 LEU B C 1
ATOM 2772 O O . LEU B 1 57 ? -16.172 -15.586 15.961 1 97 57 LEU B O 1
ATOM 2776 N N . ALA B 1 58 ? -15.406 -17.469 16.812 1 95.88 58 ALA B N 1
ATOM 2777 C CA . ALA B 1 58 ? -16.688 -17.906 17.375 1 95.88 58 ALA B CA 1
ATOM 2778 C C . ALA B 1 58 ? -17.234 -16.891 18.359 1 95.88 58 ALA B C 1
ATOM 2780 O O . ALA B 1 58 ? -18.453 -16.828 18.578 1 95.88 58 ALA B O 1
ATOM 2781 N N . ALA B 1 59 ? -16.453 -16.047 18.875 1 96 59 ALA B N 1
ATOM 2782 C CA . ALA B 1 59 ? -16.875 -15.078 19.891 1 96 59 ALA B CA 1
ATOM 2783 C C . ALA B 1 59 ? -17.156 -13.719 19.266 1 96 59 ALA B C 1
ATOM 2785 O O . ALA B 1 59 ? -17.609 -12.797 19.953 1 96 59 ALA B O 1
ATOM 2786 N N . GLY B 1 60 ? -16.938 -13.664 18.031 1 95.06 60 GLY B N 1
ATOM 2787 C CA . GLY B 1 60 ? -17.016 -12.352 17.406 1 95.06 60 GLY B CA 1
ATOM 2788 C C . GLY B 1 60 ? -18.359 -12.062 16.766 1 95.06 60 GLY B C 1
ATOM 2789 O O . GLY B 1 60 ? -19.109 -12.992 16.438 1 95.06 60 GLY B O 1
ATOM 2790 N N . ARG B 1 61 ? -18.703 -10.773 16.672 1 96.31 61 ARG B N 1
ATOM 2791 C CA . ARG B 1 61 ? -19.828 -10.234 15.93 1 96.31 61 ARG B CA 1
ATOM 2792 C C . ARG B 1 61 ? -19.547 -8.828 15.422 1 96.31 61 ARG B C 1
ATOM 2794 O O . ARG B 1 61 ? -18.625 -8.164 15.914 1 96.31 61 ARG B O 1
ATOM 2801 N N . GLY B 1 62 ? -20.266 -8.414 14.406 1 96.38 62 GLY B N 1
ATOM 2802 C CA . GLY B 1 62 ? -20.031 -7.07 13.898 1 96.38 62 GLY B CA 1
ATOM 2803 C C . GLY B 1 62 ? -20.781 -6.789 12.602 1 96.38 62 GLY B C 1
ATOM 2804 O O . GLY B 1 62 ? -21.609 -7.586 12.172 1 96.38 62 GLY B O 1
ATOM 2805 N N . ALA B 1 63 ? -20.516 -5.652 12.016 1 97.19 63 ALA B N 1
ATOM 2806 C CA . ALA B 1 63 ? -21.188 -5.219 10.797 1 97.19 63 ALA B CA 1
ATOM 2807 C C . ALA B 1 63 ? -20.672 -5.965 9.578 1 97.19 63 ALA B C 1
ATOM 2809 O O . ALA B 1 63 ? -21.391 -6.184 8.609 1 97.19 63 ALA B O 1
ATOM 2810 N N . MET B 1 64 ? -19.359 -6.371 9.656 1 98 64 MET B N 1
ATOM 2811 C CA . MET B 1 64 ? -18.703 -7 8.508 1 98 64 MET B CA 1
ATOM 2812 C C . MET B 1 64 ? -17.562 -7.906 8.969 1 98 64 MET B C 1
ATOM 2814 O O . MET B 1 64 ? -16.828 -7.574 9.898 1 98 64 MET B O 1
ATOM 2818 N N . LEU B 1 65 ? -17.469 -9.047 8.398 1 98.44 65 LEU B N 1
ATOM 2819 C CA . LEU B 1 65 ? -16.312 -9.93 8.594 1 98.44 65 LEU B CA 1
ATOM 2820 C C . LEU B 1 65 ? -15.414 -9.93 7.363 1 98.44 65 LEU B C 1
ATOM 2822 O O . LEU B 1 65 ? -15.844 -10.289 6.27 1 98.44 65 LEU B O 1
ATOM 2826 N N . LEU B 1 66 ? -14.25 -9.469 7.531 1 98.25 66 LEU B N 1
ATOM 2827 C CA . LEU B 1 66 ? -13.234 -9.531 6.484 1 98.25 66 LEU B CA 1
ATOM 2828 C C . LEU B 1 66 ? -12.352 -10.766 6.66 1 98.25 66 LEU B C 1
ATOM 2830 O O . LEU B 1 66 ? -11.656 -10.898 7.672 1 98.25 66 LEU B O 1
ATOM 2834 N N . VAL B 1 67 ? -12.359 -11.648 5.699 1 97.94 67 VAL B N 1
ATOM 2835 C CA . VAL B 1 67 ? -11.602 -12.891 5.762 1 97.94 67 VAL B CA 1
ATOM 2836 C C . VAL B 1 67 ? -10.281 -12.734 5.016 1 97.94 67 VAL B C 1
ATOM 2838 O O . VAL B 1 67 ? -10.266 -12.484 3.809 1 97.94 67 VAL B O 1
ATOM 2841 N N . MET B 1 68 ? -9.141 -12.922 5.754 1 94.75 68 MET B N 1
ATOM 2842 C CA . MET B 1 68 ? -7.832 -12.633 5.172 1 94.75 68 MET B CA 1
ATOM 2843 C C . MET B 1 68 ? -6.848 -13.766 5.457 1 94.75 68 MET B C 1
ATOM 2845 O O . MET B 1 68 ? -5.941 -13.609 6.277 1 94.75 68 MET B O 1
ATOM 2849 N N . PRO B 1 69 ? -6.859 -14.781 4.727 1 88.94 69 PRO B N 1
ATOM 2850 C CA . PRO B 1 69 ? -5.832 -15.812 4.875 1 88.94 69 PRO B CA 1
ATOM 2851 C C . PRO B 1 69 ? -4.551 -15.484 4.117 1 88.94 69 PRO B C 1
ATOM 2853 O O . PRO B 1 69 ? -3.451 -15.68 4.645 1 88.94 69 PRO B O 1
ATOM 2856 N N . SER B 1 70 ? -4.566 -15.094 2.893 1 83.62 70 SER B N 1
ATOM 2857 C CA . SER B 1 70 ? -3.57 -14.695 1.902 1 83.62 70 SER B CA 1
ATOM 2858 C C . SER B 1 70 ? -2.707 -15.883 1.484 1 83.62 70 SER B C 1
ATOM 2860 O O . SER B 1 70 ? -3.086 -16.656 0.598 1 83.62 70 SER B O 1
ATOM 2862 N N . TYR B 1 71 ? -1.724 -16.344 2.268 1 76.5 71 TYR B N 1
ATOM 2863 C CA . TYR B 1 71 ? -0.841 -17.422 1.832 1 76.5 71 TYR B CA 1
ATOM 2864 C C . TYR B 1 71 ? -1.227 -18.75 2.486 1 76.5 71 TYR B C 1
ATOM 2866 O O . TYR B 1 71 ? -1.798 -18.766 3.578 1 76.5 71 TYR B O 1
ATOM 2874 N N . GLY B 1 72 ? -1.003 -19.859 1.76 1 77.44 72 GLY B N 1
ATOM 2875 C CA . GLY B 1 72 ? -1.296 -21.188 2.283 1 77.44 72 GLY B CA 1
ATOM 2876 C C . GLY B 1 72 ? -2.779 -21.422 2.492 1 77.44 72 GLY B C 1
ATOM 2877 O O . GLY B 1 72 ? -3.166 -22.281 3.295 1 77.44 72 GLY B O 1
ATOM 2878 N N . PHE B 1 73 ? -3.596 -20.703 1.873 1 81.25 73 PHE B N 1
ATOM 2879 C CA . PHE B 1 73 ? -5.031 -20.656 2.131 1 81.25 73 PHE B CA 1
ATOM 2880 C C . PHE B 1 73 ? -5.699 -21.969 1.751 1 81.25 73 PHE B C 1
ATOM 2882 O O . PHE B 1 73 ? -6.754 -22.312 2.287 1 81.25 73 PHE B O 1
ATOM 2889 N N . ARG B 1 74 ? -5.152 -22.703 0.927 1 77.12 74 ARG B N 1
ATOM 2890 C CA . ARG B 1 74 ? -5.789 -23.922 0.439 1 77.12 74 ARG B CA 1
ATOM 2891 C C . ARG B 1 74 ? -5.805 -25 1.518 1 77.12 74 ARG B C 1
ATOM 2893 O O . ARG B 1 74 ? -6.613 -25.938 1.46 1 77.12 74 ARG B O 1
ATOM 2900 N N . THR B 1 75 ? -4.848 -24.844 2.432 1 78.44 75 THR B N 1
ATOM 2901 C CA . THR B 1 75 ? -4.809 -25.812 3.518 1 78.44 75 THR B CA 1
ATOM 2902 C C . THR B 1 75 ? -5.688 -25.359 4.68 1 78.44 75 THR B C 1
ATOM 2904 O O . THR B 1 75 ? -5.812 -26.062 5.684 1 78.44 75 THR B O 1
ATOM 2907 N N . LEU B 1 76 ? -6.289 -24.281 4.48 1 83.94 76 LEU B N 1
ATOM 2908 C CA . LEU B 1 76 ? -7.074 -23.688 5.562 1 83.94 76 LEU B CA 1
ATOM 2909 C C . LEU B 1 76 ? -8.555 -24.016 5.391 1 83.94 76 LEU B C 1
ATOM 2911 O O . LEU B 1 76 ? -9.375 -23.609 6.219 1 83.94 76 LEU B O 1
ATOM 2915 N N . ASP B 1 77 ? -8.898 -24.766 4.363 1 80.62 77 ASP B N 1
ATOM 2916 C CA . ASP B 1 77 ? -10.312 -24.938 4.051 1 80.62 77 ASP B CA 1
ATOM 2917 C C . ASP B 1 77 ? -10.828 -26.281 4.59 1 80.62 77 ASP B C 1
ATOM 2919 O O . ASP B 1 77 ? -11.719 -26.891 3.996 1 80.62 77 ASP B O 1
ATOM 2923 N N . GLY B 1 78 ? -10.211 -26.672 5.668 1 85.56 78 GLY B N 1
ATOM 2924 C CA . GLY B 1 78 ? -10.742 -27.844 6.34 1 85.56 78 GLY B CA 1
ATOM 2925 C C . GLY B 1 78 ? -12.094 -27.609 6.973 1 85.56 78 GLY B C 1
ATOM 2926 O O . GLY B 1 78 ? -12.555 -26.469 7.066 1 85.56 78 GLY B O 1
ATOM 2927 N N . TRP B 1 79 ? -12.711 -28.734 7.43 1 85.69 79 TRP B N 1
ATOM 2928 C CA . TRP B 1 79 ? -14.086 -28.719 7.918 1 85.69 79 TRP B CA 1
ATOM 2929 C C . TRP B 1 79 ? -14.234 -27.75 9.086 1 85.69 79 TRP B C 1
ATOM 2931 O O . TRP B 1 79 ? -15.195 -26.969 9.148 1 85.69 79 TRP B O 1
ATOM 2941 N N . PRO B 1 80 ? -13.383 -27.672 9.984 1 89.69 80 PRO B N 1
ATOM 2942 C CA . PRO B 1 80 ? -13.555 -26.75 11.109 1 89.69 80 PRO B CA 1
ATOM 2943 C C . PRO B 1 80 ? -13.602 -25.297 10.68 1 89.69 80 PRO B C 1
ATOM 2945 O O . PRO B 1 80 ? -14.422 -24.516 11.188 1 89.69 80 PRO B O 1
ATOM 2948 N N . THR B 1 81 ? -12.734 -24.953 9.727 1 91.75 81 THR B N 1
ATOM 2949 C CA . THR B 1 81 ? -12.695 -23.578 9.242 1 91.75 81 THR B CA 1
ATOM 2950 C C . THR B 1 81 ? -13.984 -23.219 8.5 1 91.75 81 THR B C 1
ATOM 2952 O O . THR B 1 81 ? -14.578 -22.172 8.742 1 91.75 81 THR B O 1
ATOM 2955 N N . LEU B 1 82 ? -14.469 -24.125 7.695 1 95 82 LEU B N 1
ATOM 2956 C CA . LEU B 1 82 ? -15.656 -23.875 6.879 1 95 82 LEU B CA 1
ATOM 2957 C C . LEU B 1 82 ? -16.906 -23.797 7.746 1 95 82 LEU B C 1
ATOM 2959 O O . LEU B 1 82 ? -17.766 -22.953 7.52 1 95 82 LEU B O 1
ATOM 2963 N N . ARG B 1 83 ? -17.016 -24.656 8.695 1 95.25 83 ARG B N 1
ATOM 2964 C CA . ARG B 1 83 ? -18.125 -24.625 9.633 1 95.25 83 ARG B CA 1
ATOM 2965 C C . ARG B 1 83 ? -18.156 -23.312 10.414 1 95.25 83 ARG B C 1
ATOM 2967 O O . ARG B 1 83 ? -19.219 -22.734 10.633 1 95.25 83 ARG B O 1
ATOM 2974 N N . ALA B 1 84 ? -17 -22.906 10.844 1 95.88 84 ALA B N 1
ATOM 2975 C CA . ALA B 1 84 ? -16.891 -21.656 11.602 1 95.88 84 ALA B CA 1
ATOM 2976 C C . ALA B 1 84 ? -17.312 -20.469 10.758 1 95.88 84 ALA B C 1
ATOM 2978 O O . ALA B 1 84 ? -17.969 -19.547 11.258 1 95.88 84 ALA B O 1
ATOM 2979 N N . LEU B 1 85 ? -16.953 -20.469 9.5 1 96.88 85 LEU B N 1
ATOM 2980 C CA . LEU B 1 85 ? -17.328 -19.391 8.594 1 96.88 85 LEU B CA 1
ATOM 2981 C C . LEU B 1 85 ? -18.828 -19.359 8.367 1 96.88 85 LEU B C 1
ATOM 2983 O O . LEU B 1 85 ? -19.453 -18.281 8.375 1 96.88 85 LEU B O 1
ATOM 2987 N N . ARG B 1 86 ? -19.438 -20.5 8.172 1 97.25 86 ARG B N 1
ATOM 2988 C CA . ARG B 1 86 ? -20.891 -20.578 7.996 1 97.25 86 ARG B CA 1
ATOM 2989 C C . ARG B 1 86 ? -21.609 -20.062 9.234 1 97.25 86 ARG B C 1
ATOM 2991 O O . ARG B 1 86 ? -22.609 -19.359 9.125 1 97.25 86 ARG B O 1
ATOM 2998 N N . ALA B 1 87 ? -21.094 -20.469 10.352 1 97.19 87 ALA B N 1
ATOM 2999 C CA . ALA B 1 87 ? -21.688 -19.984 11.602 1 97.19 87 ALA B CA 1
ATOM 3000 C C . ALA B 1 87 ? -21.547 -18.469 11.734 1 97.19 87 ALA B C 1
ATOM 3002 O O . ALA B 1 87 ? -22.469 -17.797 12.195 1 97.19 87 ALA B O 1
ATOM 3003 N N . ALA B 1 88 ? -20.406 -17.938 11.352 1 97.06 88 ALA B N 1
ATOM 3004 C CA . ALA B 1 88 ? -20.125 -16.516 11.453 1 97.06 88 ALA B CA 1
ATOM 3005 C C . ALA B 1 88 ? -21.062 -15.703 10.555 1 97.06 88 ALA B C 1
ATOM 3007 O O . ALA B 1 88 ? -21.391 -14.562 10.867 1 97.06 88 ALA B O 1
ATOM 3008 N N . ALA B 1 89 ? -21.484 -16.297 9.445 1 97.06 89 ALA B N 1
ATOM 3009 C CA . ALA B 1 89 ? -22.359 -15.617 8.477 1 97.06 89 ALA B CA 1
ATOM 3010 C C . ALA B 1 89 ? -23.641 -15.125 9.141 1 97.06 89 ALA B C 1
ATOM 3012 O O . ALA B 1 89 ? -24.25 -14.164 8.672 1 97.06 89 ALA B O 1
ATOM 3013 N N . GLN B 1 90 ? -24 -15.719 10.234 1 96.25 90 GLN B N 1
ATOM 3014 C CA . GLN B 1 90 ? -25.203 -15.336 10.961 1 96.25 90 GLN B CA 1
ATOM 3015 C C . GLN B 1 90 ? -24.953 -14.125 11.852 1 96.25 90 GLN B C 1
ATOM 3017 O O . GLN B 1 90 ? -25.891 -13.43 12.242 1 96.25 90 GLN B O 1
ATOM 3022 N N . ARG B 1 91 ? -23.766 -13.875 12.141 1 97.62 91 ARG B N 1
ATOM 3023 C CA . ARG B 1 91 ? -23.406 -12.828 13.094 1 97.62 91 ARG B CA 1
ATOM 3024 C C . ARG B 1 91 ? -22.859 -11.594 12.375 1 97.62 91 ARG B C 1
ATOM 3026 O O . ARG B 1 91 ? -22.703 -10.539 12.984 1 97.62 91 ARG B O 1
ATOM 3033 N N . TYR B 1 92 ? -22.562 -11.742 11.133 1 98.12 92 TYR B N 1
ATOM 3034 C CA . TYR B 1 92 ? -22.047 -10.656 10.312 1 98.12 92 TYR B CA 1
ATOM 3035 C C . TYR B 1 92 ? -22.891 -10.469 9.055 1 98.12 92 TYR B C 1
ATOM 3037 O O . TYR B 1 92 ? -22.859 -11.297 8.141 1 98.12 92 TYR B O 1
ATOM 3045 N N . PRO B 1 93 ? -23.594 -9.391 8.992 1 97.38 93 PRO B N 1
ATOM 3046 C CA . PRO B 1 93 ? -24.469 -9.156 7.84 1 97.38 93 PRO B CA 1
ATOM 3047 C C . PRO B 1 93 ? -23.688 -9.062 6.523 1 97.38 93 PRO B C 1
ATOM 3049 O O . PRO B 1 93 ? -24.234 -9.406 5.465 1 97.38 93 PRO B O 1
ATOM 3052 N N . VAL B 1 94 ? -22.5 -8.562 6.578 1 98.38 94 VAL B N 1
ATOM 3053 C CA . VAL B 1 94 ? -21.672 -8.445 5.387 1 98.38 94 VAL B CA 1
ATOM 3054 C C . VAL B 1 94 ? -20.438 -9.336 5.523 1 98.38 94 VAL B C 1
ATOM 3056 O O . VAL B 1 94 ? -19.797 -9.352 6.574 1 98.38 94 VAL B O 1
ATOM 3059 N N . LEU B 1 95 ? -20.188 -10.133 4.531 1 98.69 95 LEU B N 1
ATOM 3060 C CA . LEU B 1 95 ? -18.984 -10.945 4.441 1 98.69 95 LEU B CA 1
ATOM 3061 C C . LEU B 1 95 ? -18.094 -10.477 3.301 1 98.69 95 LEU B C 1
ATOM 3063 O O . LEU B 1 95 ? -18.562 -10.281 2.18 1 98.69 95 LEU B O 1
ATOM 3067 N N . ALA B 1 96 ? -16.828 -10.297 3.645 1 98.69 96 ALA B N 1
ATOM 3068 C CA . ALA B 1 96 ? -15.875 -9.844 2.643 1 98.69 96 ALA B CA 1
ATOM 3069 C C . ALA B 1 96 ? -14.672 -10.781 2.57 1 98.69 96 ALA B C 1
ATOM 3071 O O . ALA B 1 96 ? -14.133 -11.188 3.602 1 98.69 96 ALA B O 1
ATOM 3072 N N . GLY B 1 97 ? -14.344 -11.211 1.396 1 98.19 97 GLY B N 1
ATOM 3073 C CA . GLY B 1 97 ? -13.125 -11.969 1.153 1 98.19 97 GLY B CA 1
ATOM 3074 C C . GLY B 1 97 ? -12.031 -11.148 0.502 1 98.19 97 GLY B C 1
ATOM 3075 O O . GLY B 1 97 ? -12.188 -10.68 -0.627 1 98.19 97 GLY B O 1
ATOM 3076 N N . LEU B 1 98 ? -10.906 -10.984 1.177 1 96.31 98 LEU B N 1
ATOM 3077 C CA . LEU B 1 98 ? -9.789 -10.203 0.644 1 96.31 98 LEU B CA 1
ATOM 3078 C C . LEU B 1 98 ? -8.656 -11.109 0.185 1 96.31 98 LEU B C 1
ATOM 3080 O O . LEU B 1 98 ? -8.312 -12.078 0.873 1 96.31 98 LEU B O 1
ATOM 3084 N N . ASP B 1 99 ? -8.023 -10.703 -0.963 1 91.31 99 ASP B N 1
ATOM 3085 C CA . ASP B 1 99 ? -6.973 -11.539 -1.542 1 91.31 99 ASP B CA 1
ATOM 3086 C C . ASP B 1 99 ? -7.473 -12.961 -1.779 1 91.31 99 ASP B C 1
ATOM 3088 O O . ASP B 1 99 ? -8.422 -13.18 -2.533 1 91.31 99 ASP B O 1
ATOM 3092 N N . THR B 1 100 ? -7.008 -13.977 -1.037 1 92.31 100 THR B N 1
ATOM 3093 C CA . THR B 1 100 ? -7.453 -15.352 -1.225 1 92.31 100 THR B CA 1
ATOM 3094 C C . THR B 1 100 ? -8.578 -15.695 -0.251 1 92.31 100 THR B C 1
ATOM 3096 O O . THR B 1 100 ? -9.023 -16.844 -0.19 1 92.31 100 THR B O 1
ATOM 3099 N N . GLY B 1 101 ? -9.086 -14.688 0.441 1 96 101 GLY B N 1
ATOM 3100 C CA . GLY B 1 101 ? -10.211 -14.898 1.334 1 96 101 GLY B CA 1
ATOM 3101 C C . GLY B 1 101 ? -11.477 -15.305 0.607 1 96 101 GLY B C 1
ATOM 3102 O O . GLY B 1 101 ? -12.32 -16.016 1.162 1 96 101 GLY B O 1
ATOM 3103 N N . SER B 1 102 ? -11.586 -14.906 -0.636 1 97 102 SER B N 1
ATOM 3104 C CA . SER B 1 102 ? -12.734 -15.266 -1.462 1 97 102 SER B CA 1
ATOM 3105 C C . SER B 1 102 ? -12.82 -16.781 -1.662 1 97 102 SER B C 1
ATOM 3107 O O . SER B 1 102 ? -13.914 -17.328 -1.784 1 97 102 SER B O 1
ATOM 3109 N N . TRP B 1 103 ? -11.664 -17.391 -1.659 1 95.62 103 TRP B N 1
ATOM 3110 C CA . TRP B 1 103 ? -11.641 -18.844 -1.819 1 95.62 103 TRP B CA 1
ATOM 3111 C C . TRP B 1 103 ? -12.344 -19.531 -0.654 1 95.62 103 TRP B C 1
ATOM 3113 O O . TRP B 1 103 ? -13.18 -20.422 -0.86 1 95.62 103 TRP B O 1
ATOM 3123 N N . LEU B 1 104 ? -12.016 -19.125 0.57 1 96.56 104 LEU B N 1
ATOM 3124 C CA . LEU B 1 104 ? -12.594 -19.75 1.763 1 96.56 104 LEU B CA 1
ATOM 3125 C C . LEU B 1 104 ? -14.094 -19.484 1.834 1 96.56 104 LEU B C 1
ATOM 3127 O O . LEU B 1 104 ? -14.859 -20.375 2.215 1 96.56 104 LEU B O 1
ATOM 3131 N N . LEU B 1 105 ? -14.508 -18.312 1.468 1 97.94 105 LEU B N 1
ATOM 3132 C CA . LEU B 1 105 ? -15.938 -18 1.458 1 97.94 105 LEU B CA 1
ATOM 3133 C C . LEU B 1 105 ? -16.672 -18.859 0.436 1 97.94 105 LEU B C 1
ATOM 3135 O O . LEU B 1 105 ? -17.75 -19.375 0.717 1 97.94 105 LEU B O 1
ATOM 3139 N N . ALA B 1 106 ? -16.078 -18.984 -0.731 1 97.88 106 ALA B N 1
ATOM 3140 C CA . ALA B 1 106 ? -16.688 -19.797 -1.775 1 97.88 106 ALA B CA 1
ATOM 3141 C C . ALA B 1 106 ? -16.781 -21.266 -1.349 1 97.88 106 ALA B C 1
ATOM 3143 O O . ALA B 1 106 ? -17.812 -21.906 -1.531 1 97.88 106 ALA B O 1
ATOM 3144 N N . ARG B 1 107 ? -15.648 -21.766 -0.785 1 96.69 107 ARG B N 1
ATOM 3145 C CA . ARG B 1 107 ? -15.609 -23.141 -0.321 1 96.69 107 ARG B CA 1
ATOM 3146 C C . ARG B 1 107 ? -16.672 -23.406 0.74 1 96.69 107 ARG B C 1
ATOM 3148 O O . ARG B 1 107 ? -17.203 -24.516 0.839 1 96.69 107 ARG B O 1
ATOM 3155 N N . ALA B 1 108 ? -16.984 -22.406 1.493 1 97.12 108 ALA B N 1
ATOM 3156 C CA . ALA B 1 108 ? -17.984 -22.516 2.543 1 97.12 108 ALA B CA 1
ATOM 3157 C C . ALA B 1 108 ? -19.391 -22.359 1.969 1 97.12 108 ALA B C 1
ATOM 3159 O O . ALA B 1 108 ? -20.391 -22.453 2.699 1 97.12 108 ALA B O 1
ATOM 3160 N N . GLY B 1 109 ? -19.469 -22.078 0.627 1 97.69 109 GLY B N 1
ATOM 3161 C CA . GLY B 1 109 ? -20.766 -21.906 -0.017 1 97.69 109 GLY B CA 1
ATOM 3162 C C . GLY B 1 109 ? -21.359 -20.531 0.191 1 97.69 109 GLY B C 1
ATOM 3163 O O . GLY B 1 109 ? -22.516 -20.297 -0.142 1 97.69 109 GLY B O 1
ATOM 3164 N N . LEU B 1 110 ? -20.625 -19.656 0.687 1 98.31 110 LEU B N 1
ATOM 3165 C CA . LEU B 1 110 ? -21.125 -18.359 1.114 1 98.31 110 LEU B CA 1
ATOM 3166 C C . LEU B 1 110 ? -21.078 -17.344 -0.031 1 98.31 110 LEU B C 1
ATOM 3168 O O . LEU B 1 110 ? -21.578 -16.234 0.1 1 98.31 110 LEU B O 1
ATOM 3172 N N . LEU B 1 111 ? -20.531 -17.734 -1.185 1 98.56 111 LEU B N 1
ATOM 3173 C CA . LEU B 1 111 ? -20.516 -16.859 -2.352 1 98.56 111 LEU B CA 1
ATOM 3174 C C . LEU B 1 111 ? -21.375 -17.422 -3.473 1 98.56 111 LEU B C 1
ATOM 3176 O O . LEU B 1 111 ? -21.406 -16.875 -4.578 1 98.56 111 LEU B O 1
ATOM 3180 N N . ASP B 1 112 ? -22.078 -18.531 -3.201 1 98.12 112 ASP B N 1
ATOM 3181 C CA . ASP B 1 112 ? -22.922 -19.141 -4.219 1 98.12 112 ASP B CA 1
ATOM 3182 C C . ASP B 1 112 ? -23.984 -18.156 -4.711 1 98.12 112 ASP B C 1
ATOM 3184 O O . ASP B 1 112 ? -24.688 -17.547 -3.908 1 98.12 112 ASP B O 1
ATOM 3188 N N . GLY B 1 113 ? -24.047 -17.984 -6.051 1 98.19 113 GLY B N 1
ATOM 3189 C CA . GLY B 1 113 ? -25.047 -17.125 -6.648 1 98.19 113 GLY B CA 1
ATOM 3190 C C . GLY B 1 113 ? -24.656 -15.664 -6.652 1 98.19 113 GLY B C 1
ATOM 3191 O O . GLY B 1 113 ? -25.438 -14.805 -7.059 1 98.19 113 GLY B O 1
ATOM 3192 N N . HIS B 1 114 ? -23.438 -15.375 -6.242 1 98.38 114 HIS B N 1
ATOM 3193 C CA . HIS B 1 114 ? -22.969 -13.992 -6.184 1 98.38 114 HIS B CA 1
ATOM 3194 C C . HIS B 1 114 ? -21.859 -13.742 -7.199 1 98.38 114 HIS B C 1
ATOM 3196 O O . HIS B 1 114 ? -21.219 -14.68 -7.68 1 98.38 114 HIS B O 1
ATOM 3202 N N . ARG B 1 115 ? -21.688 -12.5 -7.527 1 98.69 115 ARG B N 1
ATOM 3203 C CA . ARG B 1 115 ? -20.5 -12.047 -8.242 1 98.69 115 ARG B CA 1
ATOM 3204 C C . ARG B 1 115 ? -19.328 -11.852 -7.293 1 98.69 115 ARG B C 1
ATOM 3206 O O . ARG B 1 115 ? -19.5 -11.359 -6.18 1 98.69 115 ARG B O 1
ATOM 3213 N N . ALA B 1 116 ? -18.156 -12.266 -7.719 1 98.44 116 ALA B N 1
ATOM 3214 C CA . ALA B 1 116 ? -17.016 -12.164 -6.816 1 98.44 116 ALA B CA 1
ATOM 3215 C C . ALA B 1 116 ? -15.695 -12.117 -7.598 1 98.44 116 ALA B C 1
ATOM 3217 O O . ALA B 1 116 ? -15.664 -12.469 -8.781 1 98.44 116 ALA B O 1
ATOM 3218 N N . THR B 1 117 ? -14.656 -11.609 -7.016 1 95.75 117 THR B N 1
ATOM 3219 C CA . THR B 1 117 ? -13.289 -11.695 -7.516 1 95.75 117 THR B CA 1
ATOM 3220 C C . THR B 1 117 ? -12.367 -12.32 -6.473 1 95.75 117 THR B C 1
ATOM 3222 O O . THR B 1 117 ? -12.82 -12.727 -5.398 1 95.75 117 THR B O 1
ATOM 3225 N N . ILE B 1 118 ? -11.164 -12.516 -6.762 1 93.06 118 ILE B N 1
ATOM 3226 C CA . ILE B 1 118 ? -10.125 -13.07 -5.91 1 93.06 118 ILE B CA 1
ATOM 3227 C C . ILE B 1 118 ? -8.758 -12.594 -6.395 1 93.06 118 ILE B C 1
ATOM 3229 O O . ILE B 1 118 ? -8.656 -11.867 -7.387 1 93.06 118 ILE B O 1
ATOM 3233 N N . HIS B 1 119 ? -7.789 -12.93 -5.672 1 85.19 119 HIS B N 1
ATOM 3234 C CA . HIS B 1 119 ? -6.445 -12.633 -6.156 1 85.19 119 HIS B CA 1
ATOM 3235 C C . HIS B 1 119 ? -6.277 -13.078 -7.609 1 85.19 119 HIS B C 1
ATOM 3237 O O . HIS B 1 119 ? -6.691 -14.172 -7.98 1 85.19 119 HIS B O 1
ATOM 3243 N N . TRP B 1 120 ? -5.715 -12.234 -8.359 1 74.5 120 TRP B N 1
ATOM 3244 C CA . TRP B 1 120 ? -5.703 -12.383 -9.812 1 74.5 120 TRP B CA 1
ATOM 3245 C C . TRP B 1 120 ? -5.094 -13.727 -10.219 1 74.5 120 TRP B C 1
ATOM 3247 O O . TRP B 1 120 ? -5.543 -14.352 -11.172 1 74.5 120 TRP B O 1
ATOM 3257 N N . GLU B 1 121 ? -4.141 -14.133 -9.477 1 73.5 121 GLU B N 1
ATOM 3258 C CA . GLU B 1 121 ? -3.457 -15.375 -9.82 1 73.5 121 GLU B CA 1
ATOM 3259 C C . GLU B 1 121 ? -4.379 -16.578 -9.656 1 73.5 121 GLU B C 1
ATOM 3261 O O . GLU B 1 121 ? -4.129 -17.641 -10.219 1 73.5 121 GLU B O 1
ATOM 3266 N N . GLU B 1 122 ? -5.34 -16.422 -8.852 1 81.94 122 GLU B N 1
ATOM 3267 C CA . GLU B 1 122 ? -6.234 -17.516 -8.523 1 81.94 122 GLU B CA 1
ATOM 3268 C C . GLU B 1 122 ? -7.555 -17.406 -9.281 1 81.94 122 GLU B C 1
ATOM 3270 O O . GLU B 1 122 ? -8.422 -18.266 -9.164 1 81.94 122 GLU B O 1
ATOM 3275 N N . LEU B 1 123 ? -7.648 -16.438 -10.125 1 86.12 123 LEU B N 1
ATOM 3276 C CA . LEU B 1 123 ? -8.938 -16.078 -10.719 1 86.12 123 LEU B CA 1
ATOM 3277 C C . LEU B 1 123 ? -9.477 -17.219 -11.57 1 86.12 123 LEU B C 1
ATOM 3279 O O . LEU B 1 123 ? -10.641 -17.609 -11.438 1 86.12 123 LEU B O 1
ATOM 3283 N N . THR B 1 124 ? -8.664 -17.766 -12.422 1 81.62 124 THR B N 1
ATOM 3284 C CA . THR B 1 124 ? -9.094 -18.828 -13.32 1 81.62 124 THR B CA 1
ATOM 3285 C C . THR B 1 124 ? -9.508 -20.062 -12.531 1 81.62 124 THR B C 1
ATOM 3287 O O . THR B 1 124 ? -10.578 -20.625 -12.758 1 81.62 124 THR B O 1
ATOM 3290 N N . ARG B 1 125 ? -8.672 -20.453 -11.633 1 84.12 125 ARG B N 1
ATOM 3291 C CA . ARG B 1 125 ? -8.969 -21.625 -10.805 1 84.12 125 ARG B CA 1
ATOM 3292 C C . ARG B 1 125 ? -10.227 -21.406 -9.977 1 84.12 125 ARG B C 1
ATOM 3294 O O . ARG B 1 125 ? -11 -22.328 -9.758 1 84.12 125 ARG B O 1
ATOM 3301 N N . PHE B 1 126 ? -10.305 -20.281 -9.484 1 92 126 PHE B N 1
ATOM 3302 C CA . PHE B 1 126 ? -11.477 -19.906 -8.703 1 92 126 PHE B CA 1
ATOM 3303 C C . PHE B 1 126 ? -12.75 -20.094 -9.516 1 92 126 PHE B C 1
ATOM 3305 O O . PHE B 1 126 ? -13.711 -20.703 -9.039 1 92 126 PHE B O 1
ATOM 3312 N N . ALA B 1 127 ? -12.781 -19.688 -10.758 1 93.12 127 ALA B N 1
ATOM 3313 C CA . ALA B 1 127 ? -13.93 -19.781 -11.641 1 93.12 127 ALA B CA 1
ATOM 3314 C C . ALA B 1 127 ? -14.242 -21.25 -11.969 1 93.12 127 ALA B C 1
ATOM 3316 O O . ALA B 1 127 ? -15.406 -21.641 -12.047 1 93.12 127 ALA B O 1
ATOM 3317 N N . GLU B 1 128 ? -13.211 -22.016 -12.109 1 90.81 128 GLU B N 1
ATOM 3318 C CA . GLU B 1 128 ? -13.367 -23.422 -12.461 1 90.81 128 GLU B CA 1
ATOM 3319 C C . GLU B 1 128 ? -13.867 -24.234 -11.266 1 90.81 128 GLU B C 1
ATOM 3321 O O . GLU B 1 128 ? -14.672 -25.156 -11.43 1 90.81 128 GLU B O 1
ATOM 3326 N N . THR B 1 129 ? -13.375 -23.938 -10.125 1 93.06 129 THR B N 1
ATOM 3327 C CA . THR B 1 129 ? -13.664 -24.703 -8.914 1 93.06 129 THR B CA 1
ATOM 3328 C C . THR B 1 129 ? -15.055 -24.359 -8.383 1 93.06 129 THR B C 1
ATOM 3330 O O . THR B 1 129 ? -15.734 -25.219 -7.828 1 93.06 129 THR B O 1
ATOM 3333 N N . PHE B 1 130 ? -15.438 -23.094 -8.57 1 97.31 130 PHE B N 1
ATOM 3334 C CA . PHE B 1 130 ? -16.703 -22.625 -8.023 1 97.31 130 PHE B CA 1
ATOM 3335 C C . PHE B 1 130 ? -17.609 -22.062 -9.125 1 97.31 130 PHE B C 1
ATOM 3337 O O . PHE B 1 130 ? -17.891 -20.859 -9.148 1 97.31 130 PHE B O 1
ATOM 3344 N N . PRO B 1 131 ? -18.172 -22.906 -9.922 1 97 131 PRO B N 1
ATOM 3345 C CA . PRO B 1 131 ? -18.984 -22.438 -11.062 1 97 131 PRO B CA 1
ATOM 3346 C C . PRO B 1 131 ? -20.25 -21.703 -10.633 1 97 131 PRO B C 1
ATOM 3348 O O . PRO B 1 131 ? -20.859 -21 -11.438 1 97 131 PRO B O 1
ATOM 3351 N N . GLN B 1 132 ? -20.672 -21.891 -9.422 1 97.31 132 GLN B N 1
ATOM 3352 C CA . GLN B 1 132 ? -21.859 -21.219 -8.914 1 97.31 132 GLN B CA 1
ATOM 3353 C C . GLN B 1 132 ? -21.578 -19.734 -8.633 1 97.31 132 GLN B C 1
ATOM 3355 O O . GLN B 1 132 ? -22.5 -18.953 -8.398 1 97.31 132 GLN B O 1
ATOM 3360 N N . VAL B 1 133 ? -20.344 -19.344 -8.578 1 98.38 133 VAL B N 1
ATOM 3361 C CA . VAL B 1 133 ? -19.922 -17.969 -8.383 1 98.38 133 VAL B CA 1
ATOM 3362 C C . VAL B 1 133 ? -19.672 -17.297 -9.734 1 98.38 133 VAL B C 1
ATOM 3364 O O . VAL B 1 133 ? -19 -17.875 -10.602 1 98.38 133 VAL B O 1
ATOM 3367 N N . GLU B 1 134 ? -20.234 -16.172 -9.977 1 98.44 134 GLU B N 1
ATOM 3368 C CA . GLU B 1 134 ? -19.875 -15.398 -11.156 1 98.44 134 GLU B CA 1
ATOM 3369 C C . GLU B 1 134 ? -18.562 -14.656 -10.945 1 98.44 134 GLU B C 1
ATOM 3371 O O . GLU B 1 134 ? -18.547 -13.562 -10.375 1 98.44 134 GLU B O 1
ATOM 3376 N N . THR B 1 135 ? -17.547 -15.227 -11.469 1 97 135 THR B N 1
ATOM 3377 C CA . THR B 1 135 ? -16.203 -14.711 -11.25 1 97 135 THR B CA 1
ATOM 3378 C C . THR B 1 135 ? -15.922 -13.531 -12.18 1 97 135 THR B C 1
ATOM 3380 O O . THR B 1 135 ? -16.125 -13.625 -13.391 1 97 135 THR B O 1
ATOM 3383 N N . LEU B 1 136 ? -15.516 -12.406 -11.609 1 94.06 136 LEU B N 1
ATOM 3384 C CA . LEU B 1 136 ? -15.203 -11.211 -12.383 1 94.06 136 LEU B CA 1
ATOM 3385 C C . LEU B 1 136 ? -13.734 -10.828 -12.227 1 94.06 136 LEU B C 1
ATOM 3387 O O . LEU B 1 136 ? -13.172 -10.938 -11.133 1 94.06 136 LEU B O 1
ATOM 3391 N N . ARG B 1 137 ? -13.125 -10.438 -13.25 1 87.31 137 ARG B N 1
ATOM 3392 C CA . ARG B 1 137 ? -11.766 -9.906 -13.227 1 87.31 137 ARG B CA 1
ATOM 3393 C C . ARG B 1 137 ? -11.773 -8.422 -12.875 1 87.31 137 ARG B C 1
ATOM 3395 O O . ARG B 1 137 ? -11.703 -7.566 -13.766 1 87.31 137 ARG B O 1
ATOM 3402 N N . GLU B 1 138 ? -11.945 -8.109 -11.609 1 86.12 138 GLU B N 1
ATOM 3403 C CA . GLU B 1 138 ? -12 -6.758 -11.062 1 86.12 138 GLU B CA 1
ATOM 3404 C C . GLU B 1 138 ? -11.141 -6.633 -9.805 1 86.12 138 GLU B C 1
ATOM 3406 O O . GLU B 1 138 ? -10.766 -7.641 -9.203 1 86.12 138 GLU B O 1
ATOM 3411 N N . ARG B 1 139 ? -10.758 -5.41 -9.523 1 87.62 139 ARG B N 1
ATOM 3412 C CA . ARG B 1 139 ? -9.984 -5.164 -8.312 1 87.62 139 ARG B CA 1
ATOM 3413 C C . ARG B 1 139 ? -10.789 -5.531 -7.066 1 87.62 139 ARG B C 1
ATOM 3415 O O . ARG B 1 139 ? -10.242 -6.078 -6.105 1 87.62 139 ARG B O 1
ATOM 3422 N N . PHE B 1 140 ? -12.008 -5.121 -7.098 1 93.94 140 PHE B N 1
ATOM 3423 C CA . PHE B 1 140 ? -12.938 -5.523 -6.047 1 93.94 140 PHE B CA 1
ATOM 3424 C C . PHE B 1 140 ? -14.359 -5.582 -6.582 1 93.94 140 PHE B C 1
ATOM 3426 O O . PHE B 1 140 ? -14.672 -4.98 -7.609 1 93.94 140 PHE B O 1
ATOM 3433 N N . VAL B 1 141 ? -15.203 -6.395 -5.957 1 97 141 VAL B N 1
ATOM 3434 C CA . VAL B 1 141 ? -16.594 -6.594 -6.363 1 97 141 VAL B CA 1
ATOM 3435 C C . VAL B 1 141 ? -17.516 -6.445 -5.152 1 97 141 VAL B C 1
ATOM 3437 O O . VAL B 1 141 ? -17.266 -7.051 -4.105 1 97 141 VAL B O 1
ATOM 3440 N N . LEU B 1 142 ? -18.438 -5.559 -5.285 1 97.69 142 LEU B N 1
ATOM 3441 C CA . LEU B 1 142 ? -19.516 -5.449 -4.309 1 97.69 142 LEU B CA 1
ATOM 3442 C C . LEU B 1 142 ? -20.797 -6.082 -4.848 1 97.69 142 LEU B C 1
ATOM 3444 O O . LEU B 1 142 ? -21.328 -5.645 -5.875 1 97.69 142 LEU B O 1
ATOM 3448 N N . ASP B 1 143 ? -21.234 -7.117 -4.25 1 98.19 143 ASP B N 1
ATOM 3449 C CA . ASP B 1 143 ? -22.484 -7.777 -4.594 1 98.19 143 ASP B CA 1
ATOM 3450 C C . ASP B 1 143 ? -23.375 -7.945 -3.363 1 98.19 143 ASP B C 1
ATOM 3452 O O . ASP B 1 143 ? -23.422 -9.023 -2.771 1 98.19 143 ASP B O 1
ATOM 3456 N N . GLY B 1 144 ? -24.219 -6.812 -3.094 1 96.25 144 GLY B N 1
ATOM 3457 C CA . GLY B 1 144 ? -25.016 -6.82 -1.876 1 96.25 144 GLY B CA 1
ATOM 3458 C C . GLY B 1 144 ? -24.172 -7.012 -0.621 1 96.25 144 GLY B C 1
ATOM 3459 O O . GLY B 1 144 ? -23.234 -6.25 -0.37 1 96.25 144 GLY B O 1
ATOM 3460 N N . PRO B 1 145 ? -24.531 -8.133 0.125 1 97.31 145 PRO B N 1
ATOM 3461 C CA . PRO B 1 145 ? -23.828 -8.359 1.391 1 97.31 145 PRO B CA 1
ATOM 3462 C C . PRO B 1 145 ? -22.5 -9.102 1.207 1 97.31 145 PRO B C 1
ATOM 3464 O O . PRO B 1 145 ? -21.875 -9.484 2.189 1 97.31 145 PRO B O 1
ATOM 3467 N N . ARG B 1 146 ? -22.125 -9.344 -0.029 1 98.69 146 ARG B N 1
ATOM 3468 C CA . ARG B 1 146 ? -20.875 -10.031 -0.331 1 98.69 146 ARG B CA 1
ATOM 3469 C C . ARG B 1 146 ? -19.891 -9.086 -1.022 1 98.69 146 ARG B C 1
ATOM 3471 O O . ARG B 1 146 ? -20.203 -8.5 -2.059 1 98.69 146 ARG B O 1
ATOM 3478 N N . ILE B 1 147 ? -18.766 -8.945 -0.399 1 98.69 147 ILE B N 1
ATOM 3479 C CA . ILE B 1 147 ? -17.703 -8.117 -0.955 1 98.69 147 ILE B CA 1
ATOM 3480 C C . ILE B 1 147 ? -16.438 -8.961 -1.171 1 98.69 147 ILE B C 1
ATOM 3482 O O . ILE B 1 147 ? -16.078 -9.781 -0.325 1 98.69 147 ILE B O 1
ATOM 3486 N N . THR B 1 148 ? -15.773 -8.805 -2.295 1 98.25 148 THR B N 1
ATOM 3487 C CA . THR B 1 148 ? -14.523 -9.508 -2.551 1 98.25 148 THR B CA 1
ATOM 3488 C C . THR B 1 148 ? -13.492 -8.57 -3.17 1 98.25 148 THR B C 1
ATOM 3490 O O . THR B 1 148 ? -13.852 -7.605 -3.852 1 98.25 148 THR B O 1
ATOM 3493 N N . CYS B 1 149 ? -12.227 -8.844 -2.891 1 95.25 149 CYS B N 1
ATOM 3494 C CA . CYS B 1 149 ? -11.133 -7.977 -3.303 1 95.25 149 CYS B CA 1
ATOM 3495 C C . CYS B 1 149 ? -9.93 -8.797 -3.752 1 95.25 149 CYS B C 1
ATOM 3497 O O . CYS B 1 149 ? -9.586 -9.805 -3.131 1 95.25 149 CYS B O 1
ATOM 3499 N N . SER B 1 150 ? -9.234 -8.43 -4.785 1 88.06 150 SER B N 1
ATOM 3500 C CA . SER B 1 150 ? -8.242 -9.242 -5.484 1 88.06 150 SER B CA 1
ATOM 3501 C C . SER B 1 150 ? -6.898 -9.219 -4.77 1 88.06 150 SER B C 1
ATOM 3503 O O . SER B 1 150 ? -6.094 -10.141 -4.918 1 88.06 150 SER B O 1
ATOM 3505 N N . GLY B 1 151 ? -6.5 -8.047 -4.07 1 83.12 151 GLY B N 1
ATOM 3506 C CA . GLY B 1 151 ? -5.203 -8.039 -3.414 1 83.12 151 GLY B CA 1
ATOM 3507 C C . GLY B 1 151 ? -5.004 -6.836 -2.51 1 83.12 151 GLY B C 1
ATOM 3508 O O . GLY B 1 151 ? -5.965 -6.152 -2.154 1 83.12 151 GLY B O 1
ATOM 3509 N N . ALA B 1 152 ? -3.688 -6.758 -2.135 1 83.38 152 ALA B N 1
ATOM 3510 C CA . ALA B 1 152 ? -3.34 -5.805 -1.086 1 83.38 152 ALA B CA 1
ATOM 3511 C C . ALA B 1 152 ? -3.619 -4.371 -1.535 1 83.38 152 ALA B C 1
ATOM 3513 O O . ALA B 1 152 ? -4.281 -3.609 -0.826 1 83.38 152 ALA B O 1
ATOM 3514 N N . MET B 1 153 ? -3.166 -4.051 -2.68 1 80.94 153 MET B N 1
ATOM 3515 C CA . MET B 1 153 ? -3.361 -2.678 -3.139 1 80.94 153 MET B CA 1
ATOM 3516 C C . MET B 1 153 ? -4.828 -2.414 -3.455 1 80.94 153 MET B C 1
ATOM 3518 O O . MET B 1 153 ? -5.32 -1.3 -3.262 1 80.94 153 MET B O 1
ATOM 3522 N N . ALA B 1 154 ? -5.504 -3.43 -3.969 1 87.62 154 ALA B N 1
ATOM 3523 C CA . ALA B 1 154 ? -6.934 -3.307 -4.238 1 87.62 154 ALA B CA 1
ATOM 3524 C C . ALA B 1 154 ? -7.719 -3.086 -2.949 1 87.62 154 ALA B C 1
ATOM 3526 O O . ALA B 1 154 ? -8.766 -2.428 -2.955 1 87.62 154 ALA B O 1
ATOM 3527 N N . ALA B 1 155 ? -7.188 -3.635 -1.858 1 92.75 155 ALA B N 1
ATOM 3528 C CA . ALA B 1 155 ? -7.852 -3.463 -0.568 1 92.75 155 ALA B CA 1
ATOM 3529 C C . ALA B 1 155 ? -7.914 -1.988 -0.179 1 92.75 155 ALA B C 1
ATOM 3531 O O . ALA B 1 155 ? -8.922 -1.529 0.372 1 92.75 155 ALA B O 1
ATOM 3532 N N . PHE B 1 156 ? -6.863 -1.264 -0.415 1 89.56 156 PHE B N 1
ATOM 3533 C CA . PHE B 1 156 ? -6.859 0.17 -0.147 1 89.56 156 PHE B CA 1
ATOM 3534 C C . PHE B 1 156 ? -7.969 0.867 -0.924 1 89.56 156 PHE B C 1
ATOM 3536 O O . PHE B 1 156 ? -8.727 1.66 -0.359 1 89.56 156 PHE B O 1
ATOM 3543 N N . ASP B 1 157 ? -8.117 0.51 -2.197 1 88.69 157 ASP B N 1
ATOM 3544 C CA . ASP B 1 157 ? -9.141 1.092 -3.066 1 88.69 157 ASP B CA 1
ATOM 3545 C C . ASP B 1 157 ? -10.539 0.7 -2.607 1 88.69 157 ASP B C 1
ATOM 3547 O O . ASP B 1 157 ? -11.469 1.507 -2.672 1 88.69 157 ASP B O 1
ATOM 3551 N N . LEU B 1 158 ? -10.641 -0.5 -2.227 1 94.06 158 LEU B N 1
ATOM 3552 C CA . LEU B 1 158 ? -11.93 -0.971 -1.725 1 94.06 158 LEU B CA 1
ATOM 3553 C C . LEU B 1 158 ? -12.375 -0.152 -0.518 1 94.06 158 LEU B C 1
ATOM 3555 O O . LEU B 1 158 ? -13.508 0.323 -0.47 1 94.06 158 LEU B O 1
ATOM 3559 N N . ILE B 1 159 ? -11.492 0.032 0.419 1 96.25 159 ILE B N 1
ATOM 3560 C CA . ILE B 1 159 ? -11.852 0.742 1.642 1 96.25 159 ILE B CA 1
ATOM 3561 C C . ILE B 1 159 ? -12.133 2.207 1.321 1 96.25 159 ILE B C 1
ATOM 3563 O O . ILE B 1 159 ? -13.062 2.801 1.874 1 96.25 159 ILE B O 1
ATOM 3567 N N . LEU B 1 160 ? -11.367 2.779 0.402 1 91.88 160 LEU B N 1
ATOM 3568 C CA . LEU B 1 160 ? -11.656 4.145 -0.029 1 91.88 160 LEU B CA 1
ATOM 3569 C C . LEU B 1 160 ? -13.047 4.238 -0.634 1 91.88 160 LEU B C 1
ATOM 3571 O O . LEU B 1 160 ? -13.781 5.199 -0.376 1 91.88 160 LEU B O 1
ATOM 3575 N N . HIS B 1 161 ? -13.359 3.262 -1.469 1 93.88 161 HIS B N 1
ATOM 3576 C CA . HIS B 1 161 ? -14.688 3.219 -2.068 1 93.88 161 HIS B CA 1
ATOM 3577 C C . HIS B 1 161 ? -15.773 3.164 -0.999 1 93.88 161 HIS B C 1
ATOM 3579 O O . HIS B 1 161 ? -16.766 3.896 -1.075 1 93.88 161 HIS B O 1
ATOM 3585 N N . LEU B 1 162 ? -15.57 2.393 -0.005 1 96.88 162 LEU B N 1
ATOM 3586 C CA . LEU B 1 162 ? -16.547 2.252 1.07 1 96.88 162 LEU B CA 1
ATOM 3587 C C . LEU B 1 162 ? -16.656 3.541 1.881 1 96.88 162 LEU B C 1
ATOM 3589 O O . LEU B 1 162 ? -17.75 3.943 2.275 1 96.88 162 LEU B O 1
ATOM 3593 N N . ILE B 1 163 ? -15.523 4.184 2.146 1 95.94 163 ILE B N 1
ATOM 3594 C CA . ILE B 1 163 ? -15.523 5.465 2.842 1 95.94 163 ILE B CA 1
ATOM 3595 C C . ILE B 1 163 ? -16.344 6.484 2.045 1 95.94 163 ILE B C 1
ATOM 3597 O O . ILE B 1 163 ? -17.172 7.191 2.607 1 95.94 163 ILE B O 1
ATOM 3601 N N . GLY B 1 164 ? -16.078 6.543 0.729 1 93.5 164 GLY B N 1
ATOM 3602 C CA . GLY B 1 164 ? -16.828 7.453 -0.119 1 93.5 164 GLY B CA 1
ATOM 3603 C C . GLY B 1 164 ? -18.312 7.168 -0.14 1 93.5 164 GLY B C 1
ATOM 3604 O O . GLY B 1 164 ? -19.125 8.086 -0.035 1 93.5 164 GLY B O 1
ATOM 3605 N N . ARG B 1 165 ? -18.609 5.934 -0.256 1 93.25 165 ARG B N 1
ATOM 3606 C CA . ARG B 1 165 ? -20 5.504 -0.31 1 93.25 165 ARG B CA 1
ATOM 3607 C C . ARG B 1 165 ? -20.719 5.816 0.998 1 93.25 165 ARG B C 1
ATOM 3609 O O . ARG B 1 165 ? -21.844 6.32 0.99 1 93.25 165 ARG B O 1
ATOM 3616 N N . ASP B 1 166 ? -20.078 5.586 2.111 1 95.56 166 ASP B N 1
ATOM 3617 C CA . ASP B 1 166 ? -20.75 5.594 3.402 1 95.56 166 ASP B CA 1
ATOM 3618 C C . ASP B 1 166 ? -20.625 6.957 4.082 1 95.56 166 ASP B C 1
ATOM 3620 O O . ASP B 1 166 ? -21.469 7.332 4.898 1 95.56 166 ASP B O 1
ATOM 3624 N N . HIS B 1 167 ? -19.578 7.695 3.721 1 95.19 167 HIS B N 1
ATOM 3625 C CA . HIS B 1 167 ? -19.297 8.898 4.504 1 95.19 167 HIS B CA 1
ATOM 3626 C C . HIS B 1 167 ? -18.984 10.086 3.598 1 95.19 167 HIS B C 1
ATOM 3628 O O . HIS B 1 167 ? -18.625 11.156 4.082 1 95.19 167 HIS B O 1
ATOM 3634 N N . GLY B 1 168 ? -19.109 9.852 2.303 1 91.75 168 GLY B N 1
ATOM 3635 C CA . GLY B 1 168 ? -18.938 10.953 1.369 1 91.75 168 GLY B CA 1
ATOM 3636 C C . GLY B 1 168 ? -17.625 10.883 0.61 1 91.75 168 GLY B C 1
ATOM 3637 O O . GLY B 1 168 ? -16.594 10.508 1.173 1 91.75 168 GLY B O 1
ATOM 3638 N N . GLN B 1 169 ? -17.641 11.352 -0.64 1 88.88 169 GLN B N 1
ATOM 3639 C CA . GLN B 1 169 ? -16.5 11.273 -1.542 1 88.88 169 GLN B CA 1
ATOM 3640 C C . GLN B 1 169 ? -15.406 12.258 -1.127 1 88.88 169 GLN B C 1
ATOM 3642 O O . GLN B 1 169 ? -14.219 12.016 -1.374 1 88.88 169 GLN B O 1
ATOM 3647 N N . LEU B 1 170 ? -15.82 13.289 -0.559 1 84.88 170 LEU B N 1
ATOM 3648 C CA . LEU B 1 170 ? -14.828 14.266 -0.112 1 84.88 170 LEU B CA 1
ATOM 3649 C C . LEU B 1 170 ? -13.93 13.672 0.962 1 84.88 170 LEU B C 1
ATOM 3651 O O . LEU B 1 170 ? -12.711 13.859 0.923 1 84.88 170 LEU B O 1
ATOM 3655 N N . LEU B 1 171 ? -14.547 12.945 1.924 1 89.25 171 LEU B N 1
ATOM 3656 C CA . LEU B 1 171 ? -13.734 12.281 2.939 1 89.25 171 LEU B CA 1
ATOM 3657 C C . LEU B 1 171 ? -12.805 11.25 2.305 1 89.25 171 LEU B C 1
ATOM 3659 O O . LEU B 1 171 ? -11.641 11.148 2.688 1 89.25 171 LEU B O 1
ATOM 3663 N N . ALA B 1 172 ? -13.328 10.516 1.34 1 90.62 172 ALA B N 1
ATOM 3664 C CA . ALA B 1 172 ? -12.5 9.539 0.634 1 90.62 172 ALA B CA 1
ATOM 3665 C C . ALA B 1 172 ? -11.297 10.211 -0.026 1 90.62 172 ALA B C 1
ATOM 3667 O O . ALA B 1 172 ? -10.188 9.68 0.019 1 90.62 172 ALA B O 1
ATOM 3668 N N . LEU B 1 173 ? -11.523 11.344 -0.574 1 81.44 173 LEU B N 1
ATOM 3669 C CA . LEU B 1 173 ? -10.453 12.102 -1.207 1 81.44 173 LEU B CA 1
ATOM 3670 C C . LEU B 1 173 ? -9.414 12.539 -0.179 1 81.44 173 LEU B C 1
ATOM 3672 O O . LEU B 1 173 ? -8.211 12.43 -0.424 1 81.44 173 LEU B O 1
ATOM 3676 N N . GLU B 1 174 ? -9.883 13.031 0.916 1 83.5 174 GLU B N 1
ATOM 3677 C CA . GLU B 1 174 ? -8.977 13.469 1.975 1 83.5 174 GLU B CA 1
ATOM 3678 C C . GLU B 1 174 ? -8.102 12.32 2.469 1 83.5 174 GLU B C 1
ATOM 3680 O O . GLU B 1 174 ? -6.902 12.5 2.684 1 83.5 174 GLU B O 1
ATOM 3685 N N . VAL B 1 175 ? -8.727 11.219 2.656 1 87.25 175 VAL B N 1
ATOM 3686 C CA . VAL B 1 175 ? -8 10.031 3.098 1 87.25 175 VAL B CA 1
ATOM 3687 C C . VAL B 1 175 ? -6.961 9.641 2.049 1 87.25 175 VAL B C 1
ATOM 3689 O O . VAL B 1 175 ? -5.801 9.391 2.381 1 87.25 175 VAL B O 1
ATOM 3692 N N . ALA B 1 176 ? -7.359 9.578 0.802 1 81.81 176 ALA B N 1
ATOM 3693 C CA . ALA B 1 176 ? -6.453 9.211 -0.283 1 81.81 176 ALA B CA 1
ATOM 3694 C C . ALA B 1 176 ? -5.238 10.133 -0.318 1 81.81 176 ALA B C 1
ATOM 3696 O O . ALA B 1 176 ? -4.109 9.68 -0.515 1 81.81 176 ALA B O 1
ATOM 3697 N N . GLN B 1 177 ? -5.434 11.336 -0.069 1 73.31 177 GLN B N 1
ATOM 3698 C CA . GLN B 1 177 ? -4.387 12.344 -0.166 1 73.31 177 GLN B CA 1
ATOM 3699 C C . GLN B 1 177 ? -3.34 12.156 0.927 1 73.31 177 GLN B C 1
ATOM 3701 O O . GLN B 1 177 ? -2.18 12.539 0.752 1 73.31 177 GLN B O 1
ATOM 3706 N N . LEU B 1 178 ? -3.793 11.594 1.99 1 74.19 178 LEU B N 1
ATOM 3707 C CA . LEU B 1 178 ? -2.848 11.344 3.074 1 74.19 178 LEU B CA 1
ATOM 3708 C C . LEU B 1 178 ? -1.838 10.273 2.676 1 74.19 178 LEU B C 1
ATOM 3710 O O . LEU B 1 178 ? -0.741 10.203 3.236 1 74.19 178 LEU B O 1
ATOM 3714 N N . PHE B 1 179 ? -2.227 9.398 1.757 1 73 179 PHE B N 1
ATOM 3715 C CA . PHE B 1 179 ? -1.387 8.25 1.447 1 73 179 PHE B CA 1
ATOM 3716 C C . PHE B 1 179 ? -0.753 8.398 0.07 1 73 179 PHE B C 1
ATOM 3718 O O . PHE B 1 179 ? 0.171 7.66 -0.276 1 73 179 PHE B O 1
ATOM 3725 N N . MET B 1 180 ? -1.309 9.125 -0.828 1 57.41 180 MET B N 1
ATOM 3726 C CA . MET B 1 180 ? -0.86 9.148 -2.217 1 57.41 180 MET B CA 1
ATOM 3727 C C . MET B 1 180 ? -0.093 10.43 -2.52 1 57.41 180 MET B C 1
ATOM 3729 O O . MET B 1 180 ? -0.4 11.484 -1.965 1 57.41 180 MET B O 1
ATOM 3733 N N . THR B 1 181 ? 1.097 10.117 -2.809 1 48.19 181 THR B N 1
ATOM 3734 C CA . THR B 1 181 ? 1.797 11.289 -3.316 1 48.19 181 THR B CA 1
ATOM 3735 C C . THR B 1 181 ? 1.226 11.719 -4.664 1 48.19 181 THR B C 1
ATOM 3737 O O . THR B 1 181 ? 0.414 11.008 -5.258 1 48.19 181 THR B O 1
ATOM 3740 N N . ARG B 1 182 ? 1.801 12.766 -5.168 1 43.84 182 ARG B N 1
ATOM 3741 C CA . ARG B 1 182 ? 1.503 13.5 -6.395 1 43.84 182 ARG B CA 1
ATOM 3742 C C . ARG B 1 182 ? 1.188 12.547 -7.543 1 43.84 182 ARG B C 1
ATOM 3744 O O . ARG B 1 182 ? 0.187 12.719 -8.242 1 43.84 182 ARG B O 1
ATOM 3751 N N . ASP B 1 183 ? 2.059 11.75 -7.727 1 42.81 183 ASP B N 1
ATOM 3752 C CA . ASP B 1 183 ? 2.018 10.992 -8.977 1 42.81 183 ASP B CA 1
ATOM 3753 C C . ASP B 1 183 ? 1.129 9.766 -8.844 1 42.81 183 ASP B C 1
ATOM 3755 O O . ASP B 1 183 ? 0.719 9.172 -9.844 1 42.81 183 ASP B O 1
ATOM 3759 N N . SER B 1 184 ? 0.871 9.312 -7.68 1 44.88 184 SER B N 1
ATOM 3760 C CA . SER B 1 184 ? 0.077 8.102 -7.512 1 44.88 184 SER B CA 1
ATOM 3761 C C . SER B 1 184 ? -1.413 8.391 -7.664 1 44.88 184 SER B C 1
ATOM 3763 O O . SER B 1 184 ? -2.211 7.473 -7.855 1 44.88 184 SER B O 1
ATOM 3765 N N . ALA B 1 185 ? -1.869 9.562 -7.145 1 38.94 185 ALA B N 1
ATOM 3766 C CA . ALA B 1 185 ? -3.279 9.875 -7.363 1 38.94 185 ALA B CA 1
ATOM 3767 C C . ALA B 1 185 ? -3.658 9.703 -8.828 1 38.94 185 ALA B C 1
ATOM 3769 O O . ALA B 1 185 ? -4.844 9.648 -9.172 1 38.94 185 ALA B O 1
ATOM 3770 N N . ARG B 1 186 ? -2.621 9.773 -9.594 1 38.25 186 ARG B N 1
ATOM 3771 C CA . ARG B 1 186 ? -2.846 9.695 -11.031 1 38.25 186 ARG B CA 1
ATOM 3772 C C . ARG B 1 186 ? -3.326 8.312 -11.438 1 38.25 186 ARG B C 1
ATOM 3774 O O . ARG B 1 186 ? -3.869 8.133 -12.531 1 38.25 186 ARG B O 1
ATOM 3781 N N . SER B 1 187 ? -2.746 7.414 -10.719 1 38.75 187 SER B N 1
ATOM 3782 C CA . SER B 1 187 ? -2.939 6.059 -11.219 1 38.75 187 SER B CA 1
ATOM 3783 C C . SER B 1 187 ? -4.391 5.617 -11.07 1 38.75 187 SER B C 1
ATOM 3785 O O . SER B 1 187 ? -4.781 4.562 -11.586 1 38.75 187 SER B O 1
ATOM 3787 N N . HIS B 1 188 ? -4.926 6.09 -10.07 1 36.47 188 HIS B N 1
ATOM 3788 C CA . HIS B 1 188 ? -6.289 5.598 -9.93 1 36.47 188 HIS B CA 1
ATOM 3789 C C . HIS B 1 188 ? -7.172 6.07 -11.078 1 36.47 188 HIS B C 1
ATOM 3791 O O . HIS B 1 188 ? -8.398 6.094 -10.961 1 36.47 188 HIS B O 1
ATOM 3797 N N . ASP B 1 189 ? -6.59 6.602 -11.93 1 34.78 189 ASP B N 1
ATOM 3798 C CA . ASP B 1 189 ? -7.496 7.043 -12.984 1 34.78 189 ASP B CA 1
ATOM 3799 C C . ASP B 1 189 ? -8.133 5.852 -13.695 1 34.78 189 ASP B C 1
ATOM 3801 O O . ASP B 1 189 ? -7.477 5.156 -14.469 1 34.78 189 ASP B O 1
ATOM 3805 N N . ALA B 1 190 ? -8.93 5.188 -13.094 1 36.75 190 ALA B N 1
ATOM 3806 C CA . ALA B 1 190 ? -9.805 4.496 -14.031 1 36.75 190 ALA B CA 1
ATOM 3807 C C . ALA B 1 190 ? -9.867 5.23 -15.367 1 36.75 190 ALA B C 1
ATOM 3809 O O . ALA B 1 190 ? -9.656 6.441 -15.43 1 36.75 190 ALA B O 1
ATOM 3810 N N . PRO B 1 191 ? -9.812 4.4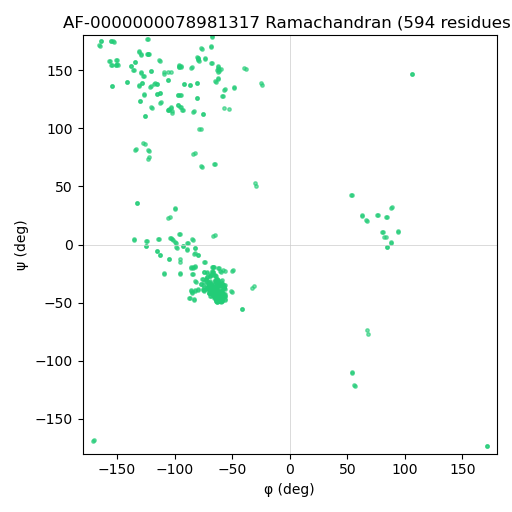84 -16.422 1 35.66 191 PRO B N 1
ATOM 3811 C CA . PRO B 1 191 ? -10.141 5.309 -17.578 1 35.66 191 PRO B CA 1
ATOM 3812 C C . PRO B 1 191 ? -11.086 6.453 -17.25 1 35.66 191 PRO B C 1
ATOM 3814 O O . PRO B 1 191 ? -12.305 6.25 -17.172 1 35.66 191 PRO B O 1
ATOM 3817 N N . ALA B 1 192 ? -10.75 7.109 -16.328 1 43.5 192 ALA B N 1
ATOM 3818 C CA . ALA B 1 192 ? -11.656 8.203 -16 1 43.5 192 ALA B CA 1
ATOM 3819 C C . ALA B 1 192 ? -11.938 9.062 -17.234 1 43.5 192 ALA B C 1
ATOM 3821 O O . ALA B 1 192 ? -11.055 9.281 -18.062 1 43.5 192 ALA B O 1
ATOM 3822 N N . GLY B 1 193 ? -13.055 9.047 -17.562 1 49.25 193 GLY B N 1
ATOM 3823 C CA . GLY B 1 193 ? -13.461 10.039 -18.547 1 49.25 193 GLY B CA 1
ATOM 3824 C C . GLY B 1 193 ? -12.781 11.383 -18.344 1 49.25 193 GLY B C 1
ATOM 3825 O O . GLY B 1 193 ? -12.094 11.594 -17.344 1 49.25 193 GLY B O 1
ATOM 3826 N N . GLY B 1 194 ? -12.594 12.094 -19.328 1 51.03 194 GLY B N 1
ATOM 3827 C CA . GLY B 1 194 ? -12.023 13.43 -19.359 1 51.03 194 GLY B CA 1
ATOM 3828 C C . GLY B 1 194 ? -12.32 14.234 -18.109 1 51.03 194 GLY B C 1
ATOM 3829 O O . GLY B 1 194 ? -11.43 14.906 -17.578 1 51.03 194 GLY B O 1
ATOM 3830 N N . GLY B 1 195 ? -13.438 14.094 -17.547 1 63.88 195 GLY B N 1
ATOM 3831 C CA . GLY B 1 195 ? -13.859 14.844 -16.375 1 63.88 195 GLY B CA 1
ATOM 3832 C C . GLY B 1 195 ? -13.117 14.445 -15.117 1 63.88 195 GLY B C 1
ATOM 3833 O O . GLY B 1 195 ? -12.68 15.297 -14.344 1 63.88 195 GLY B O 1
ATOM 3834 N N . THR B 1 196 ? -12.812 13.312 -14.984 1 73.5 196 THR B N 1
ATOM 3835 C CA . THR B 1 196 ? -12.125 12.797 -13.805 1 73.5 196 THR B CA 1
ATOM 3836 C C . THR B 1 196 ? -10.656 13.219 -13.805 1 73.5 196 THR B C 1
ATOM 3838 O O . THR B 1 196 ? -10.102 13.57 -12.766 1 73.5 196 THR B O 1
ATOM 3841 N N . ARG B 1 197 ? -10.148 13.328 -14.922 1 77.12 197 ARG B N 1
ATOM 3842 C CA . ARG B 1 197 ? -8.758 13.734 -15.055 1 77.12 197 ARG B CA 1
ATOM 3843 C C . ARG B 1 197 ? -8.562 15.188 -14.633 1 77.12 197 ARG B C 1
ATOM 3845 O O . ARG B 1 197 ? -7.598 15.508 -13.938 1 77.12 197 ARG B O 1
ATOM 3852 N N . GLN B 1 198 ? -9.484 15.953 -15.102 1 86.31 198 GLN B N 1
ATOM 3853 C CA . GLN B 1 198 ? -9.391 17.375 -14.781 1 86.31 198 GLN B CA 1
ATOM 3854 C C . GLN B 1 198 ? -9.555 17.609 -13.281 1 86.31 198 GLN B C 1
ATOM 3856 O O . GLN B 1 198 ? -8.852 18.438 -12.703 1 86.31 198 GLN B O 1
ATOM 3861 N N . VAL B 1 199 ? -10.477 16.875 -12.703 1 87.69 199 VAL B N 1
ATOM 3862 C CA . VAL B 1 199 ? -10.711 17.016 -11.266 1 87.69 199 VAL B CA 1
ATOM 3863 C C . VAL B 1 199 ? -9.477 16.547 -10.5 1 87.69 199 VAL B C 1
ATOM 3865 O O . VAL B 1 199 ? -9.031 17.219 -9.562 1 87.69 199 VAL B O 1
ATOM 3868 N N . ASN B 1 200 ? -8.906 15.547 -10.938 1 80.81 200 ASN B N 1
ATOM 3869 C CA . ASN B 1 200 ? -7.703 15.023 -10.289 1 80.81 200 ASN B CA 1
ATOM 3870 C C . ASN B 1 200 ? -6.539 16 -10.398 1 80.81 200 ASN B C 1
ATOM 3872 O O . ASN B 1 200 ? -5.812 16.219 -9.43 1 80.81 200 ASN B O 1
ATOM 3876 N N . ARG B 1 201 ? -6.379 16.484 -11.516 1 81.88 201 ARG B N 1
ATOM 3877 C CA . ARG B 1 201 ? -5.316 17.453 -11.727 1 81.88 201 ARG B CA 1
ATOM 3878 C C . ARG B 1 201 ? -5.523 18.688 -10.844 1 81.88 201 ARG B C 1
ATOM 3880 O O . ARG B 1 201 ? -4.566 19.234 -10.289 1 81.88 201 ARG B O 1
ATOM 3887 N N . ALA B 1 202 ? -6.73 19.094 -10.812 1 90.12 202 ALA B N 1
ATOM 3888 C CA . ALA B 1 202 ? -7.043 20.25 -9.969 1 90.12 202 ALA B CA 1
ATOM 3889 C C . ALA B 1 202 ? -6.68 19.984 -8.516 1 90.12 202 ALA B C 1
ATOM 3891 O O . ALA B 1 202 ? -6.094 20.844 -7.848 1 90.12 202 ALA B O 1
ATOM 3892 N N . VAL B 1 203 ? -7.016 18.859 -8.062 1 87.12 203 VAL B N 1
ATOM 3893 C CA . VAL B 1 203 ? -6.742 18.484 -6.68 1 87.12 203 VAL B CA 1
ATOM 3894 C C . VAL B 1 203 ? -5.234 18.453 -6.445 1 87.12 203 VAL B C 1
ATOM 3896 O O . VAL B 1 203 ? -4.75 18.875 -5.398 1 87.12 203 VAL B O 1
ATOM 3899 N N . MET B 1 204 ? -4.523 18.031 -7.398 1 79.88 204 MET B N 1
ATOM 3900 C CA . MET B 1 204 ? -3.068 17.984 -7.301 1 79.88 204 MET B CA 1
ATOM 3901 C C . MET B 1 204 ? -2.492 19.391 -7.203 1 79.88 204 MET B C 1
ATOM 3903 O O . MET B 1 204 ? -1.586 19.641 -6.406 1 79.88 204 MET B O 1
ATOM 3907 N N . VAL B 1 205 ? -2.988 20.219 -7.992 1 85.44 205 VAL B N 1
ATOM 3908 C CA . VAL B 1 205 ? -2.553 21.625 -7.961 1 85.44 205 VAL B CA 1
ATOM 3909 C C . VAL B 1 205 ? -2.857 22.219 -6.59 1 85.44 205 VAL B C 1
ATOM 3911 O O . VAL B 1 205 ? -2.029 22.938 -6.023 1 85.44 205 VAL B O 1
ATOM 3914 N N . MET B 1 206 ? -4.016 21.906 -6.105 1 89.19 206 MET B N 1
ATOM 3915 C CA . MET B 1 206 ? -4.402 22.391 -4.785 1 89.19 206 MET B CA 1
ATOM 3916 C C . MET B 1 206 ? -3.418 21.906 -3.719 1 89.19 206 MET B C 1
ATOM 3918 O O . MET B 1 206 ? -2.963 22.703 -2.893 1 89.19 206 MET B O 1
ATOM 3922 N N . GLN B 1 207 ? -3.098 20.75 -3.797 1 81.69 207 GLN B N 1
ATOM 3923 C CA . GLN B 1 207 ? -2.193 20.156 -2.816 1 81.69 207 GLN B CA 1
ATOM 3924 C C . GLN B 1 207 ? -0.817 20.812 -2.869 1 81.69 207 GLN B C 1
ATOM 3926 O O . GLN B 1 207 ? -0.169 20.984 -1.836 1 81.69 207 GLN B O 1
ATOM 3931 N N . ASP B 1 208 ? -0.459 21.172 -4.035 1 77 208 ASP B N 1
ATOM 3932 C CA . ASP B 1 208 ? 0.876 21.719 -4.254 1 77 208 ASP B CA 1
ATOM 3933 C C . ASP B 1 208 ? 0.942 23.188 -3.834 1 77 208 ASP B C 1
ATOM 3935 O O . ASP B 1 208 ? 2.029 23.75 -3.707 1 77 208 ASP B O 1
ATOM 3939 N N . THR B 1 209 ? -0.196 23.734 -3.539 1 88.12 209 THR B N 1
ATOM 3940 C CA . THR B 1 209 ? -0.215 25.172 -3.322 1 88.12 209 THR B CA 1
ATOM 3941 C C . THR B 1 209 ? -0.983 25.516 -2.049 1 88.12 209 THR B C 1
ATOM 3943 O O . THR B 1 209 ? -1.703 26.516 -2.006 1 88.12 209 THR B O 1
ATOM 3946 N N . LEU B 1 210 ? -0.891 24.719 -1.044 1 87.81 210 LEU B N 1
ATOM 3947 C CA . LEU B 1 210 ? -1.646 24.922 0.19 1 87.81 210 LEU B CA 1
ATOM 3948 C C . LEU B 1 210 ? -1.136 26.141 0.952 1 87.81 210 LEU B C 1
ATOM 3950 O O . LEU B 1 210 ? -1.92 26.859 1.568 1 87.81 210 LEU B O 1
ATOM 3954 N N . GLU B 1 211 ? 0.159 26.344 0.896 1 86.75 211 GLU B N 1
ATOM 3955 C CA . GLU B 1 211 ? 0.758 27.469 1.616 1 86.75 211 GLU B CA 1
ATOM 3956 C C . GLU B 1 211 ? 0.478 28.781 0.909 1 86.75 211 GLU B C 1
ATOM 3958 O O . GLU B 1 211 ? 0.314 29.812 1.56 1 86.75 211 GLU B O 1
ATOM 3963 N N . GLN B 1 212 ? 0.51 28.766 -0.364 1 92 212 GLN B N 1
ATOM 3964 C CA . GLN B 1 212 ? 0.192 29.922 -1.209 1 92 212 GLN B CA 1
ATOM 3965 C C . GLN B 1 212 ? -0.931 29.578 -2.188 1 92 212 GLN B C 1
ATOM 3967 O O . GLN B 1 212 ? -0.687 29.406 -3.383 1 92 212 GLN B O 1
ATOM 3972 N N . PRO B 1 213 ? -2.1 29.672 -1.583 1 94.44 213 PRO B N 1
ATOM 3973 C CA . PRO B 1 213 ? -3.23 29.219 -2.391 1 94.44 213 PRO B CA 1
ATOM 3974 C C . PRO B 1 213 ? -3.432 30.047 -3.656 1 94.44 213 PRO B C 1
ATOM 3976 O O . PRO B 1 213 ? -3.27 31.266 -3.627 1 94.44 213 PRO B O 1
ATOM 3979 N N . LEU B 1 214 ? -3.812 29.359 -4.684 1 95.5 214 LEU B N 1
ATOM 3980 C CA . LEU B 1 214 ? -4.125 29.984 -5.961 1 95.5 214 LEU B CA 1
ATOM 3981 C C . LEU B 1 214 ? -5.621 30.266 -6.086 1 95.5 214 LEU B C 1
ATOM 3983 O O . LEU B 1 214 ? -6.43 29.578 -5.457 1 95.5 214 LEU B O 1
ATOM 3987 N N . PRO B 1 215 ? -5.887 31.297 -6.902 1 96.81 215 PRO B N 1
ATOM 3988 C CA . PRO B 1 215 ? -7.305 31.438 -7.246 1 96.81 215 PRO B CA 1
ATOM 3989 C C . PRO B 1 215 ? -7.855 30.219 -7.992 1 96.81 215 PRO B C 1
ATOM 3991 O O . PRO B 1 215 ? -7.145 29.609 -8.789 1 96.81 215 PRO B O 1
ATOM 3994 N N . ILE B 1 216 ? -9.156 29.953 -7.785 1 96.88 216 ILE B N 1
ATOM 3995 C CA . ILE B 1 216 ? -9.789 28.781 -8.383 1 96.88 216 ILE B CA 1
ATOM 3996 C C . ILE B 1 216 ? -9.672 28.859 -9.906 1 96.88 216 ILE B C 1
ATOM 3998 O O . ILE B 1 216 ? -9.5 27.828 -10.562 1 96.88 216 ILE B O 1
ATOM 4002 N N . ALA B 1 217 ? -9.758 30.078 -10.422 1 97 217 ALA B N 1
ATOM 4003 C CA . ALA B 1 217 ? -9.617 30.25 -11.867 1 97 217 ALA B CA 1
ATOM 4004 C C . ALA B 1 217 ? -8.266 29.75 -12.359 1 97 217 ALA B C 1
ATOM 4006 O O . ALA B 1 217 ? -8.164 29.156 -13.43 1 97 217 ALA B O 1
ATOM 4007 N N . GLU B 1 218 ? -7.273 30.016 -11.617 1 97.12 218 GLU B N 1
ATOM 4008 C CA . GLU B 1 218 ? -5.93 29.578 -11.977 1 97.12 218 GLU B CA 1
ATOM 4009 C C . GLU B 1 218 ? -5.781 28.062 -11.844 1 97.12 218 GLU B C 1
ATOM 4011 O O . GLU B 1 218 ? -5.121 27.422 -12.664 1 97.12 218 GLU B O 1
ATOM 4016 N N . ILE B 1 219 ? -6.379 27.5 -10.82 1 96.19 219 ILE B N 1
ATOM 4017 C CA . ILE B 1 219 ? -6.379 26.047 -10.633 1 96.19 219 ILE B CA 1
ATOM 4018 C C . ILE B 1 219 ? -7.055 25.375 -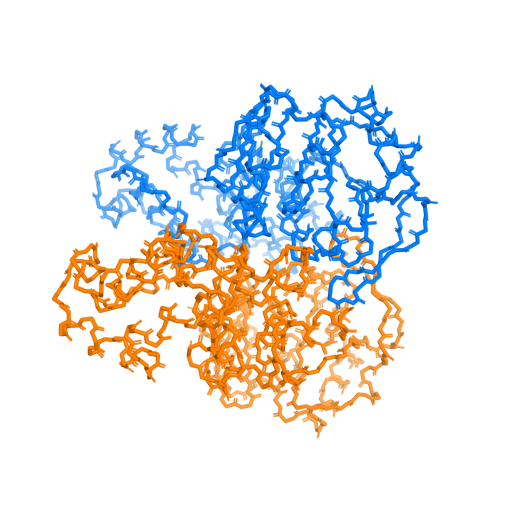11.82 1 96.19 219 ILE B C 1
ATOM 4020 O O . ILE B 1 219 ? -6.555 24.375 -12.344 1 96.19 219 ILE B O 1
ATOM 4024 N N . ALA B 1 220 ? -8.156 25.922 -12.234 1 96.06 220 ALA B N 1
ATOM 4025 C CA . ALA B 1 220 ? -8.891 25.375 -13.375 1 96.06 220 ALA B CA 1
ATOM 4026 C C . ALA B 1 220 ? -8.039 25.422 -14.641 1 96.06 220 ALA B C 1
ATOM 4028 O O . ALA B 1 220 ? -7.996 24.453 -15.398 1 96.06 220 ALA B O 1
ATOM 4029 N N . ARG B 1 221 ? -7.355 26.516 -14.844 1 95.31 221 ARG B N 1
ATOM 4030 C CA . ARG B 1 221 ? -6.492 26.672 -16.016 1 95.31 221 ARG B CA 1
ATOM 4031 C C . ARG B 1 221 ? -5.395 25.609 -16.031 1 95.31 221 ARG B C 1
ATOM 4033 O O . ARG B 1 221 ? -5.148 24.984 -17.062 1 95.31 221 ARG B O 1
ATOM 4040 N N . ARG B 1 222 ? -4.863 25.375 -14.93 1 92.69 222 ARG B N 1
ATOM 4041 C CA . ARG B 1 222 ? -3.785 24.391 -14.836 1 92.69 222 ARG B CA 1
ATOM 4042 C C . ARG B 1 222 ? -4.32 22.969 -15.008 1 92.69 222 ARG B C 1
ATOM 4044 O O . ARG B 1 222 ? -3.588 22.078 -15.43 1 92.69 222 ARG B O 1
ATOM 4051 N N . ALA B 1 223 ? -5.523 22.844 -14.648 1 90.81 223 ALA B N 1
ATOM 4052 C CA . ALA B 1 223 ? -6.16 21.531 -14.812 1 90.81 223 ALA B CA 1
ATOM 4053 C C . ALA B 1 223 ? -6.688 21.344 -16.234 1 90.81 223 ALA B C 1
ATOM 4055 O O . ALA B 1 223 ? -7.191 20.281 -16.578 1 90.81 223 ALA B O 1
ATOM 4056 N N . GLY B 1 224 ? -6.652 22.406 -17.031 1 92.44 224 GLY B N 1
ATOM 4057 C CA . GLY B 1 224 ? -7.004 22.312 -18.438 1 92.44 224 GLY B CA 1
ATOM 4058 C C . GLY B 1 224 ? -8.484 22.531 -18.703 1 92.44 224 GLY B C 1
ATOM 4059 O O . GLY B 1 224 ? -9.055 21.922 -19.609 1 92.44 224 GLY B O 1
ATOM 4060 N N . CYS B 1 225 ? -9.148 23.359 -17.906 1 94.12 225 CYS B N 1
ATOM 4061 C CA . CYS B 1 225 ? -10.57 23.625 -18.125 1 94.12 225 CYS B CA 1
ATOM 4062 C C . CYS B 1 225 ? -10.961 25 -17.594 1 94.12 225 CYS B C 1
ATOM 4064 O O . CYS B 1 225 ? -10.109 25.75 -17.125 1 94.12 225 CYS B O 1
ATOM 4066 N N . THR B 1 226 ? -12.188 25.359 -17.844 1 95 226 THR B N 1
ATOM 4067 C CA . THR B 1 226 ? -12.711 26.594 -17.297 1 95 226 THR B CA 1
ATOM 4068 C C . THR B 1 226 ? -13.125 26.422 -15.844 1 95 226 THR B C 1
ATOM 4070 O O . THR B 1 226 ? -13.312 25.297 -15.375 1 95 226 THR B O 1
ATOM 4073 N N . GLN B 1 227 ? -13.211 27.531 -15.18 1 96.12 227 GLN B N 1
ATOM 4074 C CA . GLN B 1 227 ? -13.648 27.469 -13.789 1 96.12 227 GLN B CA 1
ATOM 4075 C C . GLN B 1 227 ? -15.047 26.859 -13.68 1 96.12 227 GLN B C 1
ATOM 4077 O O . GLN B 1 227 ? -15.328 26.109 -12.75 1 96.12 227 GLN B O 1
ATOM 4082 N N . LYS B 1 228 ? -15.891 27.234 -14.57 1 95.94 228 LYS B N 1
ATOM 4083 C CA . LYS B 1 228 ? -17.25 26.688 -14.562 1 95.94 228 LYS B CA 1
ATOM 4084 C C . LYS B 1 228 ? -17.234 25.172 -14.711 1 95.94 228 LYS B C 1
ATOM 4086 O O . LYS B 1 228 ? -17.953 24.469 -14 1 95.94 228 LYS B O 1
ATOM 4091 N N . THR B 1 229 ? -16.438 24.688 -15.586 1 95.31 229 THR B N 1
ATOM 4092 C CA . THR B 1 229 ? -16.312 23.25 -15.805 1 95.31 229 THR B CA 1
ATOM 4093 C C . THR B 1 229 ? -15.781 22.562 -14.547 1 95.31 229 THR B C 1
ATOM 4095 O O . THR B 1 229 ? -16.281 21.5 -14.164 1 95.31 229 THR B O 1
ATOM 4098 N N . LEU B 1 230 ? -14.812 23.141 -13.961 1 96.06 230 LEU B N 1
ATOM 4099 C CA . LEU B 1 230 ? -14.242 22.562 -12.75 1 96.06 230 LEU B CA 1
ATOM 4100 C C . LEU B 1 230 ? -15.289 22.5 -11.633 1 96.06 230 LEU B C 1
ATOM 4102 O O . LEU B 1 230 ? -15.367 21.5 -10.914 1 96.06 230 LEU B O 1
ATOM 4106 N N . GLU B 1 231 ? -16 23.531 -11.5 1 95.44 231 GLU B N 1
ATOM 4107 C CA . GLU B 1 231 ? -17.047 23.578 -10.484 1 95.44 231 GLU B CA 1
ATOM 4108 C C . GLU B 1 231 ? -18.078 22.469 -10.703 1 95.44 231 GLU B C 1
ATOM 4110 O O . GLU B 1 231 ? -18.438 21.766 -9.758 1 95.44 231 GLU B O 1
ATOM 4115 N N . THR B 1 232 ? -18.5 22.312 -11.906 1 95 232 THR B N 1
ATOM 4116 C CA . THR B 1 232 ? -19.5 21.297 -12.242 1 95 232 THR B CA 1
ATOM 4117 C C . THR B 1 232 ? -18.953 19.906 -11.969 1 95 232 THR B C 1
ATOM 4119 O O . THR B 1 232 ? -19.625 19.078 -11.344 1 95 232 THR B O 1
ATOM 4122 N N . ARG B 1 233 ? -17.781 19.719 -12.359 1 92.94 233 ARG B N 1
ATOM 4123 C CA . ARG B 1 233 ? -17.188 18.391 -12.25 1 92.94 233 ARG B CA 1
ATOM 4124 C C . ARG B 1 233 ? -16.859 18.062 -10.797 1 92.94 233 ARG B C 1
ATOM 4126 O O . ARG B 1 233 ? -16.984 16.906 -10.375 1 92.94 233 ARG B O 1
ATOM 4133 N N . MET B 1 234 ? -16.422 19 -10.094 1 92.06 234 MET B N 1
ATOM 4134 C CA . MET B 1 234 ? -16.094 18.75 -8.695 1 92.06 234 MET B CA 1
ATOM 4135 C C . MET B 1 234 ? -17.344 18.531 -7.859 1 92.06 234 MET B C 1
ATOM 4137 O O . MET B 1 234 ? -17.344 17.719 -6.934 1 92.06 23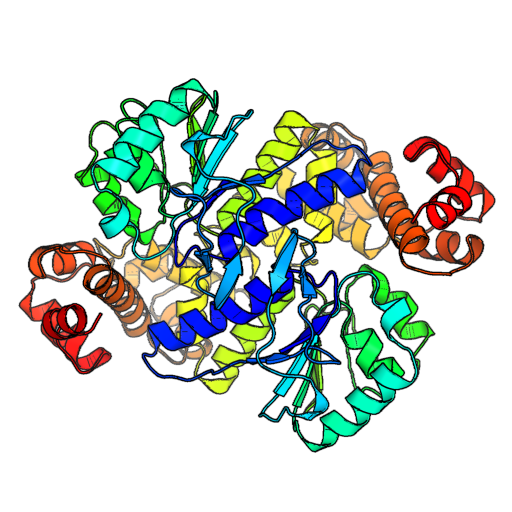4 MET B O 1
ATOM 4141 N N . ARG B 1 235 ? -18.344 19.281 -8.188 1 92.81 235 ARG B N 1
ATOM 4142 C CA . ARG B 1 235 ? -19.625 19.016 -7.523 1 92.81 235 ARG B CA 1
ATOM 4143 C C . ARG B 1 235 ? -20.109 17.609 -7.809 1 92.81 235 ARG B C 1
ATOM 4145 O O . ARG B 1 235 ? -20.609 16.922 -6.91 1 92.81 235 ARG B O 1
ATOM 4152 N N . ALA B 1 236 ? -19.953 17.266 -9 1 90.25 236 ALA B N 1
ATOM 4153 C CA . ALA B 1 236 ? -20.375 15.93 -9.391 1 90.25 236 ALA B CA 1
ATOM 4154 C C . ALA B 1 236 ? -19.531 14.867 -8.688 1 90.25 236 ALA B C 1
ATOM 4156 O O . ALA B 1 236 ? -20.047 13.828 -8.281 1 90.25 236 ALA B O 1
ATOM 4157 N N . ALA B 1 237 ? -18.312 15.195 -8.5 1 86.75 237 ALA B N 1
ATOM 4158 C CA . ALA B 1 237 ? -17.359 14.203 -7.988 1 86.75 237 ALA B CA 1
ATOM 4159 C C . ALA B 1 237 ? -17.406 14.133 -6.465 1 86.75 237 ALA B C 1
ATOM 4161 O O . ALA B 1 237 ? -17.328 13.047 -5.883 1 86.75 237 ALA B O 1
ATOM 4162 N N . PHE B 1 238 ? -17.5 15.352 -5.832 1 89.31 238 PHE B N 1
ATOM 4163 C CA . PHE B 1 238 ? -17.266 15.398 -4.395 1 89.31 238 PHE B CA 1
ATOM 4164 C C . PHE B 1 238 ? -18.438 16.031 -3.67 1 89.31 238 PHE B C 1
ATOM 4166 O O . PHE B 1 238 ? -18.438 16.141 -2.443 1 89.31 238 PHE B O 1
ATOM 4173 N N . ASP B 1 239 ? -19.438 16.453 -4.406 1 90.81 239 ASP B N 1
ATOM 4174 C CA . ASP B 1 239 ? -20.562 17.203 -3.85 1 90.81 239 ASP B CA 1
ATOM 4175 C C . ASP B 1 239 ? -20.078 18.422 -3.074 1 90.81 239 ASP B C 1
ATOM 4177 O O . ASP B 1 239 ? -20.547 18.688 -1.97 1 90.81 239 ASP B O 1
ATOM 4181 N N . ALA B 1 240 ? -19.109 19.047 -3.691 1 92.31 240 ALA B N 1
ATOM 4182 C CA . ALA B 1 240 ? -18.5 20.234 -3.092 1 92.31 240 ALA B CA 1
ATOM 4183 C C . ALA B 1 240 ? -17.875 21.125 -4.16 1 92.31 240 ALA B C 1
ATOM 4185 O O . ALA B 1 240 ? -17.469 20.656 -5.223 1 92.31 240 ALA B O 1
ATOM 4186 N N . THR B 1 241 ? -17.781 22.344 -3.857 1 94.69 241 THR B N 1
ATOM 4187 C CA . THR B 1 241 ? -17.141 23.281 -4.766 1 94.69 241 THR B CA 1
ATOM 4188 C C . THR B 1 241 ? -15.625 23.203 -4.645 1 94.69 241 THR B C 1
ATOM 4190 O O . THR B 1 241 ? -15.102 22.703 -3.641 1 94.69 241 THR B O 1
ATOM 4193 N N . PRO B 1 242 ? -14.969 23.719 -5.688 1 95.25 242 PRO B N 1
ATOM 4194 C CA . PRO B 1 242 ? -13.508 23.75 -5.59 1 95.25 242 PRO B CA 1
ATOM 4195 C C . PRO B 1 242 ? -13.023 24.516 -4.359 1 95.25 242 PRO B C 1
ATOM 4197 O O . PRO B 1 242 ? -12.047 24.109 -3.723 1 95.25 242 PRO B O 1
ATOM 4200 N N . GLN B 1 243 ? -13.719 25.531 -4.062 1 94.94 243 GLN B N 1
ATOM 4201 C CA . GLN B 1 243 ? -13.336 26.312 -2.898 1 94.94 243 GLN B CA 1
ATOM 4202 C C . GLN B 1 243 ? -13.438 25.484 -1.618 1 94.94 243 GLN B C 1
ATOM 4204 O O . GLN B 1 243 ? -12.562 25.562 -0.757 1 94.94 243 GLN B O 1
ATOM 4209 N N . THR B 1 244 ? -14.508 24.766 -1.551 1 94 244 THR B N 1
ATOM 4210 C CA . THR B 1 244 ? -14.734 23.938 -0.376 1 94 244 THR B CA 1
ATOM 4211 C C . THR B 1 244 ? -13.664 22.859 -0.268 1 94 244 THR B C 1
ATOM 4213 O O . THR B 1 244 ? -13.125 22.609 0.813 1 94 244 THR B O 1
ATOM 4216 N N . VAL B 1 245 ? -13.359 22.234 -1.388 1 93 245 VAL B N 1
ATOM 4217 C CA . VAL B 1 245 ? -12.359 21.188 -1.425 1 93 245 VAL B CA 1
ATOM 4218 C C . VAL B 1 245 ? -11 21.75 -1.002 1 93 245 VAL B C 1
ATOM 4220 O O . VAL B 1 245 ? -10.312 21.156 -0.165 1 93 245 VAL B O 1
ATOM 4223 N N . TYR B 1 246 ? -10.664 22.875 -1.536 1 93.88 246 TYR B N 1
ATOM 4224 C CA . TYR B 1 246 ? -9.391 23.516 -1.255 1 93.88 246 TYR B CA 1
ATOM 4225 C C . TYR B 1 246 ? -9.273 23.875 0.223 1 93.88 246 TYR B C 1
ATOM 4227 O O . TYR B 1 246 ? -8.234 23.625 0.843 1 93.88 246 TYR B O 1
ATOM 4235 N N . ARG B 1 247 ? -10.32 24.359 0.74 1 93.69 247 ARG B N 1
ATOM 4236 C CA . ARG B 1 247 ? -10.359 24.719 2.154 1 93.69 247 ARG B CA 1
ATOM 4237 C C . ARG B 1 247 ? -10.195 23.484 3.039 1 93.69 247 ARG B C 1
ATOM 4239 O O . ARG B 1 247 ? -9.492 23.531 4.051 1 93.69 247 ARG B O 1
ATOM 4246 N N . ARG B 1 248 ? -10.844 22.469 2.67 1 92.12 248 ARG B N 1
ATOM 4247 C CA . ARG B 1 248 ? -10.758 21.234 3.438 1 92.12 248 ARG B CA 1
ATOM 4248 C C . ARG B 1 248 ? -9.328 20.703 3.469 1 92.12 248 ARG B C 1
ATOM 4250 O O . ARG B 1 248 ? -8.859 20.234 4.508 1 92.12 248 ARG B O 1
ATOM 4257 N N . LEU B 1 249 ? -8.719 20.766 2.354 1 88.75 249 LEU B N 1
ATOM 4258 C CA . LEU B 1 249 ? -7.34 20.297 2.271 1 88.75 249 LEU B CA 1
ATOM 4259 C C . LEU B 1 249 ? -6.43 21.141 3.162 1 88.75 249 LEU B C 1
ATOM 4261 O O . LEU B 1 249 ? -5.562 20.609 3.857 1 88.75 249 LEU B O 1
ATOM 4265 N N . ARG B 1 250 ? -6.641 22.422 3.16 1 91.44 250 ARG B N 1
ATOM 4266 C CA . ARG B 1 250 ? -5.836 23.328 3.973 1 91.44 250 ARG B CA 1
ATOM 4267 C C . ARG B 1 250 ? -6.098 23.109 5.457 1 91.44 250 ARG B C 1
ATOM 4269 O O . ARG B 1 250 ? -5.168 23.125 6.266 1 91.44 250 ARG B O 1
ATOM 4276 N N . LEU B 1 251 ? -7.305 22.875 5.777 1 91.5 251 LEU B N 1
ATOM 4277 C CA . LEU B 1 251 ? -7.656 22.672 7.176 1 91.5 251 LEU B CA 1
ATOM 4278 C C . LEU B 1 251 ? -7.141 21.328 7.672 1 91.5 251 LEU B C 1
ATOM 4280 O O . LEU B 1 251 ? -6.77 21.188 8.844 1 91.5 251 LEU B O 1
ATOM 4284 N N . ASN B 1 252 ? -7.148 20.391 6.812 1 86.75 252 ASN B N 1
ATOM 4285 C CA . ASN B 1 252 ? -6.559 19.094 7.18 1 86.75 252 ASN B CA 1
ATOM 4286 C C . ASN B 1 252 ? -5.074 19.234 7.508 1 86.75 252 ASN B C 1
ATOM 4288 O O . ASN B 1 252 ? -4.582 18.609 8.445 1 86.75 252 ASN B O 1
ATOM 4292 N N . LEU B 1 253 ? -4.43 19.969 6.688 1 84.25 253 LEU B N 1
ATOM 4293 C CA . LEU B 1 253 ? -3.023 20.25 6.973 1 84.25 253 LEU B CA 1
ATOM 4294 C C . LEU B 1 253 ? -2.867 20.953 8.312 1 84.25 253 LEU B C 1
ATOM 4296 O O . LEU B 1 253 ? -1.985 20.625 9.102 1 84.25 253 LEU B O 1
ATOM 4300 N N . ALA B 1 254 ? -3.719 21.891 8.547 1 90.06 254 ALA B N 1
ATOM 4301 C CA . ALA B 1 254 ? -3.684 22.625 9.805 1 90.06 254 ALA B CA 1
ATOM 4302 C C . ALA B 1 254 ? -3.871 21.688 11 1 90.06 254 ALA B C 1
ATOM 4304 O O . ALA B 1 254 ? -3.148 21.781 11.992 1 90.06 254 ALA B O 1
ATOM 4305 N N . ARG B 1 255 ? -4.816 20.906 10.914 1 86.62 255 ARG B N 1
ATOM 4306 C CA . ARG B 1 255 ? -5.082 19.953 11.984 1 86.62 255 ARG B CA 1
ATOM 4307 C C . ARG B 1 255 ? -3.861 19.078 12.258 1 86.62 255 ARG B C 1
ATOM 4309 O O . ARG B 1 255 ? -3.521 18.828 13.414 1 86.62 255 ARG B O 1
ATOM 4316 N N . LYS B 1 256 ? -3.342 18.609 11.227 1 76.62 256 LYS B N 1
ATOM 4317 C CA . LYS B 1 256 ? -2.148 17.781 11.352 1 76.62 256 LYS B CA 1
ATOM 4318 C C . LYS B 1 256 ? -1.029 18.531 12.07 1 76.62 256 LYS B C 1
ATOM 4320 O O . LYS B 1 256 ? -0.394 17.984 12.977 1 76.62 256 LYS B O 1
ATOM 4325 N N . LEU B 1 257 ? -0.84 19.797 11.672 1 80.88 257 LEU B N 1
ATOM 4326 C CA . LEU B 1 257 ? 0.222 20.594 12.266 1 80.88 257 LEU B CA 1
ATOM 4327 C C . LEU B 1 257 ? -0.075 20.906 13.727 1 80.88 257 LEU B C 1
ATOM 4329 O O . LEU B 1 257 ? 0.83 20.875 14.562 1 80.88 257 LEU B O 1
ATOM 4333 N N . VAL B 1 258 ? -1.291 21.062 13.984 1 85.88 258 VAL B N 1
ATOM 4334 C CA . VAL B 1 258 ? -1.712 21.344 15.352 1 85.88 258 VAL B CA 1
ATOM 4335 C C . VAL B 1 258 ? -1.449 20.141 16.25 1 85.88 258 VAL B C 1
ATOM 4337 O O . VAL B 1 258 ? -0.992 20.281 17.375 1 85.88 258 VAL B O 1
ATOM 4340 N N . THR B 1 259 ? -1.708 19 15.766 1 75.81 259 THR B N 1
ATOM 4341 C CA . THR B 1 259 ? -1.66 17.781 16.562 1 75.81 259 THR B CA 1
ATOM 4342 C C . THR B 1 259 ? -0.238 17.234 16.625 1 75.81 259 THR B C 1
ATOM 4344 O O . THR B 1 259 ? 0.14 16.594 17.594 1 75.81 259 THR B O 1
ATOM 4347 N N . GLU B 1 260 ? 0.524 17.578 15.617 1 68.25 260 GLU B N 1
ATOM 4348 C CA . GLU B 1 260 ? 1.794 16.875 15.508 1 68.25 260 GLU B CA 1
ATOM 4349 C C . GLU B 1 260 ? 2.975 17.797 15.766 1 68.25 260 GLU B C 1
ATOM 4351 O O . GLU B 1 260 ? 4.121 17.359 15.812 1 68.25 260 GLU B O 1
ATOM 4356 N N . THR B 1 261 ? 2.68 19.094 15.852 1 70.12 261 THR B N 1
ATOM 4357 C CA . THR B 1 261 ? 3.766 20.047 16.062 1 70.12 261 THR B CA 1
ATOM 4358 C C . THR B 1 261 ? 3.434 21 17.203 1 70.12 261 THR B C 1
ATOM 4360 O O . THR B 1 261 ? 2.312 21 17.719 1 70.12 261 THR B O 1
ATOM 4363 N N . ASP B 1 262 ? 4.488 21.656 17.578 1 75.31 262 ASP B N 1
ATOM 4364 C CA . ASP B 1 262 ? 4.289 22.688 18.594 1 75.31 262 ASP B CA 1
ATOM 4365 C C . ASP B 1 262 ? 4.363 24.078 17.969 1 75.31 262 ASP B C 1
ATOM 4367 O O . ASP B 1 262 ? 4.695 25.047 18.656 1 75.31 262 ASP B O 1
ATOM 4371 N N . LEU B 1 263 ? 4.121 24.109 16.734 1 81.69 263 LEU B N 1
ATOM 4372 C CA . LEU B 1 263 ? 4.172 25.391 16.047 1 81.69 263 LEU B CA 1
ATOM 4373 C C . LEU B 1 263 ? 3.098 26.344 16.578 1 81.69 263 LEU B C 1
ATOM 4375 O O . LEU B 1 263 ? 1.981 25.906 16.875 1 81.69 263 LEU B O 1
ATOM 4379 N N . PRO B 1 264 ? 3.551 27.562 16.688 1 89.56 264 PRO B N 1
ATOM 4380 C CA . PRO B 1 264 ? 2.504 28.531 17.016 1 89.56 264 PRO B CA 1
ATOM 4381 C C . PRO B 1 264 ? 1.396 28.594 15.969 1 89.56 264 PRO B C 1
ATOM 4383 O O . PRO B 1 264 ? 1.652 28.375 14.781 1 89.56 264 PRO B O 1
ATOM 4386 N N . VAL B 1 265 ? 0.206 28.938 16.391 1 93.31 265 VAL B N 1
ATOM 4387 C CA . VAL B 1 265 ? -0.966 28.969 15.516 1 93.31 265 VAL B CA 1
ATOM 4388 C C . VAL B 1 265 ? -0.722 29.938 14.359 1 93.31 265 VAL B C 1
ATOM 4390 O O . VAL B 1 265 ? -1.185 29.703 13.242 1 93.31 265 VAL B O 1
ATOM 4393 N N . SER B 1 266 ? 0.024 31 14.672 1 94.25 266 SER B N 1
ATOM 4394 C CA . SER B 1 266 ? 0.329 31.969 13.633 1 94.25 266 SER B CA 1
ATOM 4395 C C . SER B 1 266 ? 1.164 31.344 12.523 1 94.25 266 SER B C 1
ATOM 4397 O O . SER B 1 266 ? 0.938 31.625 11.344 1 94.25 266 SER B O 1
ATOM 4399 N N . GLU B 1 267 ? 2.037 30.547 12.883 1 91.25 267 GLU B N 1
ATOM 4400 C CA . GLU B 1 267 ? 2.873 29.859 11.898 1 91.25 267 GLU B CA 1
ATOM 4401 C C . GLU B 1 267 ? 2.07 28.828 11.117 1 91.25 267 GLU B C 1
ATOM 4403 O O . GLU B 1 267 ? 2.258 28.672 9.906 1 91.25 267 GLU B O 1
ATOM 4408 N N . ILE B 1 268 ? 1.226 28.109 11.812 1 92.19 268 ILE B N 1
ATOM 4409 C CA . ILE B 1 268 ? 0.365 27.141 11.156 1 92.19 268 ILE B CA 1
ATOM 4410 C C . ILE B 1 268 ? -0.535 27.844 10.141 1 92.19 268 ILE B C 1
ATOM 4412 O O . ILE B 1 268 ? -0.744 27.328 9.039 1 92.19 268 ILE B O 1
ATOM 4416 N N . ALA B 1 269 ? -1.012 28.969 10.562 1 95.19 269 ALA B N 1
ATOM 4417 C CA . ALA B 1 269 ? -1.854 29.734 9.656 1 95.19 269 ALA B CA 1
ATOM 4418 C C . ALA B 1 269 ? -1.118 30.062 8.352 1 95.19 269 ALA B C 1
ATOM 4420 O O . ALA B 1 269 ? -1.663 29.875 7.266 1 95.19 269 ALA B O 1
ATOM 4421 N N . THR B 1 270 ? 0.075 30.484 8.461 1 91.94 270 THR B N 1
ATOM 4422 C CA . THR B 1 270 ? 0.895 30.828 7.309 1 91.94 270 THR B CA 1
ATOM 4423 C C . THR B 1 270 ? 1.14 29.609 6.43 1 91.94 270 THR B C 1
ATOM 4425 O O . THR B 1 270 ? 0.978 29.672 5.207 1 91.94 270 THR B O 1
ATOM 4428 N N . ARG B 1 271 ? 1.349 28.531 6.984 1 87.81 271 ARG B N 1
ATOM 4429 C CA . ARG B 1 271 ? 1.697 27.312 6.254 1 87.81 271 ARG B CA 1
ATOM 4430 C C . ARG B 1 271 ? 0.481 26.734 5.539 1 87.81 271 ARG B C 1
ATOM 4432 O O . ARG B 1 271 ? 0.622 25.969 4.578 1 87.81 271 ARG B O 1
ATOM 4439 N N . CYS B 1 272 ? -0.615 27.078 6.059 1 92.94 272 CYS B N 1
ATOM 4440 C C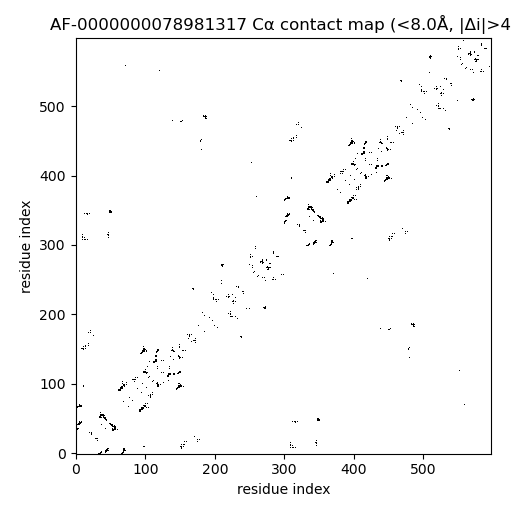A . CYS B 1 272 ? -1.847 26.547 5.492 1 92.94 272 CYS B CA 1
ATOM 4441 C C . CYS B 1 272 ? -2.555 27.578 4.633 1 92.94 272 CYS B C 1
ATOM 4443 O O . CYS B 1 272 ? -3.678 27.359 4.18 1 92.94 272 CYS B O 1
ATOM 4445 N N . GLY B 1 273 ? -1.908 28.719 4.449 1 93.88 273 GLY B N 1
ATOM 4446 C CA . GLY B 1 273 ? -2.395 29.703 3.5 1 93.88 273 GLY B CA 1
ATOM 4447 C C . GLY B 1 273 ? -3.457 30.609 4.078 1 93.88 273 GLY B C 1
ATOM 4448 O O . GLY B 1 273 ? -4.305 31.125 3.348 1 93.88 273 GLY B O 1
ATOM 4449 N N . TYR B 1 274 ? -3.5 30.766 5.344 1 95.56 274 TYR B N 1
ATOM 4450 C CA . TYR B 1 274 ? -4.414 31.719 5.965 1 95.56 274 TYR B CA 1
ATOM 4451 C C . TYR B 1 274 ? -3.713 33.031 6.242 1 95.56 274 TYR B C 1
ATOM 4453 O O . TYR B 1 274 ? -2.512 33.062 6.516 1 95.56 274 TYR B O 1
ATOM 4461 N N . ASP B 1 275 ? -4.477 34.094 6.266 1 93.62 275 ASP B N 1
ATOM 4462 C CA . ASP B 1 275 ? -3.939 35.438 6.383 1 93.62 275 ASP B CA 1
ATOM 4463 C C . ASP B 1 275 ? -3.365 35.688 7.777 1 93.62 275 ASP B C 1
ATOM 4465 O O . ASP B 1 275 ? -2.43 36.469 7.938 1 93.62 275 ASP B O 1
ATOM 4469 N N . ASN B 1 276 ? -4.016 35.031 8.719 1 94.75 276 ASN B N 1
ATOM 4470 C CA . ASN B 1 276 ? -3.578 35.219 10.102 1 94.75 276 ASN B CA 1
ATOM 4471 C C . ASN B 1 276 ? -4.145 34.125 11.008 1 94.75 276 ASN B C 1
ATOM 4473 O O . ASN B 1 276 ? -4.953 33.312 10.57 1 94.75 276 ASN B O 1
ATOM 4477 N N . ALA B 1 277 ? -3.707 34.188 12.234 1 95.25 277 ALA B N 1
ATOM 4478 C CA . ALA B 1 277 ? -4.078 33.156 13.211 1 95.25 277 ALA B CA 1
ATOM 4479 C C . ALA B 1 277 ? -5.582 33.188 13.477 1 95.25 277 ALA B C 1
ATOM 4481 O O . ALA B 1 277 ? -6.195 32.125 13.672 1 95.25 277 ALA B O 1
ATOM 4482 N N . SER B 1 278 ? -6.133 34.344 13.539 1 95.94 278 SER B N 1
ATOM 4483 C CA . SER B 1 278 ? -7.562 34.469 13.805 1 95.94 278 SER B CA 1
ATOM 4484 C C . SER B 1 278 ? -8.391 33.812 12.703 1 95.94 278 SER B C 1
ATOM 4486 O O . SER B 1 278 ? -9.383 33.156 12.984 1 95.94 278 SER B O 1
ATOM 4488 N N . ALA B 1 279 ? -7.984 34.062 11.523 1 96.12 279 ALA B N 1
ATOM 4489 C CA . ALA B 1 279 ? -8.695 33.5 10.383 1 96.12 279 ALA B CA 1
ATOM 4490 C C . ALA B 1 279 ? -8.641 31.969 10.414 1 96.12 279 ALA B C 1
ATOM 4492 O O . ALA B 1 279 ? -9.641 31.297 10.164 1 96.12 279 ALA B O 1
ATOM 4493 N N . LEU B 1 280 ? -7.492 31.453 10.672 1 96.56 280 LEU B N 1
ATOM 4494 C CA . LEU B 1 280 ? -7.355 30 10.773 1 96.56 280 LEU B CA 1
ATOM 4495 C C . LEU B 1 280 ? -8.211 29.453 11.914 1 96.56 280 LEU B C 1
ATOM 4497 O O . LEU B 1 280 ? -8.898 28.453 11.75 1 96.56 280 LEU B O 1
ATOM 4501 N N . THR B 1 281 ? -8.156 30.125 13 1 94.94 281 THR B N 1
ATOM 4502 C CA . THR B 1 281 ? -8.867 29.672 14.188 1 94.94 281 THR B CA 1
ATOM 4503 C C . THR B 1 281 ? -10.367 29.594 13.922 1 94.94 281 THR B C 1
ATOM 4505 O O . THR B 1 281 ? -11.031 28.641 14.328 1 94.94 281 THR B O 1
ATOM 4508 N N . ARG B 1 282 ? -10.875 30.578 13.289 1 95.19 282 ARG B N 1
ATOM 4509 C CA . ARG B 1 282 ? -12.289 30.594 12.953 1 95.19 282 ARG B CA 1
ATOM 4510 C C . ARG B 1 282 ? -12.656 29.438 12.039 1 95.19 282 ARG B C 1
ATOM 4512 O O . ARG B 1 282 ? -13.633 28.719 12.297 1 95.19 282 ARG B O 1
ATOM 4519 N N . ALA B 1 283 ? -11.914 29.266 11.039 1 94.75 283 ALA B N 1
ATOM 4520 C CA . ALA B 1 283 ? -12.18 28.203 10.078 1 94.75 283 ALA B CA 1
ATOM 4521 C C . ALA B 1 283 ? -12.016 26.828 10.734 1 94.75 283 ALA B C 1
ATOM 4523 O O . ALA B 1 283 ? -12.789 25.906 10.461 1 94.75 283 ALA B O 1
ATOM 4524 N N . PHE B 1 284 ? -11.016 26.75 11.492 1 94.56 284 PHE B N 1
ATOM 4525 C CA . PHE B 1 284 ? -10.703 25.516 12.203 1 94.56 284 PHE B CA 1
ATOM 4526 C C . PHE B 1 284 ? -11.836 25.125 13.156 1 94.56 284 PHE B C 1
ATOM 4528 O O . PHE B 1 284 ? -12.273 23.984 13.18 1 94.56 284 PHE B O 1
ATOM 4535 N N . ARG B 1 285 ? -12.336 26.062 13.852 1 92.62 285 ARG B N 1
ATOM 4536 C CA . ARG B 1 285 ? -13.445 25.828 14.773 1 92.62 285 ARG B CA 1
ATOM 4537 C C . ARG B 1 285 ? -14.703 25.406 14.016 1 92.62 285 ARG B C 1
ATOM 4539 O O . ARG B 1 285 ? -15.453 24.547 14.477 1 92.62 285 ARG B O 1
ATOM 4546 N N . ALA B 1 286 ? -14.883 26.078 13.047 1 92.44 286 ALA B N 1
ATOM 4547 C CA . ALA B 1 286 ? -16.062 25.766 12.242 1 92.44 286 ALA B CA 1
ATOM 4548 C C . ALA B 1 286 ? -16.016 24.328 11.742 1 92.44 286 ALA B C 1
ATOM 4550 O O . ALA B 1 286 ? -17.047 23.656 11.703 1 92.44 286 ALA B O 1
ATOM 4551 N N . ARG B 1 287 ? -14.844 23.891 11.406 1 88.69 287 ARG B N 1
ATOM 4552 C CA . ARG B 1 287 ? -14.695 22.562 10.805 1 88.69 287 ARG B CA 1
ATOM 4553 C C . ARG B 1 287 ? -14.586 21.484 11.875 1 88.69 287 ARG B C 1
ATOM 4555 O O . ARG B 1 287 ? -15.141 20.391 11.719 1 88.69 287 ARG B O 1
ATOM 4562 N N . PHE B 1 288 ? -13.859 21.797 12.953 1 87.31 288 PHE B N 1
ATOM 4563 C CA . PHE B 1 288 ? -13.477 20.719 13.867 1 87.31 288 PHE B CA 1
ATOM 4564 C C . PHE B 1 288 ? -14.133 20.906 15.227 1 87.31 288 PHE B C 1
ATOM 4566 O O . PHE B 1 288 ? -13.953 20.078 16.125 1 87.31 288 PHE B O 1
ATOM 4573 N N . GLY B 1 289 ? -14.812 21.984 15.43 1 87 289 GLY B N 1
ATOM 4574 C CA . GLY B 1 289 ? -15.609 22.188 16.625 1 87 289 GLY B CA 1
ATOM 4575 C C . GLY B 1 289 ? -14.805 22.719 17.797 1 87 289 GLY B C 1
ATOM 4576 O O . GLY B 1 289 ? -15.352 22.969 18.875 1 87 289 GLY B O 1
ATOM 4577 N N . GLN B 1 290 ? -13.539 22.875 17.609 1 88.06 290 GLN B N 1
ATOM 4578 C CA . GLN B 1 290 ? -12.656 23.406 18.641 1 88.06 290 GLN B CA 1
ATOM 4579 C C . GLN B 1 290 ? -11.484 24.172 18.031 1 88.06 290 GLN B C 1
ATOM 4581 O O . GLN B 1 290 ? -11.125 23.938 16.875 1 88.06 290 GLN B O 1
ATOM 4586 N N . PRO B 1 291 ? -10.969 25.078 18.812 1 91 291 PRO B N 1
ATOM 4587 C CA . PRO B 1 291 ? -9.812 25.812 18.281 1 91 291 PRO B CA 1
ATOM 4588 C C . PRO B 1 291 ? -8.539 24.969 18.266 1 91 291 PRO B C 1
ATOM 4590 O O . PRO B 1 291 ? -8.477 23.922 18.938 1 91 291 PRO B O 1
ATOM 4593 N N . PRO B 1 292 ? -7.594 25.391 17.469 1 89.38 292 PRO B N 1
ATOM 4594 C CA . PRO B 1 292 ? -6.328 24.641 17.406 1 89.38 292 PRO B CA 1
ATOM 4595 C C . PRO B 1 292 ? -5.734 24.375 18.781 1 89.38 292 PRO B C 1
ATOM 4597 O O . PRO B 1 292 ? -5.281 23.25 19.047 1 89.38 292 PRO B O 1
ATOM 4600 N N . ARG B 1 293 ? -5.754 25.25 19.688 1 83.75 293 ARG B N 1
ATOM 4601 C CA . ARG B 1 293 ? -5.18 25.094 21.016 1 83.75 293 ARG B CA 1
ATOM 4602 C C . ARG B 1 293 ? -5.895 24 21.797 1 83.75 293 ARG B C 1
ATOM 4604 O O . ARG B 1 293 ? -5.27 23.281 22.594 1 83.75 293 ARG B O 1
ATOM 4611 N N . GLY B 1 294 ? -7.164 23.938 21.578 1 79.62 294 GLY B N 1
ATOM 4612 C CA . GLY B 1 294 ? -7.949 22.922 22.25 1 79.62 294 GLY B CA 1
ATOM 4613 C C . GLY B 1 294 ? -7.578 21.516 21.812 1 79.62 294 GLY B C 1
ATOM 4614 O O . GLY B 1 294 ? -7.621 20.578 22.609 1 79.62 294 GLY B O 1
ATOM 4615 N N . LEU B 1 295 ? -7.215 21.391 20.578 1 74.62 295 LEU B N 1
ATOM 4616 C CA . LEU B 1 295 ? -6.871 20.094 20.016 1 74.62 295 LEU B CA 1
ATOM 4617 C C . LEU B 1 295 ? -5.5 19.641 20.516 1 74.62 295 LEU B C 1
ATOM 4619 O O . LEU B 1 295 ? -5.258 18.438 20.672 1 74.62 295 LEU B O 1
ATOM 4623 N N . ARG B 1 296 ? -4.605 20.531 20.672 1 71.44 296 ARG B N 1
ATOM 4624 C CA . ARG B 1 296 ? -3.287 20.219 21.203 1 71.44 296 ARG B CA 1
ATOM 4625 C C . ARG B 1 296 ? -3.389 19.703 22.641 1 71.44 296 ARG B C 1
ATOM 4627 O O . ARG B 1 296 ? -2.658 18.781 23.031 1 71.44 296 ARG B O 1
ATOM 4634 N N . ALA B 1 297 ? -4.266 20.344 23.406 1 57.25 297 ALA B N 1
ATOM 4635 C CA . ALA B 1 297 ? -4.426 19.969 24.812 1 57.25 297 ALA B CA 1
ATOM 4636 C C . ALA B 1 297 ? -4.988 18.547 24.938 1 57.25 297 ALA B C 1
ATOM 4638 O O . ALA B 1 297 ? -4.738 17.859 25.922 1 57.25 297 ALA B O 1
ATOM 4639 N N . ASN B 1 298 ? -5.715 18.078 23.953 1 47.5 298 ASN B N 1
ATOM 4640 C CA . ASN B 1 298 ? -6.355 16.766 24 1 47.5 298 ASN B CA 1
ATOM 4641 C C . ASN B 1 298 ? -5.504 15.695 23.328 1 47.5 298 ASN B C 1
ATOM 4643 O O . ASN B 1 298 ? -5.883 14.523 23.297 1 47.5 298 ASN B O 1
ATOM 4647 N N . GLY B 1 299 ? -4.547 15.93 22.578 1 45.94 299 GLY B N 1
ATOM 4648 C CA . GLY B 1 299 ? -3.697 14.945 21.922 1 45.94 299 GLY B CA 1
ATOM 4649 C C . GLY B 1 299 ? -2.445 14.617 22.719 1 45.94 299 GLY B C 1
ATOM 4650 O O . GLY B 1 299 ? -2.051 15.375 23.609 1 45.94 299 GLY B O 1
#

Secondary structure (DSSP, 8-state):
-EE-TTB-HHHHHHHHHHHHHHHHHHTS-------EESSS--EEBTTS-EE--SEEGGG---SEEEEE--TTGGGG-SHHHHHHHHHHTTT-SEEEEETTHHHHHHHTTTTTTSEE---GGGHHHHHHH-TTSEE--SSEEEETTEEEE-SHHHHHHHHHHHHHHHH-HHHHHHHHHHH--TTTTTTT--S--HHHHHHHHHHHHHHHTSSSPPPHHHHHHHHTS-HHHHHHHHHHHHSS-HHHHHHHHHHHHHHHHHHH----HHHHHHHTT-SSHHHHHHHHHHHHSS-HHHHHHH-/-EE-TTB-HHHHHHHHHHHHHHHHHHTS-------EESSS--EEBTTS-EE--SEEGGG---SEEEEE--TTGGGG-SHHHHHHHHHHTTT-SEEEEETTHHHHHHHTTTTTTSEE---GGGHHHHHHH-TTSEE--SSEEEETTEEEE-SHHHHHHHHHHHHHHHH-HHHHHHHHHHH--TTTTTTT--S--HHHHHHHHHHHHHHHTSSSPPPHHHHHHHHTS-HHHHHHHHHHHHSS-HHHHHHHHHHHHHHHHHHH----HHHHHHHTT-SSHHHHHHHHHHHHSS-HHHHHHH-

InterPro domains:
  IPR009057 Homedomain-like superfamily [SSF46689] (249-298)
  IPR018060 AraC-like, DNA binding HTH domain [PF12833] (219-297)
  IPR018060 AraC-like, DNA binding HTH domain [PS01124] (200-298)
  IPR018060 AraC-like, DNA binding HTH domain [SM00342] (213-296)
  IPR018062 HTH domain AraC-type, conserved site [PS00041] (250-292)
  IPR029062 Class I glutamine amidotransferase-like [G3DSA:3.40.50.880] (1-190)
  IPR029062 Class I glutamine amidotransferase-like [SSF52317] (1-180)
  IPR052158 Isonitrile Hydratase and Quaternary Amine Regulator [PTHR43130] (13-259)

Foldseek 3Di:
DEEAAAFAPLQVCLQVQLQVLLCVLQVHCPDDDFYEYQQQQWHAYVVGDIDRGPYHLQPDADQEDEFTYQPPCVVVLDPSNLVSVVVRCVRYQAYEYEACRVVSCLSSVNQFCHEWEHAPVCQVVSCVVRVRYNYDPDQKDDTPRYIYGRHSNSSNVVNLVVCCVPPFNLSSVLSCPVPDDLVRLQVPPDVPDPLVQLLSQLLSVLLVQQLPDDDLQVSSVRSPHGSVSNQVSCCVRTVDGSVVSSLSNLLSQLLCCLQPHPDDLQVSCNRRHHPGSVRSQVSNCVSPVHGSVVNNVVD/DEEAAAFAPLQVCLQVQLQVLLCVLQVHCPDDDFYEYQQQQWHAYVVGDIDRGPYHLQPDADQEDEFTYQPPCVVVQDPSNLVSVVVRCVRYQAYEYEACRVVSCLSSVNQFQHEWEHAPVCQVVSCVVRVRYNYDPDQKDDTPRYIYGRHSNSSNVVNLVVCCVPPFNLSSVLSCPVPDDLVRLVVPPDVPDPLVQLLSQLLSVLLVQQLPDDDLQVSSVRSPHGSVSNQVSCCVRGVDGSVVSSLSNLLSQLLCCLQPHPDDLQVSCNRRHHPGSVRSQVSNCVSPVHGSVVNNVVD

pLDDT: mean 88.1, std 12.99, range [34.78, 98.69]

Sequence (598 aa):
MLLFDNFSNHCLANTVEPMRAANMLSRRPLYAWRFLTPDGAPVHSSSGLQVAPHDRLAAGRGAMLLVMPSYGFRTLDGWPTLRALRAAAQRYPVLAGLDTGSWLLARAGLLDGHRATIHWEELTRFAETFPQVETLRERFVLDGPRITCSGAMAAFDLILHLIGRDHGQLLALEVAQLFMTRDSARSHDAPAGGGTRQVNRAVMVMQDTLEQPLPIAEIARRAGCTQKTLETRMRAAFDATPQTVYRRLRLNLARKLVTETDLPVSEIATRCGYDNASALTRAFRARFGQPPRGLRANGMLLFDNFSNHCLANTVEPMRAANMLSRRPLYAWRFLTPDGAPVHSSSGLQVAPHDRLAAGRGAMLLVMPSYGFRTLDGWPTLRALRAAAQRYPVLAGLDTGSWLLARAGLLDGHRATIHWEELTRFAETFPQVETLRERFVLDGPRITCSGAMAAFDLILHLIGRDHGQLLALEVAQLFMTRDSARSHDAPAGGGTRQVNRAVMVMQDTLEQPLPIAEIARRAGCTQKTLETRMRAAFDATPQTVYRRLRLNLARKLVTETDLPVSEIATRCGYDNASALTRAFRARFGQPPRGLRANG

Radius of gyration: 24.3 Å; Cα contacts (8 Å, |Δi|>4): 1143; chains: 2; bounding box: 54×67×59 Å

Solvent-accessible surface area (backbone atoms only — not comparable to full-atom values): 30085 Å² total; per-residue (Å²): 59,38,43,36,59,32,12,44,44,44,31,49,25,30,43,47,49,56,46,51,42,43,22,61,75,66,71,39,82,82,61,83,87,56,42,22,13,78,80,38,55,68,35,35,27,66,80,68,40,44,39,74,37,78,36,26,47,88,78,55,72,47,73,56,40,40,32,34,26,44,43,74,45,77,77,53,63,42,69,71,50,32,53,50,51,55,57,43,52,77,45,15,75,23,43,30,15,36,20,46,13,28,54,53,39,42,74,46,56,73,34,60,79,32,54,32,21,28,22,69,89,45,40,67,59,47,38,69,76,36,69,57,29,48,67,45,98,43,51,53,30,81,42,87,51,34,34,17,16,16,32,32,57,34,26,33,52,48,47,37,49,49,40,20,73,75,68,32,39,48,56,25,49,55,39,48,55,75,56,37,54,82,56,48,64,56,11,67,50,50,92,46,55,74,62,52,50,32,49,50,42,29,53,50,50,44,67,75,24,34,43,64,63,70,56,63,59,56,40,17,51,75,28,71,45,48,47,69,54,45,38,55,47,29,30,72,64,40,73,36,45,58,67,54,52,49,48,50,54,24,48,50,52,37,51,48,44,37,62,69,42,85,66,54,60,52,56,44,12,44,56,33,43,33,94,34,39,68,57,36,37,53,54,38,24,72,73,69,72,42,41,58,70,56,49,39,73,73,97,58,39,43,36,61,33,13,44,43,45,31,50,25,28,40,47,49,55,46,51,41,44,22,61,76,67,71,38,82,81,62,84,87,56,43,22,12,78,79,38,54,67,34,35,28,64,79,67,42,44,39,76,38,78,36,26,45,88,77,55,72,46,73,56,40,39,32,34,26,44,44,73,45,77,77,52,64,42,69,70,49,31,53,51,52,54,58,44,53,76,43,18,75,23,43,30,14,37,20,46,14,27,55,52,39,42,76,48,54,71,36,61,79,30,54,32,20,27,22,72,90,45,38,66,59,48,37,68,75,37,70,59,29,48,67,45,99,44,52,54,31,81,41,89,50,34,35,16,16,16,31,33,57,34,28,33,53,48,48,38,50,50,39,20,73,77,66,33,39,48,54,26,49,55,38,48,56,75,55,38,54,83,57,48,65,57,11,67,49,51,91,46,54,74,63,51,51,31,49,51,42,29,52,48,51,43,68,74,23,35,43,63,63,71,56,63,59,58,39,19,50,76,28,70,46,49,46,69,55,46,36,54,47,28,30,72,64,38,73,35,44,59,66,55,52,48,49,50,55,24,48,51,52,37,50,49,44,36,63,68,43,87,66,53,59,52,56,44,12,43,57,32,44,32,94,34,38,66,58,35,36,54,54,38,24,72,74,68,73,43,40,58,71,58,48,39,72,72,98